Protein 4Q1Q (pdb70)

GO terms:
  GO:0009279 cell outer membrane (C, IDA)
  GO:0009279 cell outer membrane (C, EXP)

Structure (mmCIF, N/CA/C/O backbone):
data_4Q1Q
#
_entry.id   4Q1Q
#
_cell.length_a   46.807
_cell.length_b   62.166
_cell.length_c   97.288
_cell.angle_alpha   90.00
_cell.angle_beta   90.90
_cell.angle_gamma   90.00
#
_symmetry.space_group_name_H-M   'P 1 21 1'
#
loop_
_entity.id
_entity.type
_entity.pdbx_description
1 polymer 'Adhesin/invasin TibA autotransporter'
2 non-polymer D-glycero-alpha-D-manno-heptopyranose
3 water water
#
loop_
_atom_site.group_PDB
_atom_site.id
_atom_site.type_symbol
_atom_site.label_atom_id
_atom_site.label_alt_id
_atom_site.label_comp_id
_atom_site.label_asym_id
_atom_site.label_entity_id
_atom_site.label_seq_id
_atom_site.pdbx_PDB_ins_code
_atom_site.Cartn_x
_atom_site.Cartn_y
_atom_site.Cartn_z
_atom_site.occupancy
_atom_site.B_iso_or_equiv
_atom_site.auth_seq_id
_atom_site.auth_comp_id
_atom_site.auth_asym_id
_atom_site.auth_atom_id
_atom_site.pdbx_PDB_model_num
ATOM 1 N N . LYS A 1 9 ? 76.657 30.108 106.945 1.00 89.11 54 LYS A N 1
ATOM 2 C CA . LYS A 1 9 ? 76.686 31.090 108.071 1.00 84.85 54 LYS A CA 1
ATOM 3 C C . LYS A 1 9 ? 75.855 32.330 107.749 1.00 93.60 54 LYS A C 1
ATOM 4 O O . LYS A 1 9 ? 74.992 32.706 108.545 1.00 94.57 54 LYS A O 1
ATOM 6 N N . ALA A 1 10 ? 76.081 32.941 106.586 1.00 93.95 55 ALA A N 1
ATOM 7 C CA . ALA A 1 10 ? 75.449 34.216 106.245 1.00 99.72 55 ALA A CA 1
ATOM 8 C C . ALA A 1 10 ? 74.054 34.069 105.647 1.00 87.44 55 ALA A C 1
ATOM 9 O O . ALA A 1 10 ? 73.735 33.056 105.026 1.00 92.41 55 ALA A O 1
ATOM 11 N N . ALA A 1 11 ? 73.238 35.100 105.839 1.00 78.79 56 ALA A N 1
ATOM 12 C CA . ALA A 1 11 ? 71.844 35.089 105.419 1.00 79.13 56 ALA A CA 1
ATOM 13 C C . ALA A 1 11 ? 71.192 36.445 105.670 1.00 77.37 56 ALA A C 1
ATOM 14 O O . ALA A 1 11 ? 70.951 36.796 106.824 1.00 72.87 56 ALA A O 1
ATOM 16 N N . TYR A 1 12 ? 70.871 37.176 104.607 1.00 74.52 57 TYR A N 1
ATOM 17 C CA . TYR A 1 12 ? 70.459 38.578 104.692 1.00 73.66 57 TYR A CA 1
ATOM 18 C C . TYR A 1 12 ? 68.976 38.794 104.400 1.00 77.56 57 TYR A C 1
ATOM 19 O O . TYR A 1 12 ? 68.339 37.951 103.768 1.00 73.57 57 TYR A O 1
ATOM 28 N N . ASP A 1 13 ? 68.438 39.938 104.816 1.00 69.31 58 ASP A N 1
ATOM 29 C CA . ASP A 1 13 ? 67.026 40.212 104.570 1.00 76.94 58 ASP A CA 1
ATOM 30 C C . ASP A 1 13 ? 66.730 41.704 104.446 1.00 74.81 58 ASP A C 1
ATOM 31 O O . ASP A 1 13 ? 67.270 42.530 105.175 1.00 77.37 58 ASP A O 1
ATOM 36 N N . ASN A 1 14 ? 65.847 42.049 103.517 1.00 80.35 59 ASN A N 1
ATOM 37 C CA . ASN A 1 14 ? 65.483 43.446 103.278 1.00 90.06 59 ASN A CA 1
ATOM 38 C C . ASN A 1 14 ? 66.677 44.404 103.241 1.00 79.59 59 ASN A C 1
ATOM 39 O O . ASN A 1 14 ? 66.544 45.594 103.521 1.00 71.12 59 ASN A O 1
ATOM 44 N N . GLN A 1 15 ? 67.836 43.861 102.871 1.00 78.74 60 GLN A N 1
ATOM 45 C CA . GLN A 1 15 ? 69.023 44.642 102.555 1.00 82.28 60 GLN A CA 1
ATOM 46 C C . GLN A 1 15 ? 68.827 45.354 101.221 1.00 76.39 60 GLN A C 1
ATOM 47 O O . GLN A 1 15 ? 68.359 44.751 100.255 1.00 72.21 60 GLN A O 1
ATOM 53 N N . THR A 1 16 ? 69.163 46.638 101.189 1.00 67.98 61 THR A N 1
ATOM 54 C CA . THR A 1 16 ? 69.246 47.409 99.958 1.00 67.95 61 THR A CA 1
ATOM 55 C C . THR A 1 16 ? 70.729 47.687 99.743 1.00 76.67 61 THR A C 1
ATOM 56 O O . THR A 1 16 ? 71.460 47.962 100.699 1.00 76.38 61 THR A O 1
ATOM 60 N N . ILE A 1 17 ? 71.181 47.582 98.496 1.00 73.86 62 ILE A N 1
ATOM 61 C CA . ILE A 1 17 ? 72.608 47.643 98.175 1.00 73.55 62 ILE A CA 1
ATOM 62 C C . ILE A 1 17 ? 72.854 48.432 96.891 1.00 77.23 62 ILE A C 1
ATOM 63 O O . ILE A 1 17 ? 71.974 48.518 96.031 1.00 75.27 62 ILE A O 1
ATOM 68 N N . GLY A 1 18 ? 74.046 49.015 96.790 1.00 77.14 63 GLY A N 1
ATOM 69 C CA . GLY A 1 18 ? 74.470 49.784 95.626 1.00 80.78 63 GLY A CA 1
ATOM 70 C C . GLY A 1 18 ? 74.885 51.209 95.945 1.00 92.32 63 GLY A C 1
ATOM 71 O O . GLY A 1 18 ? 75.404 51.475 97.029 1.00 100.69 63 GLY A O 1
ATOM 72 N N . ARG A 1 19 ? 74.655 52.098 94.978 1.00 98.18 64 ARG A N 1
ATOM 73 C CA . ARG A 1 19 ? 75.002 53.524 94.988 1.00 98.55 64 ARG A CA 1
ATOM 74 C C . ARG A 1 19 ? 75.651 54.049 96.274 1.00 94.50 64 ARG A C 1
ATOM 75 O O . ARG A 1 19 ? 76.832 53.787 96.510 1.00 90.47 64 ARG A O 1
ATOM 83 N N . GLY A 1 20 ? 74.906 54.791 97.090 1.00 98.07 65 GLY A N 1
ATOM 84 C CA . GLY A 1 20 ? 75.393 55.298 98.369 1.00 98.13 65 GLY A CA 1
ATOM 85 C C . GLY A 1 20 ? 74.741 54.506 99.484 1.00 95.95 65 GLY A C 1
ATOM 86 O O . GLY A 1 20 ? 74.226 55.068 100.452 1.00 88.28 65 GLY A O 1
ATOM 87 N N . GLU A 1 21 ? 74.748 53.188 99.320 1.00 87.82 66 GLU A N 1
ATOM 88 C CA . GLU A 1 21 ? 74.210 52.286 100.323 1.00 81.71 66 GLU A CA 1
ATOM 89 C C . GLU A 1 21 ? 75.327 51.883 101.276 1.00 75.96 66 GLU A C 1
ATOM 90 O O . GLU A 1 21 ? 76.491 52.242 101.085 1.00 67.49 66 GLU A O 1
ATOM 96 N N . THR A 1 22 ? 74.926 51.140 102.301 1.00 76.19 67 THR A N 1
ATOM 97 C CA . THR A 1 22 ? 75.847 50.566 103.280 1.00 84.57 67 THR A CA 1
ATOM 98 C C . THR A 1 22 ? 76.947 49.683 102.684 1.00 80.92 67 THR A C 1
ATOM 99 O O . THR A 1 22 ? 78.081 49.661 103.164 1.00 77.63 67 THR A O 1
ATOM 103 N N . SER A 1 23 ? 76.595 48.909 101.663 1.00 81.92 68 SER A N 1
ATOM 104 C CA . SER A 1 23 ? 77.547 48.010 101.014 1.00 84.16 68 SER A CA 1
ATOM 105 C C . SER A 1 23 ? 77.254 48.002 99.522 1.00 84.62 68 SER A C 1
ATOM 106 O O . SER A 1 23 ? 76.118 48.238 99.108 1.00 77.40 68 SER A O 1
ATOM 109 N N . LYS A 1 24 ? 78.289 47.724 98.737 1.00 81.33 69 LYS A N 1
ATOM 110 C CA . LYS A 1 24 ? 78.185 47.748 97.286 1.00 84.99 69 LYS A CA 1
ATOM 111 C C . LYS A 1 24 ? 78.024 46.334 96.729 1.00 83.08 69 LYS A C 1
ATOM 112 O O . LYS A 1 24 ? 77.100 46.041 95.969 1.00 77.39 69 LYS A O 1
ATOM 118 N N . SER A 1 25 ? 78.948 45.465 97.125 1.00 79.06 70 SER A N 1
ATOM 119 C CA . SER A 1 25 ? 78.962 44.071 96.722 1.00 73.44 70 SER A CA 1
ATOM 120 C C . SER A 1 25 ? 78.160 43.224 97.708 1.00 75.11 70 SER A C 1
ATOM 121 O O . SER A 1 25 ? 78.184 43.487 98.910 1.00 75.70 70 SER A O 1
ATOM 132 N N . HIS A 1 27 ? 77.886 38.998 98.183 1.00 71.11 72 HIS A N 1
ATOM 133 C CA . HIS A 1 27 ? 78.361 37.730 97.658 1.00 70.69 72 HIS A CA 1
ATOM 134 C C . HIS A 1 27 ? 77.656 36.629 98.432 1.00 74.78 72 HIS A C 1
ATOM 135 O O . HIS A 1 27 ? 77.319 36.810 99.601 1.00 68.72 72 HIS A O 1
ATOM 142 N N . LEU A 1 28 ? 77.370 35.526 97.748 1.00 71.68 73 LEU A N 1
ATOM 143 C CA . LEU A 1 28 ? 76.735 34.378 98.377 1.00 68.53 73 LEU A CA 1
ATOM 144 C C . LEU A 1 28 ? 77.574 33.166 98.022 1.00 66.79 73 LEU A C 1
ATOM 145 O O . LEU A 1 28 ? 78.003 33.035 96.878 1.00 66.28 73 LEU A O 1
ATOM 150 N N . SER A 1 29 ? 77.833 32.322 99.014 1.00 65.74 74 SER A N 1
ATOM 151 C CA . SER A 1 29 ? 78.504 31.046 98.809 1.00 61.38 74 SER A CA 1
ATOM 152 C C . SER A 1 29 ? 77.622 29.936 99.371 1.00 65.18 74 SER A C 1
ATOM 153 O O . SER A 1 29 ? 76.438 30.171 99.649 1.00 59.84 74 SER A O 1
ATOM 156 N N . ALA A 1 30 ? 78.187 28.731 99.415 1.00 53.24 75 ALA A N 1
ATOM 157 C CA . ALA A 1 30 ? 77.495 27.524 99.842 1.00 64.38 75 ALA A CA 1
ATOM 158 C C . ALA A 1 30 ? 76.743 27.765 101.147 1.00 64.90 75 ALA A C 1
ATOM 159 O O . ALA A 1 30 ? 77.358 28.082 102.164 1.00 75.65 75 ALA A O 1
ATOM 161 N N . GLY A 1 31 ? 75.418 27.674 101.095 1.00 65.91 76 GLY A N 1
ATOM 162 C CA . GLY A 1 31 ? 74.574 27.760 102.285 1.00 67.71 76 GLY A CA 1
ATOM 163 C C . GLY A 1 31 ? 74.058 29.150 102.586 1.00 72.67 76 GLY A C 1
ATOM 164 O O . GLY A 1 31 ? 73.197 29.319 103.454 1.00 75.57 76 GLY A O 1
ATOM 165 N N . ASP A 1 32 ? 74.575 30.147 101.877 1.00 65.90 77 ASP A N 1
ATOM 166 C CA . ASP A 1 32 ? 74.147 31.516 102.102 1.00 68.02 77 ASP A CA 1
ATOM 167 C C . ASP A 1 32 ? 72.760 31.764 101.508 1.00 78.44 77 ASP A C 1
ATOM 168 O O . ASP A 1 32 ? 72.289 31.051 100.618 1.00 79.83 77 ASP A O 1
ATOM 173 N N . THR A 1 33 ? 72.131 32.811 102.031 1.00 72.97 78 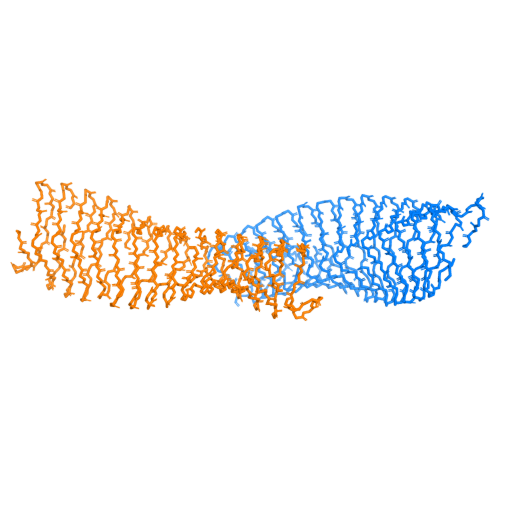THR A N 1
ATOM 174 C CA . THR A 1 33 ? 70.757 33.160 101.713 1.00 81.53 78 THR A CA 1
ATOM 175 C C . THR A 1 33 ? 70.571 34.665 101.633 1.00 71.29 78 THR A C 1
ATOM 176 O O . THR A 1 33 ? 71.154 35.422 102.406 1.00 75.55 78 THR A O 1
ATOM 180 N N . ALA A 1 34 ? 69.707 35.095 100.724 1.00 69.80 79 ALA A N 1
ATOM 181 C CA . ALA A 1 34 ? 69.385 36.511 100.619 1.00 68.21 79 ALA A CA 1
ATOM 182 C C . ALA A 1 34 ? 67.921 36.626 100.229 1.00 73.14 79 ALA A C 1
ATOM 183 O O . ALA A 1 34 ? 67.476 35.920 99.327 1.00 80.94 79 ALA A O 1
ATOM 185 N N . LYS A 1 35 ? 67.172 37.466 100.937 1.00 64.67 80 LYS A N 1
ATOM 186 C CA . LYS A 1 35 ? 65.745 37.604 100.686 1.00 75.54 80 LYS A CA 1
ATOM 187 C C . LYS A 1 35 ? 65.365 39.080 100.626 1.00 70.65 80 LYS A C 1
ATOM 188 O O . LYS A 1 35 ? 65.935 39.914 101.335 1.00 73.62 80 LYS A O 1
ATOM 194 N N . ASN A 1 36 ? 64.401 39.375 99.760 1.00 71.02 81 ASN A N 1
ATOM 195 C CA . ASN A 1 36 ? 63.909 40.735 99.520 1.00 79.50 81 ASN A CA 1
ATOM 196 C C . ASN A 1 36 ? 65.026 41.773 99.405 1.00 75.53 81 ASN A C 1
ATOM 197 O O . ASN A 1 36 ? 64.885 42.893 99.893 1.00 74.61 81 ASN A O 1
ATOM 202 N N . THR A 1 37 ? 66.142 41.397 98.783 1.00 70.69 82 THR A N 1
ATOM 203 C CA . THR A 1 37 ? 67.196 42.357 98.483 1.00 68.86 82 THR A CA 1
ATOM 204 C C . THR A 1 37 ? 66.741 43.333 97.405 1.00 75.72 82 THR A C 1
ATOM 205 O O . THR A 1 37 ? 66.002 42.967 96.490 1.00 73.91 82 THR A O 1
ATOM 209 N N . THR A 1 38 ? 67.159 44.587 97.535 1.00 67.42 83 THR A N 1
ATOM 210 C CA . THR A 1 38 ? 66.890 45.587 96.514 1.00 69.09 83 THR A CA 1
ATOM 211 C C . THR A 1 38 ? 68.243 46.044 95.987 1.00 67.27 83 THR A C 1
ATOM 212 O O . THR A 1 38 ? 69.026 46.585 96.766 1.00 66.72 83 THR A O 1
ATOM 216 N N . ILE A 1 39 ? 68.518 45.791 94.705 1.00 65.39 84 ILE A N 1
ATOM 217 C CA . ILE A 1 39 ? 69.789 46.150 94.069 1.00 67.55 84 ILE A CA 1
ATOM 218 C C . ILE A 1 39 ? 69.632 47.428 93.251 1.00 71.26 84 ILE A C 1
ATOM 219 O O . ILE A 1 39 ? 68.941 47.451 92.228 1.00 70.99 84 ILE A O 1
ATOM 224 N N . ASN A 1 40 ? 70.271 48.493 93.722 1.00 70.01 85 ASN A N 1
ATOM 225 C CA . ASN A 1 40 ? 70.207 49.783 93.044 1.00 69.19 85 ASN A CA 1
ATOM 226 C C . ASN A 1 40 ? 71.543 50.136 92.402 1.00 68.56 85 ASN A C 1
ATOM 227 O O . ASN A 1 40 ? 72.532 49.409 92.554 1.00 57.22 85 ASN A O 1
ATOM 232 N N . SER A 1 41 ? 71.530 51.258 91.687 1.00 64.78 86 SER A N 1
ATOM 233 C CA . SER A 1 41 ? 72.612 51.655 90.787 1.00 65.39 86 SER A CA 1
ATOM 234 C C . SER A 1 41 ? 73.989 51.438 91.405 1.00 58.48 86 SER A C 1
ATOM 235 O O . SER A 1 41 ? 74.248 51.879 92.526 1.00 64.06 86 SER A O 1
ATOM 238 N N . GLY A 1 42 ? 74.874 50.751 90.689 1.00 55.83 87 GLY A N 1
ATOM 239 C CA . GLY A 1 42 ? 76.213 50.438 91.187 1.00 50.13 87 GLY A CA 1
ATOM 240 C C . GLY A 1 42 ? 76.259 49.198 92.061 1.00 55.78 87 GLY A C 1
ATOM 241 O O . GLY A 1 42 ? 77.339 48.657 92.335 1.00 60.73 87 GLY A O 1
ATOM 242 N N . GLY A 1 43 ? 75.085 48.705 92.447 1.00 61.38 88 GLY A N 1
ATOM 243 C CA . GLY A 1 43 ? 74.956 47.454 93.195 1.00 64.86 88 GLY A CA 1
ATOM 244 C C . GLY A 1 43 ? 75.184 46.166 92.412 1.00 69.62 88 GLY A C 1
ATOM 245 O O . GLY A 1 43 ? 74.563 45.958 91.362 1.00 58.76 88 GLY A O 1
ATOM 246 N N . LYS A 1 44 ? 76.060 45.311 92.939 1.00 57.99 89 LYS A N 1
ATOM 247 C CA . LYS A 1 44 ? 76.317 43.983 92.403 1.00 60.96 89 LYS A CA 1
ATOM 248 C C . LYS A 1 44 ? 76.001 42.862 93.405 1.00 67.17 89 LYS A C 1
ATOM 249 O O . LYS A 1 44 ? 76.599 42.800 94.481 1.00 63.40 89 LYS A O 1
ATOM 255 N N . GLN A 1 45 ? 75.059 41.981 93.074 1.00 63.63 90 GLN A N 1
ATOM 256 C CA . GLN A 1 45 ? 74.870 40.724 93.801 1.00 63.02 90 GLN A CA 1
ATOM 257 C C . GLN A 1 45 ? 75.459 39.535 93.043 1.00 62.93 90 GLN A C 1
AT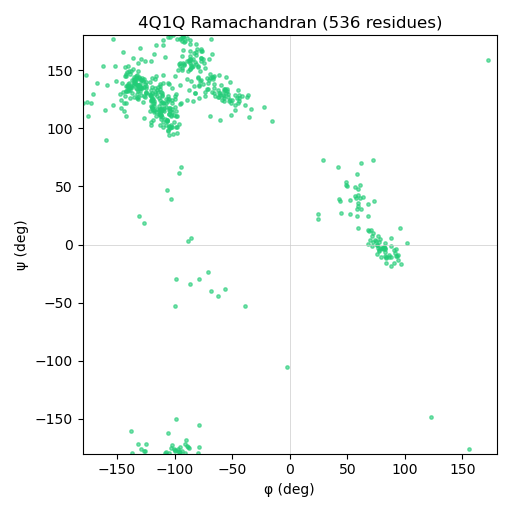OM 258 O O . GLN A 1 45 ? 75.095 39.273 91.893 1.00 60.85 90 GLN A O 1
ATOM 264 N N . TYR A 1 46 ? 76.352 38.798 93.693 1.00 52.42 91 TYR A N 1
ATOM 265 C CA . TYR A 1 46 ? 76.952 37.628 93.080 1.00 57.56 91 TYR A CA 1
ATOM 266 C C . TYR A 1 46 ? 76.452 36.397 93.813 1.00 66.54 91 TYR A C 1
ATOM 267 O O . TYR A 1 46 ? 76.745 36.228 94.996 1.00 68.54 91 TYR A O 1
ATOM 276 N N . VAL A 1 47 ? 75.712 35.548 93.104 1.00 61.54 92 VAL A N 1
ATOM 277 C CA . VAL A 1 47 ? 75.169 34.323 93.676 1.00 59.95 92 VAL A CA 1
ATOM 278 C C . VAL A 1 47 ? 76.007 33.141 93.212 1.00 55.24 92 VAL A C 1
ATOM 279 O O . VAL A 1 47 ? 75.841 32.682 92.084 1.00 63.47 92 VAL A O 1
ATOM 283 N N . SER A 1 48 ? 76.883 32.627 94.073 1.00 58.01 93 SER A N 1
ATOM 284 C CA . SER A 1 48 ? 77.8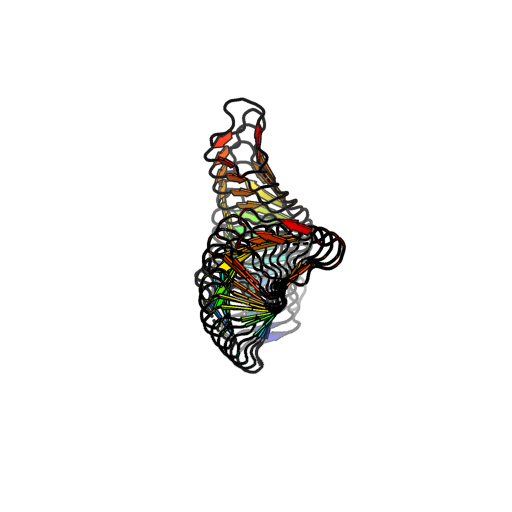04 31.555 93.680 1.00 57.20 93 SER A CA 1
ATOM 285 C C . SER A 1 48 ? 77.318 30.146 94.027 1.00 56.53 93 SER A C 1
ATOM 286 O O . SER A 1 48 ? 76.197 29.940 94.496 1.00 58.03 93 SER A O 1
ATOM 289 N N . SER A 1 49 ? 78.155 29.142 93.798 1.00 60.34 94 SER A N 1
ATOM 290 C CA . SER A 1 49 ? 77.703 27.764 93.991 1.00 60.32 94 SER A CA 1
ATOM 291 C C . SER A 1 49 ? 77.115 27.519 95.376 1.00 67.70 94 SER A C 1
ATOM 292 O O . SER A 1 49 ? 77.761 27.781 96.391 1.00 75.48 94 SER A O 1
ATOM 295 N N . GLY A 1 50 ? 75.898 26.984 95.396 1.00 70.42 95 GLY A N 1
ATOM 296 C CA . GLY A 1 50 ? 75.194 26.672 96.630 1.00 63.10 95 GLY A CA 1
ATOM 297 C C . GLY A 1 50 ? 74.562 27.875 97.302 1.00 64.45 95 GLY A C 1
ATOM 298 O O . GLY A 1 50 ? 73.917 27.735 98.343 1.00 74.58 95 GLY A O 1
ATOM 299 N N . GLY A 1 51 ? 74.756 29.064 96.741 1.00 63.95 96 GLY A N 1
ATOM 300 C CA . GLY A 1 51 ? 74.026 30.250 97.182 1.00 59.13 96 GLY A CA 1
ATOM 301 C C . GLY A 1 51 ? 72.604 30.270 96.661 1.00 64.32 96 GLY A C 1
ATOM 302 O O . GLY A 1 51 ? 72.291 29.636 95.652 1.00 74.18 96 GLY A O 1
ATOM 303 N N . SER A 1 52 ? 71.743 31.020 97.339 1.00 63.96 97 SER A N 1
ATOM 304 C CA . SER A 1 52 ? 70.349 31.167 96.945 1.00 67.07 97 SER A CA 1
ATOM 305 C C . SER A 1 52 ? 69.837 32.578 97.219 1.00 73.00 97 SER A C 1
ATOM 306 O O . SER A 1 52 ? 69.731 32.994 98.372 1.00 71.07 97 SER A O 1
ATOM 309 N N . ALA A 1 53 ? 69.504 33.302 96.157 1.00 75.49 98 ALA A N 1
ATOM 310 C CA . ALA A 1 53 ? 68.827 34.591 96.282 1.00 74.93 98 ALA A CA 1
ATOM 311 C C . ALA A 1 53 ? 67.340 34.395 96.029 1.00 65.60 98 ALA A C 1
ATOM 312 O O . ALA A 1 53 ? 66.937 33.590 95.192 1.00 65.66 98 ALA A O 1
ATOM 314 N N . THR A 1 54 ? 66.533 35.162 96.753 1.00 57.71 99 THR A N 1
ATOM 315 C CA . THR A 1 54 ? 65.093 35.050 96.667 1.00 57.62 99 THR A CA 1
ATOM 316 C C . THR A 1 54 ? 64.515 36.451 96.729 1.00 55.39 99 THR A C 1
ATOM 317 O O . THR A 1 54 ? 65.023 37.295 97.454 1.00 68.86 99 THR A O 1
ATOM 321 N N . SER A 1 55 ? 63.513 36.712 95.900 1.00 57.86 100 SER A N 1
ATOM 322 C CA . SER A 1 55 ? 62.743 37.952 95.935 1.00 71.62 100 SER A CA 1
ATOM 323 C C . SER A 1 55 ? 63.598 39.206 95.750 1.00 70.26 100 SER A C 1
ATOM 324 O O . SER A 1 55 ? 63.281 40.277 96.277 1.00 65.70 100 SER A O 1
ATOM 327 N N . THR A 1 56 ? 64.687 39.064 95.003 1.00 62.57 101 THR A N 1
ATOM 328 C CA . THR A 1 56 ? 65.568 40.194 94.762 1.00 58.53 101 THR A CA 1
ATOM 329 C C . THR A 1 56 ? 64.903 41.145 93.790 1.00 57.68 101 THR A C 1
ATOM 330 O O . THR A 1 56 ? 64.371 40.686 92.778 1.00 60.24 101 THR A O 1
ATOM 334 N N . THR A 1 57 ? 64.895 42.430 94.138 1.00 55.88 102 THR A N 1
ATOM 335 C CA . THR A 1 57 ? 64.426 43.495 93.252 1.00 65.06 102 THR A CA 1
ATOM 336 C C . THR A 1 57 ? 65.635 44.177 92.605 1.00 58.56 102 THR A C 1
ATOM 337 O O . THR A 1 57 ? 66.563 44.586 93.298 1.00 68.03 102 THR A O 1
ATOM 341 N N . ILE A 1 58 ? 65.645 44.289 91.282 1.00 57.71 103 ILE A N 1
ATOM 342 C CA . ILE A 1 58 ? 66.801 44.825 90.554 1.00 57.64 103 ILE A CA 1
ATOM 343 C C . ILE A 1 58 ? 66.397 46.093 89.813 1.00 65.30 103 ILE A C 1
ATOM 344 O O . ILE A 1 58 ? 65.577 46.044 88.888 1.00 71.06 103 ILE A O 1
ATOM 349 N N . ASN A 1 59 ? 66.971 47.212 90.243 1.00 62.33 104 ASN A N 1
ATOM 350 C CA . ASN A 1 59 ? 66.631 48.522 89.687 1.00 69.70 104 ASN A CA 1
ATOM 351 C C . ASN A 1 59 ? 67.777 49.105 88.854 1.00 63.61 104 ASN A C 1
ATOM 352 O O . ASN A 1 59 ? 68.888 48.573 88.823 1.00 58.44 104 ASN A O 1
ATOM 357 N N . ILE A 1 60 ? 67.472 50.208 88.176 1.00 64.75 105 ILE A N 1
ATOM 358 C CA . ILE A 1 60 ? 68.352 50.860 87.205 1.00 67.35 105 ILE A CA 1
ATOM 359 C C . ILE A 1 60 ? 69.812 50.797 87.623 1.00 59.81 105 ILE A C 1
ATOM 360 O O . ILE A 1 60 ? 70.174 51.195 88.725 1.00 76.35 105 ILE A O 1
ATOM 365 N N . GLY A 1 61 ? 70.651 50.296 86.724 1.00 57.83 106 GLY A N 1
ATOM 366 C CA . GLY A 1 61 ? 72.088 50.223 86.971 1.00 55.28 106 GLY A CA 1
ATOM 367 C C . GLY A 1 61 ? 72.485 49.219 88.030 1.00 53.67 106 GLY A C 1
ATOM 368 O O . GLY A 1 61 ? 73.663 49.150 88.365 1.00 63.74 106 GLY A O 1
ATOM 369 N N . GLY A 1 62 ? 71.536 48.460 88.575 1.00 57.92 107 GLY A N 1
ATOM 370 C CA . GLY A 1 62 ? 71.860 47.259 89.355 1.00 57.71 107 GLY A CA 1
ATOM 371 C C . GLY A 1 62 ? 71.975 45.947 88.586 1.00 53.88 107 GLY A C 1
ATOM 372 O O . GLY A 1 62 ? 71.193 45.691 87.672 1.00 55.76 107 GLY A O 1
ATOM 373 N N . VAL A 1 63 ? 72.925 45.102 88.972 1.00 52.50 108 VAL A N 1
ATOM 374 C CA . VAL A 1 63 ? 73.120 43.764 88.402 1.00 57.71 108 VAL A CA 1
ATOM 375 C C . VAL A 1 63 ? 73.125 42.596 89.410 1.00 55.87 108 VAL A C 1
ATOM 376 O O . VAL A 1 63 ? 73.839 42.662 90.418 1.00 53.87 108 VAL A O 1
ATOM 380 N N . GLN A 1 64 ? 72.342 41.548 89.136 1.00 54.09 109 GLN A N 1
ATOM 381 C CA . GLN A 1 64 ? 72.406 40.233 89.804 1.00 54.70 109 GLN A CA 1
ATOM 382 C C . GLN A 1 64 ? 73.122 39.194 88.942 1.00 54.14 109 GLN A C 1
ATOM 383 O O . GLN A 1 64 ? 72.632 38.841 87.870 1.00 52.73 109 GLN A O 1
ATOM 389 N N . HIS A 1 65 ? 74.276 38.716 89.392 1.00 47.13 110 HIS A N 1
ATOM 390 C CA . HIS A 1 65 ? 75.030 37.670 88.725 1.00 46.07 110 HIS A CA 1
ATOM 391 C C . HIS A 1 65 ? 74.710 36.311 89.328 1.00 58.21 110 HIS A C 1
ATOM 392 O O . HIS A 1 65 ? 74.923 36.108 90.532 1.00 50.53 110 HIS A O 1
ATOM 399 N N . VAL A 1 66 ? 74.212 35.396 88.497 1.00 52.96 111 VAL A N 1
ATOM 400 C CA . VAL A 1 66 ? 73.979 34.016 88.925 1.00 53.91 111 VAL A CA 1
ATOM 401 C C . VAL A 1 66 ? 74.997 33.063 88.325 1.00 55.30 111 VAL A C 1
ATOM 402 O O . VAL A 1 66 ? 74.908 32.684 87.157 1.00 58.75 111 VAL A O 1
ATOM 406 N N . SER A 1 67 ? 75.957 32.669 89.153 1.00 59.41 112 SER A N 1
ATOM 407 C CA . SER A 1 67 ? 77.072 31.859 88.697 1.00 54.10 112 SER A CA 1
ATOM 408 C C . SER A 1 67 ? 76.776 30.395 88.914 1.00 50.88 112 SER A C 1
ATOM 409 O O . SER A 1 67 ? 75.680 30.045 89.336 1.00 57.13 112 SER A O 1
ATOM 412 N N . SER A 1 68 ? 77.751 29.554 88.582 1.00 54.82 113 SER A N 1
ATOM 413 C CA . SER A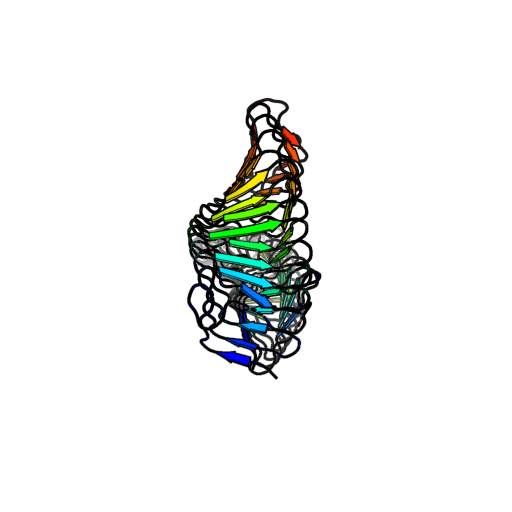 1 68 ? 77.552 28.115 88.529 1.00 52.14 113 SER A CA 1
ATOM 414 C C . SER A 1 68 ? 77.158 27.550 89.880 1.00 64.00 113 SER A C 1
ATOM 415 O O . SER A 1 68 ? 77.857 27.735 90.880 1.00 60.57 113 SER A O 1
ATOM 418 N N . GLY A 1 69 ? 76.058 26.809 89.870 1.00 62.51 114 GLY A N 1
ATOM 419 C CA . GLY A 1 69 ? 75.499 26.255 91.096 1.00 60.78 114 GLY A CA 1
ATOM 420 C C . GLY A 1 69 ? 74.685 27.257 91.889 1.00 54.52 114 GLY A C 1
ATOM 421 O O . GLY A 1 69 ? 74.111 26.909 92.917 1.00 61.14 114 GLY A O 1
ATOM 422 N N . GLY A 1 70 ? 74.622 28.505 91.442 1.00 58.39 115 GLY A N 1
ATOM 423 C CA . GLY A 1 70 ? 73.822 29.515 92.124 1.00 57.62 115 GLY A CA 1
ATOM 424 C C . GLY A 1 70 ? 72.366 29.439 91.707 1.00 63.64 115 GLY A C 1
ATOM 425 O O . GLY A 1 70 ? 72.015 28.811 90.710 1.00 56.33 115 GLY A O 1
ATOM 426 N N . SER A 1 71 ? 71.502 30.093 92.476 1.00 59.62 116 SER A N 1
ATOM 427 C CA . SER A 1 71 ? 70.068 29.977 92.267 1.00 59.39 116 SER A CA 1
ATOM 428 C C . SER A 1 71 ? 69.421 31.310 92.602 1.00 56.11 116 SER A C 1
ATOM 429 O O . SER A 1 71 ? 69.783 31.953 93.585 1.00 69.59 116 SER A O 1
ATOM 432 N N . ALA A 1 72 ? 68.459 31.733 91.795 1.00 56.82 117 ALA A N 1
ATOM 433 C CA . ALA A 1 72 ? 67.788 32.998 92.050 1.00 55.89 117 ALA A CA 1
ATOM 434 C C . ALA A 1 72 ? 66.320 32.823 91.701 1.00 60.95 117 ALA A C 1
ATOM 435 O O . ALA A 1 72 ? 65.946 32.675 90.539 1.00 65.56 117 ALA A O 1
ATOM 437 N N . THR A 1 73 ? 65.501 32.835 92.745 1.00 51.31 118 THR A N 1
ATOM 438 C CA . THR A 1 73 ? 64.082 32.612 92.612 1.00 56.34 118 THR A CA 1
ATOM 439 C C . THR A 1 73 ? 63.424 33.966 92.792 1.00 59.12 118 THR A C 1
ATOM 440 O O . THR A 1 73 ? 63.815 34.753 93.647 1.00 64.23 118 THR A O 1
ATOM 444 N N . SER A 1 74 ? 62.424 34.214 91.958 1.00 53.09 119 SER A N 1
ATOM 445 C CA . SER A 1 74 ? 61.548 35.370 92.074 1.00 65.48 119 SER A CA 1
ATOM 446 C C . SER A 1 74 ? 62.255 36.732 92.025 1.00 68.32 119 SER A C 1
ATOM 447 O O . SER A 1 74 ? 61.715 37.717 92.540 1.00 55.91 119 SER A O 1
ATOM 450 N N . SER A 1 75 ? 63.435 36.798 91.408 1.00 65.28 120 SER A N 1
ATOM 451 C CA . SER A 1 75 ? 64.074 38.075 91.104 1.00 54.58 120 SER A CA 1
ATOM 452 C C . SER A 1 75 ? 63.074 38.879 90.297 1.00 57.01 120 SER A C 1
ATOM 453 O O . SER A 1 75 ? 62.339 38.319 89.490 1.00 59.97 120 SER A O 1
ATOM 456 N N . THR A 1 76 ? 63.042 40.190 90.507 1.00 54.01 121 THR A N 1
ATOM 457 C CA . THR A 1 76 ? 62.188 41.041 89.685 1.00 65.02 121 THR A CA 1
ATOM 458 C C . THR A 1 76 ? 63.023 42.196 89.104 1.00 65.31 121 THR A C 1
ATOM 459 O O . THR A 1 76 ? 63.635 42.982 89.832 1.00 59.49 121 THR A O 1
ATOM 463 N N . ILE A 1 77 ? 63.051 42.313 87.778 1.00 63.98 122 ILE A N 1
ATOM 464 C CA . ILE A 1 77 ? 63.998 43.215 87.114 1.00 60.13 122 ILE A CA 1
ATOM 465 C C . ILE A 1 77 ? 63.276 44.449 86.591 1.00 59.78 122 ILE A C 1
ATOM 466 O O . ILE A 1 77 ? 62.273 44.332 85.883 1.00 59.44 122 ILE A O 1
ATOM 471 N N . ASN A 1 78 ? 63.776 45.632 86.944 1.00 70.29 123 ASN A N 1
ATOM 472 C CA . ASN A 1 78 ? 63.159 46.884 86.497 1.00 68.99 123 ASN A CA 1
ATOM 473 C C . ASN A 1 78 ? 64.061 47.750 85.621 1.00 63.90 123 ASN A C 1
ATOM 474 O O . ASN A 1 78 ? 65.278 47.540 85.583 1.00 63.54 123 ASN A O 1
ATOM 479 N N . SER A 1 79 ? 63.423 48.706 84.948 1.00 66.67 124 SER A N 1
ATOM 480 C CA . SER A 1 79 ? 64.020 49.755 84.110 1.00 66.87 124 SER A CA 1
ATOM 481 C C . SER A 1 79 ? 65.507 49.890 84.378 1.00 54.21 124 SER A C 1
ATOM 482 O O . SER A 1 79 ? 65.912 50.327 85.441 1.00 69.65 124 SER A O 1
ATOM 485 N N . GLY A 1 80 ? 66.330 49.425 83.448 1.00 60.96 125 GLY A N 1
ATOM 486 C CA . GLY A 1 80 ? 67.775 49.623 83.503 1.00 57.59 125 GLY A CA 1
ATOM 487 C C . GLY A 1 80 ? 68.525 48.643 84.371 1.00 45.41 125 GLY A C 1
ATOM 488 O O . GLY A 1 80 ? 69.742 48.737 84.494 1.00 57.18 125 GLY A O 1
ATOM 489 N N . GLY A 1 81 ? 67.829 47.686 84.972 1.00 59.27 126 GLY A N 1
ATOM 490 C CA . GLY A 1 81 ? 68.526 46.607 85.668 1.00 55.56 126 GLY A CA 1
ATOM 491 C C . GLY A 1 81 ? 68.776 45.341 84.863 1.00 52.78 126 GLY A C 1
ATOM 492 O O . GLY A 1 81 ? 68.110 45.088 83.853 1.00 50.49 126 GLY A O 1
ATOM 493 N N . HIS A 1 82 ? 69.714 44.531 85.349 1.00 49.81 127 HIS A N 1
ATOM 494 C CA . HIS A 1 82 ? 70.192 43.332 84.653 1.00 58.87 127 HIS A CA 1
ATOM 495 C C . HIS A 1 82 ? 70.267 42.097 85.552 1.00 57.46 127 HIS A C 1
ATOM 496 O O . HIS A 1 82 ? 70.810 42.210 86.651 1.00 61.30 127 HIS A O 1
ATOM 503 N N . GLN A 1 83 ? 69.701 40.971 85.119 1.00 50.31 128 GLN A N 1
ATOM 504 C CA . GLN A 1 83 ? 70.039 39.642 85.644 1.00 49.34 128 GLN A CA 1
ATOM 505 C C . GLN A 1 83 ? 70.860 38.857 84.620 1.00 53.72 128 GLN A C 1
ATOM 506 O O . GLN A 1 83 ? 70.375 38.684 83.495 1.00 46.39 128 GLN A O 1
ATOM 512 N N . HIS A 1 84 ? 72.091 38.487 84.982 1.00 45.70 129 HIS A N 1
ATOM 513 C CA . HIS A 1 84 ? 72.960 37.660 84.162 1.00 47.39 129 HIS A CA 1
ATOM 514 C C . HIS A 1 84 ? 72.950 36.259 84.745 1.00 51.37 129 HIS A C 1
ATOM 515 O O . HIS A 1 84 ? 73.485 36.043 85.835 1.00 52.51 129 HIS A O 1
ATOM 522 N N . VAL A 1 85 ? 72.370 35.308 84.020 1.00 51.64 130 VAL A N 1
ATOM 523 C CA . VAL A 1 85 ? 72.428 33.905 84.426 1.00 44.97 130 VAL A CA 1
ATOM 524 C C . VAL A 1 85 ? 73.520 33.202 83.659 1.00 48.83 130 VAL A C 1
ATOM 525 O O . VAL A 1 85 ? 73.367 32.817 82.496 1.00 50.64 130 VAL A O 1
ATOM 529 N N . SER A 1 86 ? 74.632 33.043 84.355 1.00 49.47 131 SER A N 1
ATOM 530 C CA . SER A 1 86 ? 75.802 32.447 83.739 1.00 49.74 131 SER A CA 1
ATOM 531 C C . SER A 1 86 ? 75.797 30.938 83.893 1.00 46.14 131 SER A C 1
ATOM 532 O O . SER A 1 86 ? 74.924 30.345 84.518 1.00 57.17 131 SER A O 1
ATOM 535 N N . SER A 1 87 ? 76.824 30.356 83.292 1.00 47.09 132 SER A N 1
ATOM 536 C CA . SER A 1 87 ? 76.966 28.927 83.111 1.00 53.80 132 SER A CA 1
ATOM 537 C C . SER A 1 87 ? 76.756 28.191 84.427 1.00 57.28 132 SER A C 1
ATOM 538 O O . SER A 1 87 ? 77.444 28.471 85.401 1.00 52.32 132 SER A O 1
ATOM 541 N N . GLY A 1 88 ? 75.782 27.288 84.466 1.00 57.05 133 GLY A N 1
ATOM 542 C CA . GLY A 1 88 ? 75.577 26.432 85.629 1.00 54.97 133 GLY A CA 1
ATOM 543 C C . GLY A 1 88 ? 74.614 27.103 86.576 1.00 50.36 133 GLY A C 1
ATOM 544 O O . GLY A 1 88 ? 74.067 26.449 87.453 1.00 59.98 133 GLY A O 1
ATOM 545 N N . GLY A 1 89 ? 74.392 28.398 86.383 1.00 55.83 134 GLY A N 1
ATOM 546 C CA . GLY A 1 89 ? 73.406 29.160 87.137 1.00 52.17 134 GLY A CA 1
ATOM 547 C C . GLY A 1 89 ? 71.963 28.902 86.747 1.00 49.88 134 GLY A C 1
ATOM 548 O O . GLY A 1 89 ? 71.666 28.525 85.618 1.00 49.38 134 GLY A O 1
ATOM 549 N N . SER A 1 90 ? 71.061 29.171 87.683 1.00 50.37 135 SER A N 1
ATOM 550 C CA . SER A 1 90 ? 69.659 28.822 87.549 1.00 51.40 135 SER A CA 1
ATOM 551 C C . SER A 1 90 ? 68.828 29.974 88.073 1.00 49.69 135 SER A C 1
ATOM 552 O O . SER A 1 90 ? 69.059 30.494 89.161 1.00 53.50 135 SER A O 1
ATOM 555 N N . ALA A 1 91 ? 67.827 30.356 87.294 1.00 52.09 136 ALA A N 1
ATOM 556 C CA . ALA A 1 91 ? 66.957 31.462 87.633 1.00 52.57 136 ALA A CA 1
ATOM 557 C C . ALA A 1 91 ? 65.558 30.902 87.463 1.00 58.74 136 ALA A C 1
ATOM 558 O O . ALA A 1 91 ? 65.241 30.289 86.441 1.00 55.05 136 ALA A O 1
ATOM 560 N N . THR A 1 92 ? 64.717 31.145 88.460 1.00 59.32 137 THR A N 1
ATOM 561 C CA . THR A 1 92 ? 63.375 30.595 88.444 1.00 58.07 137 THR A CA 1
ATOM 562 C C . THR A 1 92 ? 62.355 31.676 88.738 1.00 57.55 137 THR A C 1
ATOM 563 O O . THR A 1 92 ? 62.506 32.430 89.696 1.00 60.24 137 THR A O 1
ATOM 567 N N . ASN A 1 93 ? 61.298 31.680 87.933 1.00 51.65 138 ASN A N 1
ATOM 568 C CA . ASN A 1 93 ? 60.168 32.582 88.085 1.00 64.50 138 ASN A CA 1
ATOM 569 C C . ASN A 1 93 ? 60.582 34.054 88.175 1.00 61.03 138 ASN A C 1
ATOM 570 O O . ASN A 1 93 ? 59.979 34.852 88.897 1.00 61.41 138 ASN A O 1
ATOM 575 N N . THR A 1 94 ? 61.587 34.418 87.383 1.00 57.18 139 THR A N 1
ATOM 576 C CA . THR A 1 94 ? 62.027 35.804 87.253 1.00 55.07 139 THR A CA 1
ATOM 577 C C . THR A 1 94 ? 60.931 36.641 86.596 1.00 56.88 139 THR A C 1
ATOM 578 O O . THR A 1 94 ? 60.210 36.123 85.742 1.00 64.81 139 THR A O 1
ATOM 582 N N . THR A 1 95 ? 60.798 37.902 87.005 1.00 55.87 140 THR A N 1
ATOM 583 C CA . THR A 1 95 ? 59.857 38.865 86.421 1.00 55.44 140 THR A CA 1
ATOM 584 C C . THR A 1 95 ? 60.616 40.063 85.838 1.00 54.30 140 THR A C 1
ATOM 585 O O . THR A 1 95 ? 61.383 40.729 86.529 1.00 52.34 140 THR A O 1
ATOM 589 N N . VAL A 1 96 ? 60.390 40.372 84.566 1.00 56.57 141 VAL A N 1
ATOM 590 C CA . VAL A 1 96 ? 61.187 41.377 83.879 1.00 55.99 141 VAL A CA 1
ATOM 591 C C . VAL A 1 96 ? 60.223 42.480 83.481 1.00 59.36 141 VAL A C 1
ATOM 592 O O . VAL A 1 96 ? 59.273 42.237 82.736 1.00 64.55 141 VAL A O 1
ATOM 596 N N . ASN A 1 97 ? 60.450 43.688 83.982 1.00 62.37 142 ASN A N 1
ATOM 597 C CA . ASN A 1 97 ? 59.540 44.784 83.650 1.00 67.99 142 ASN A CA 1
ATOM 598 C C . ASN A 1 97 ? 60.194 45.731 82.659 1.00 65.15 142 ASN A C 1
ATOM 599 O O . ASN A 1 97 ? 61.356 45.554 82.295 1.00 60.22 142 ASN A O 1
ATOM 604 N N . ASN A 1 98 ? 59.429 46.745 82.271 1.00 66.45 143 ASN A N 1
ATOM 605 C CA . ASN A 1 98 ? 59.891 47.820 81.411 1.00 62.15 143 ASN A CA 1
ATOM 606 C C . ASN A 1 98 ? 61.346 48.182 81.622 1.00 59.64 143 ASN A C 1
ATOM 607 O O . ASN A 1 98 ? 61.758 48.574 82.713 1.00 59.03 143 ASN A O 1
ATOM 612 N N . GLY A 1 99 ? 62.133 47.980 80.571 1.00 60.54 144 GLY A N 1
ATOM 613 C CA . GLY A 1 99 ? 63.547 48.327 80.592 1.00 62.58 144 GLY A CA 1
ATOM 614 C C . GLY A 1 99 ? 64.442 47.364 81.335 1.00 54.30 144 GLY A C 1
ATOM 615 O O . GLY A 1 99 ? 65.651 47.569 81.418 1.00 50.26 144 GLY A O 1
ATOM 616 N N . GLY A 1 100 ? 63.870 46.286 81.858 1.00 64.64 145 GLY A N 1
ATOM 617 C CA . GLY A 1 100 ? 64.667 45.250 82.505 1.00 57.78 145 GLY A CA 1
ATOM 618 C C . GLY A 1 100 ? 65.150 44.206 81.515 1.00 52.27 145 GLY A C 1
ATOM 619 O O . GLY A 1 100 ? 64.510 43.931 80.505 1.00 49.28 145 GLY A O 1
ATOM 620 N N . ARG A 1 101 ? 66.308 43.622 81.796 1.00 50.06 146 ARG A N 1
ATOM 621 C CA . ARG A 1 101 ? 66.806 42.565 80.934 1.00 55.10 146 ARG A CA 1
ATOM 622 C C . ARG A 1 101 ? 67.264 41.365 81.741 1.00 46.13 146 ARG A C 1
ATOM 623 O O . ARG A 1 101 ? 68.112 41.498 82.619 1.00 52.53 146 ARG A O 1
ATOM 631 N N . GLN A 1 102 ? 66.725 40.200 81.407 1.00 47.29 147 GLN A N 1
ATOM 632 C CA . GLN A 1 102 ? 67.364 38.952 81.798 1.00 47.55 147 GLN A CA 1
ATOM 633 C C . GLN A 1 102 ? 68.177 38.407 80.627 1.00 47.97 147 GLN A C 1
ATOM 634 O O . GLN A 1 102 ? 67.629 38.259 79.540 1.00 45.27 147 GLN A O 1
ATOM 640 N N . THR A 1 103 ? 69.440 38.061 80.861 1.00 46.88 148 THR A N 1
ATOM 641 C CA . THR A 1 103 ? 70.280 37.477 79.830 1.00 48.45 148 THR A CA 1
ATOM 642 C C . THR A 1 103 ? 70.733 36.133 80.358 1.00 49.60 148 THR A C 1
ATOM 643 O O . THR A 1 103 ? 71.253 36.057 81.473 1.00 47.72 148 THR A O 1
ATOM 647 N N . VAL A 1 104 ? 70.541 35.102 79.538 1.00 45.63 149 VAL A N 1
ATOM 648 C CA . VAL A 1 104 ? 70.991 33.757 79.859 1.00 44.57 149 VAL A CA 1
ATOM 649 C C . VAL A 1 104 ? 72.112 33.349 78.919 1.00 50.94 149 VAL A C 1
ATOM 650 O O . VAL A 1 104 ? 71.918 33.112 77.712 1.00 47.49 149 VAL A O 1
ATOM 654 N N . PHE A 1 105 ? 73.289 33.247 79.524 1.00 47.04 150 PHE A N 1
ATOM 655 C CA . PHE A 1 105 ? 74.518 33.034 78.792 1.00 50.30 150 PHE A CA 1
ATOM 656 C C . PHE A 1 105 ? 74.748 31.541 78.632 1.00 48.77 150 PHE A C 1
ATOM 657 O O . PHE A 1 105 ? 73.938 30.699 79.019 1.00 47.96 150 PHE A O 1
ATOM 665 N N . SER A 1 106 ? 75.911 31.202 78.098 1.00 48.84 151 SER A N 1
ATOM 666 C CA . SER A 1 106 ? 76.237 29.793 77.891 1.00 57.07 151 SER A CA 1
ATOM 667 C C . SER A 1 106 ? 76.099 28.972 79.167 1.00 58.49 151 SER A C 1
ATOM 668 O O . SER A 1 106 ? 76.665 29.343 80.192 1.00 62.92 151 SER A O 1
ATOM 671 N N . GLY A 1 107 ? 75.378 27.857 79.105 1.00 52.49 152 GLY A N 1
ATOM 672 C CA . GLY A 1 107 ? 75.255 26.943 80.236 1.00 52.66 152 GLY A CA 1
ATOM 673 C C . GLY A 1 107 ? 74.258 27.381 81.292 1.00 48.71 152 GLY A C 1
ATOM 674 O O . GLY A 1 107 ? 73.921 26.585 82.159 1.00 49.60 152 GLY A O 1
ATOM 675 N N . GLY A 1 108 ? 73.767 28.618 81.225 1.00 54.92 153 GLY A N 1
ATOM 676 C CA . GLY A 1 108 ? 72.721 29.117 82.114 1.00 47.38 153 GLY A CA 1
ATOM 677 C C . GLY A 1 108 ? 71.323 28.635 81.749 1.00 56.41 153 GLY A C 1
ATOM 678 O O . GLY A 1 108 ? 71.041 28.197 80.621 1.00 46.44 153 GLY A O 1
ATOM 679 N N . SER A 1 109 ? 70.437 28.730 82.737 1.00 49.38 154 SER A N 1
ATOM 680 C CA . SER A 1 109 ? 69.087 28.201 82.617 1.00 53.05 154 SER A CA 1
ATOM 681 C C . SER A 1 109 ? 68.076 29.106 83.299 1.00 48.98 154 SER A C 1
ATOM 682 O O . SER A 1 109 ? 68.255 29.500 84.446 1.00 51.26 154 SER A O 1
ATOM 685 N N . ALA A 1 110 ? 66.987 29.410 82.604 1.00 47.33 155 ALA A N 1
ATOM 686 C CA . ALA A 1 110 ? 65.913 30.186 83.209 1.00 50.16 155 ALA A CA 1
ATOM 687 C C . ALA A 1 110 ? 64.661 29.369 83.011 1.00 52.88 155 ALA A C 1
ATOM 688 O O . ALA A 1 110 ? 64.459 28.769 81.963 1.00 53.82 155 ALA A O 1
ATOM 698 N N . GLY A 1 112 ? 60.486 29.558 83.736 1.00 46.35 157 GLY A N 1
ATOM 699 C CA . GLY A 1 112 ? 59.272 30.235 84.182 1.00 54.98 157 GLY A CA 1
ATOM 700 C C . GLY A 1 112 ? 59.304 31.753 84.138 1.00 59.51 157 GLY A C 1
ATOM 701 O O . GLY A 1 112 ? 58.518 32.410 84.820 1.00 52.70 157 GLY A O 1
ATOM 702 N N . THR A 1 113 ? 60.182 32.333 83.325 1.00 56.71 158 THR A N 1
ATOM 703 C CA . THR A 1 113 ? 60.376 33.785 83.347 1.00 54.67 158 THR A CA 1
ATOM 704 C C . THR A 1 113 ? 59.119 34.483 82.864 1.00 52.64 158 THR A C 1
ATOM 705 O O . THR A 1 113 ? 58.532 34.023 81.881 1.00 54.64 158 THR A O 1
ATOM 709 N N . ILE A 1 114 ? 58.696 35.527 83.573 1.00 55.69 159 ILE A N 1
ATOM 710 C CA . ILE A 1 114 ? 57.573 36.348 83.118 1.00 57.81 159 ILE A CA 1
ATOM 711 C C . ILE A 1 114 ? 58.116 37.659 82.554 1.00 58.06 159 ILE A C 1
ATOM 712 O O . ILE A 1 114 ? 58.683 38.458 83.298 1.00 51.96 159 ILE A O 1
ATOM 717 N N . ILE A 1 115 ? 57.937 37.898 81.259 1.00 60.78 160 ILE A N 1
ATOM 718 C CA . ILE A 1 115 ? 58.443 39.141 80.651 1.00 62.42 160 ILE A CA 1
ATOM 719 C C . ILE A 1 115 ? 57.299 40.128 80.461 1.00 57.44 160 ILE A C 1
ATOM 720 O O . ILE A 1 115 ? 56.359 39.853 79.724 1.00 49.19 160 ILE A O 1
ATOM 725 N N . ASN A 1 116 ? 57.377 41.264 81.144 1.00 64.77 161 ASN A N 1
ATOM 726 C CA . ASN A 1 116 ? 56.307 42.265 81.072 1.00 68.69 161 ASN A CA 1
ATOM 727 C C . ASN A 1 116 ? 56.596 43.395 80.090 1.00 61.48 161 ASN A C 1
ATOM 728 O O . ASN A 1 116 ? 57.666 43.457 79.491 1.00 60.19 161 ASN A O 1
ATOM 733 N N . SER A 1 117 ? 55.630 44.293 79.949 1.00 62.26 162 SER A N 1
ATOM 734 C CA . SER A 1 117 ? 55.688 45.370 78.966 1.00 64.66 162 SER A CA 1
ATOM 735 C C . SER A 1 117 ? 57.061 46.037 78.959 1.00 59.49 162 SER A C 1
ATOM 736 O O . SER A 1 117 ? 57.581 46.490 79.976 1.00 59.55 162 SER A O 1
ATOM 739 N N . GLY A 1 118 ? 57.691 46.003 77.790 1.00 57.20 163 GLY A N 1
ATOM 740 C CA . GLY A 1 118 ? 58.980 46.644 77.566 1.00 54.01 163 GLY A CA 1
ATOM 741 C C . GLY A 1 118 ? 60.146 45.871 78.141 1.00 53.64 163 GLY A C 1
ATOM 742 O O . GLY A 1 118 ? 61.279 46.345 78.130 1.00 55.60 163 GLY A O 1
ATOM 743 N N . GLY A 1 119 ? 59.888 44.659 78.624 1.00 55.34 164 GLY A N 1
ATOM 744 C CA . GLY A 1 119 ? 60.945 43.847 79.213 1.00 55.20 164 GLY A CA 1
ATOM 745 C C . GLY A 1 119 ? 61.567 42.956 78.154 1.00 47.05 164 GLY A C 1
ATOM 746 O O . GLY A 1 119 ? 60.921 42.621 77.171 1.00 50.46 164 GLY A O 1
ATOM 747 N N . ASP A 1 120 ? 62.818 42.571 78.363 1.00 47.15 165 ASP A N 1
ATOM 748 C CA . ASP A 1 120 ? 63.540 41.756 77.395 1.00 55.77 165 ASP A CA 1
ATOM 749 C C . ASP A 1 120 ? 64.253 40.578 78.050 1.00 49.36 165 ASP A C 1
ATOM 750 O O . ASP A 1 120 ? 64.839 40.704 79.129 1.00 53.24 165 ASP A O 1
ATOM 755 N N . GLN A 1 121 ? 64.166 39.426 77.395 1.00 41.45 166 GLN A N 1
ATOM 756 C CA . GLN A 1 121 ? 64.936 38.261 77.780 1.00 40.73 166 GLN A CA 1
ATOM 757 C C . GLN A 1 121 ? 65.785 37.904 76.572 1.00 43.54 166 GLN A C 1
ATOM 758 O O . GLN A 1 121 ? 65.235 37.639 75.509 1.00 42.99 166 GLN A O 1
ATOM 764 N N . TYR A 1 122 ? 67.096 37.846 76.765 1.00 47.26 167 TYR A N 1
ATOM 765 C CA . TYR A 1 122 ? 68.037 37.372 75.762 1.00 47.58 167 TYR A CA 1
ATOM 766 C C . TYR A 1 122 ? 68.554 35.977 76.112 1.00 51.16 167 TYR A C 1
ATOM 767 O O . TYR A 1 122 ? 69.067 35.736 77.207 1.00 50.53 167 TYR A O 1
ATOM 776 N N . VAL A 1 123 ? 68.418 35.029 75.193 1.00 45.00 168 VAL A N 1
ATOM 777 C CA . VAL A 1 123 ? 68.901 33.695 75.458 1.00 40.40 168 VAL A CA 1
ATOM 778 C C . VAL A 1 123 ? 69.928 33.411 74.371 1.00 45.90 168 VAL A C 1
ATOM 779 O O . VAL A 1 123 ? 69.576 33.165 73.214 1.00 44.87 168 VAL A O 1
ATOM 783 N N . ILE A 1 124 ? 71.197 33.453 74.742 1.00 43.61 169 ILE A N 1
ATOM 784 C CA . ILE A 1 124 ? 72.262 33.432 73.751 1.00 54.58 169 ILE A CA 1
ATOM 785 C C . ILE A 1 124 ? 73.346 32.398 74.031 1.00 50.76 169 ILE A C 1
ATOM 786 O O . ILE A 1 124 ? 73.375 31.756 75.078 1.00 57.65 169 ILE A O 1
ATOM 791 N N . SER A 1 125 ? 74.214 32.190 73.049 1.00 51.87 170 SER A N 1
ATOM 792 C CA . SER A 1 125 ? 75.474 31.465 73.247 1.00 57.36 170 SER A CA 1
ATOM 793 C C . SER A 1 125 ? 75.280 30.098 73.904 1.00 53.48 170 SER A C 1
ATOM 794 O O . SER A 1 125 ? 76.178 29.575 74.550 1.00 57.75 170 SER A O 1
ATOM 797 N N . GLY A 1 126 ? 74.117 29.479 73.745 1.00 56.07 171 GLY A N 1
ATOM 798 C CA . GLY A 1 126 ? 73.897 28.178 74.357 1.00 55.11 171 GLY A CA 1
ATOM 799 C C . GLY A 1 126 ? 73.202 28.232 75.698 1.00 50.55 171 GLY A C 1
ATOM 800 O O . GLY A 1 126 ? 73.166 27.247 76.420 1.00 55.96 171 GLY A O 1
ATOM 801 N N . GLY A 1 127 ? 72.618 29.365 76.060 1.00 50.26 172 GLY A N 1
ATOM 802 C CA . GLY A 1 127 ? 71.733 29.343 77.221 1.00 49.30 172 GLY A CA 1
ATOM 803 C C . GLY A 1 127 ? 70.386 28.718 76.885 1.00 50.67 172 GLY A C 1
ATOM 804 O O . GLY A 1 127 ? 70.038 28.542 75.728 1.00 45.24 172 GLY A O 1
ATOM 805 N N . SER A 1 128 ? 69.601 28.387 77.903 1.00 45.57 173 SER A N 1
ATOM 806 C CA . SER A 1 128 ? 68.307 27.768 77.708 1.00 42.91 173 SER A CA 1
ATOM 807 C C . SER A 1 128 ? 67.279 28.509 78.539 1.00 41.59 173 SER A C 1
ATOM 808 O O . SER A 1 128 ? 67.524 28.910 79.681 1.00 51.67 173 SER A O 1
ATOM 811 N N . ALA A 1 129 ? 66.082 28.624 77.989 1.00 43.51 174 ALA A N 1
ATOM 812 C CA . ALA A 1 129 ? 64.963 29.100 78.792 1.00 46.78 174 ALA A CA 1
ATOM 813 C C . ALA A 1 129 ? 63.754 28.229 78.521 1.00 50.48 174 ALA A C 1
ATOM 814 O O . ALA A 1 129 ? 63.468 27.877 77.378 1.00 54.02 174 ALA A O 1
ATOM 816 N N . THR A 1 130 ? 63.030 27.913 79.589 1.00 44.78 175 THR A N 1
ATOM 817 C CA . THR A 1 130 ? 61.892 27.038 79.473 1.00 44.63 175 THR A CA 1
ATOM 818 C C . THR A 1 130 ? 60.798 27.852 80.115 1.00 43.67 175 THR A C 1
ATOM 819 O O . THR A 1 130 ? 61.014 28.436 81.174 1.00 46.37 175 THR A O 1
ATOM 823 N N . SER A 1 131 ? 59.641 27.860 79.461 1.00 44.47 176 SER A N 1
ATOM 824 C CA . SER A 1 131 ? 58.403 28.367 80.036 1.00 54.34 176 SER A CA 1
ATOM 825 C C . SER A 1 131 ? 58.408 29.871 80.250 1.00 61.36 176 SER A C 1
ATOM 826 O O . SER A 1 131 ? 57.609 30.387 81.032 1.00 56.00 176 SER A O 1
ATOM 829 N N . ALA A 1 132 ? 59.237 30.569 79.484 1.00 57.79 177 ALA A N 1
ATOM 830 C CA . ALA A 1 132 ? 59.096 32.012 79.379 1.00 55.44 177 ALA A CA 1
ATOM 831 C C . ALA A 1 132 ? 57.647 32.343 79.023 1.00 51.64 177 ALA A C 1
ATOM 832 O O . ALA A 1 132 ? 57.023 31.673 78.204 1.00 59.87 177 ALA A O 1
ATOM 834 N N . SER A 1 133 ? 57.122 33.389 79.644 1.00 49.91 178 SER A N 1
ATOM 835 C CA . SER A 1 133 ? 55.858 33.988 79.256 1.00 55.83 178 SER A CA 1
ATOM 836 C C . SER A 1 133 ? 56.107 35.348 78.613 1.00 51.75 178 SER A C 1
ATOM 837 O O . SER A 1 133 ? 56.535 36.259 79.316 1.00 54.28 178 SER A O 1
ATOM 840 N N . VAL A 1 134 ? 55.804 35.516 77.328 1.00 55.98 179 VAL A N 1
ATOM 841 C CA . VAL A 1 134 ? 56.079 36.780 76.637 1.00 52.47 179 VAL A CA 1
ATOM 842 C C . VAL A 1 134 ? 54.769 37.531 76.437 1.00 55.09 179 VAL A C 1
ATOM 843 O O . VAL A 1 134 ? 54.036 37.276 75.479 1.00 54.26 179 VAL A O 1
ATOM 847 N N . THR A 1 135 ? 54.509 38.477 77.333 1.00 56.40 180 THR A N 1
ATOM 848 C CA . THR A 1 135 ? 53.258 39.237 77.353 1.00 56.63 180 THR A CA 1
ATOM 849 C C . THR A 1 135 ? 53.355 40.474 76.465 1.00 64.47 180 THR A C 1
ATOM 850 O O . THR A 1 135 ? 54.359 40.686 75.780 1.00 71.16 180 THR A O 1
ATOM 854 N N . SER A 1 136 ? 52.302 41.284 76.512 1.00 67.79 181 SER A N 1
ATOM 855 C CA . SER A 1 136 ? 52.113 42.466 75.675 1.00 68.04 181 SER A CA 1
ATOM 856 C C . SER A 1 136 ? 53.258 43.448 75.835 1.00 61.33 181 SER A C 1
ATOM 857 O O . SER A 1 136 ? 53.549 43.866 76.949 1.00 65.03 181 SER A O 1
ATOM 860 N N . GLY A 1 137 ? 53.905 43.799 74.726 1.00 59.14 182 GLY A N 1
ATOM 861 C CA . GLY A 1 137 ? 55.073 44.673 74.758 1.00 56.20 182 GLY A CA 1
ATOM 862 C C . GLY A 1 137 ? 56.359 44.008 75.205 1.00 53.54 182 GLY A C 1
ATOM 863 O O . GLY A 1 137 ? 57.411 44.651 75.210 1.00 52.39 182 GLY A O 1
ATOM 864 N N . ALA A 1 138 ? 56.307 42.734 75.584 1.00 50.77 183 ALA A N 1
ATOM 865 C CA . ALA A 1 138 ? 57.535 42.035 75.985 1.00 49.32 183 ALA A CA 1
ATOM 866 C C . ALA A 1 138 ? 58.270 41.452 74.782 1.00 43.99 183 ALA A C 1
ATOM 867 O O . ALA A 1 138 ? 57.650 41.214 73.758 1.00 43.87 183 ALA A O 1
ATOM 869 N N . ARG A 1 139 ? 59.565 41.179 74.909 1.00 49.58 184 ARG A N 1
ATOM 870 C CA . ARG A 1 139 ? 60.297 40.563 73.814 1.00 51.58 184 ARG A CA 1
ATOM 871 C C . ARG A 1 139 ? 61.224 39.468 74.309 1.00 41.92 184 ARG A C 1
ATOM 872 O O . ARG A 1 139 ? 61.887 39.633 75.318 1.00 46.25 184 ARG A O 1
ATOM 880 N N . GLN A 1 140 ? 61.317 38.385 73.550 1.00 46.14 185 GLN A N 1
ATOM 881 C CA . GLN A 1 140 ? 62.312 37.352 73.796 1.00 43.02 185 GLN A CA 1
ATOM 882 C C . GLN A 1 140 ? 63.215 37.191 72.577 1.00 40.64 185 GLN A C 1
ATOM 883 O O . GLN A 1 140 ? 62.727 37.018 71.465 1.00 41.34 185 GLN A O 1
ATOM 889 N N . PHE A 1 141 ? 64.527 37.233 72.784 1.00 48.01 186 PHE A N 1
ATOM 890 C CA . PHE A 1 141 ? 65.512 37.110 71.717 1.00 45.00 186 PHE A CA 1
ATOM 891 C C . PHE A 1 141 ? 66.328 35.844 71.914 1.00 46.91 186 PHE A C 1
ATOM 892 O O . PHE A 1 141 ? 66.856 35.650 73.006 1.00 49.33 186 PHE A O 1
ATOM 900 N N . VAL A 1 142 ? 66.415 35.001 70.882 1.00 43.68 187 VAL A N 1
ATOM 901 C CA . VAL A 1 142 ? 67.173 33.764 70.972 1.00 42.02 187 VAL A CA 1
ATOM 902 C C . VAL A 1 142 ? 68.190 33.683 69.848 1.00 48.82 187 VAL A C 1
ATOM 903 O O . VAL A 1 142 ? 67.851 33.796 68.664 1.00 45.85 187 VAL A O 1
ATOM 907 N N . SER A 1 143 ? 69.437 33.459 70.235 1.00 47.46 188 SER A N 1
ATOM 908 C CA . SER A 1 143 ? 70.477 33.535 69.232 1.00 57.75 188 SER A CA 1
ATOM 909 C C . SER A 1 143 ? 71.690 32.677 69.508 1.00 58.21 188 SER A C 1
ATOM 910 O O . SER A 1 143 ? 72.014 32.376 70.658 1.00 56.24 188 SER A O 1
ATOM 913 N N . SER A 1 144 ? 72.341 32.326 68.408 1.00 50.42 189 SER A N 1
ATOM 914 C CA . SER A 1 144 ? 73.650 31.697 68.400 1.00 61.18 189 SER A CA 1
ATOM 915 C C . SER A 1 144 ? 73.792 30.625 69.468 1.00 57.81 189 SER A C 1
ATOM 916 O O . SER A 1 144 ? 74.577 30.760 70.413 1.00 67.62 189 SER A O 1
ATOM 919 N N . GLY A 1 145 ? 73.018 29.562 69.282 1.00 46.46 190 GLY A N 1
ATOM 920 C CA . GLY A 1 145 ? 73.104 28.423 70.179 1.00 48.73 190 GLY A CA 1
ATOM 921 C C . GLY A 1 145 ? 72.135 28.484 71.335 1.00 45.91 190 GLY A C 1
ATOM 922 O O . GLY A 1 145 ? 71.954 27.489 72.037 1.00 55.83 190 GLY A O 1
ATOM 923 N N . GLY A 1 146 ? 71.479 29.621 71.525 1.00 46.67 191 GLY A N 1
ATOM 924 C CA . GLY A 1 146 ? 70.433 29.688 72.540 1.00 42.01 191 GLY A CA 1
ATOM 925 C C . GLY A 1 146 ? 69.187 28.905 72.194 1.00 45.68 191 GLY A C 1
ATOM 926 O O . GLY A 1 146 ? 68.778 28.846 71.039 1.00 48.95 191 GLY A O 1
ATOM 927 N N . ILE A 1 147 ? 68.594 28.270 73.201 1.00 43.20 192 ILE A N 1
ATOM 928 C CA . ILE A 1 147 ? 67.460 27.389 72.972 1.00 45.33 192 ILE A CA 1
ATOM 929 C C . ILE A 1 147 ? 66.349 27.716 73.948 1.00 43.97 192 ILE A C 1
ATOM 930 O O . ILE A 1 147 ? 66.577 27.850 75.158 1.00 50.59 192 ILE A O 1
ATOM 935 N N . VAL A 1 148 ? 65.139 27.839 73.412 1.00 43.87 193 VAL A N 1
ATOM 936 C CA . VAL A 1 148 ? 63.981 28.144 74.248 1.00 48.78 193 VAL A CA 1
ATOM 937 C C . VAL A 1 148 ? 62.909 27.090 74.024 1.00 44.93 193 VAL A C 1
ATOM 938 O O . VAL A 1 148 ? 62.712 26.624 72.901 1.00 48.38 193 VAL A O 1
ATOM 942 N N . LYS A 1 149 ? 62.265 26.687 75.114 1.00 46.53 194 LYS A N 1
ATOM 943 C CA . LYS A 1 149 ? 61.355 25.556 75.075 1.00 40.23 194 LYS A CA 1
ATOM 944 C C . LYS A 1 149 ? 60.114 25.993 75.804 1.00 42.68 194 LYS A C 1
ATOM 945 O O . LYS A 1 149 ? 60.222 26.597 76.861 1.00 46.31 194 LYS A O 1
ATOM 951 N N . ALA A 1 150 ? 58.960 25.696 75.211 1.00 44.33 195 ALA A N 1
ATOM 952 C CA . ALA A 1 150 ? 57.658 25.950 75.815 1.00 51.63 195 ALA A CA 1
ATOM 953 C C . ALA A 1 150 ? 57.453 27.420 76.132 1.00 48.10 195 ALA A C 1
ATOM 954 O O . ALA A 1 150 ? 56.821 27.744 77.131 1.00 52.73 195 ALA A O 1
ATOM 956 N N . THR A 1 151 ? 57.966 28.308 75.289 1.00 49.84 196 THR A N 1
ATOM 957 C CA . THR A 1 151 ? 57.600 29.722 75.367 1.00 43.80 196 THR A CA 1
ATOM 958 C C . THR A 1 151 ? 56.127 29.943 74.992 1.00 50.38 196 THR A C 1
ATOM 959 O O . THR A 1 151 ? 55.660 29.442 73.967 1.00 49.96 196 THR A O 1
ATOM 963 N N . SER A 1 152 ? 55.412 30.691 75.829 1.00 46.84 197 SER A N 1
ATOM 964 C CA . SER A 1 152 ? 54.087 31.222 75.540 1.00 52.03 197 SER A CA 1
ATOM 965 C C . SER A 1 152 ? 54.224 32.666 75.066 1.00 46.99 197 SER A C 1
ATOM 966 O O . SER A 1 152 ? 54.623 33.540 75.838 1.00 44.97 197 SER A O 1
ATOM 969 N N . VAL A 1 153 ? 53.950 32.881 73.782 1.00 49.01 198 VAL A N 1
ATOM 970 C CA . VAL A 1 153 ? 53.996 34.231 73.225 1.00 48.32 198 VAL A CA 1
ATOM 971 C C . VAL A 1 153 ? 52.546 34.693 73.236 1.00 47.40 198 VAL A C 1
ATOM 972 O O . VAL A 1 153 ? 51.753 34.288 72.402 1.00 46.17 198 VAL A O 1
ATOM 976 N N . ASN A 1 154 ? 52.216 35.513 74.224 1.00 53.76 199 ASN A N 1
ATOM 977 C CA . ASN A 1 154 ? 50.835 35.893 74.482 1.00 63.96 199 ASN A CA 1
ATOM 978 C C . ASN A 1 154 ? 50.570 37.205 73.747 1.00 60.56 199 ASN A C 1
ATOM 979 O O . ASN A 1 154 ? 51.473 37.764 73.133 1.00 62.46 199 ASN A O 1
ATOM 984 N N . SER A 1 155 ? 49.331 37.675 73.781 1.00 58.02 200 SER A N 1
ATOM 985 C CA . SER A 1 155 ? 48.931 38.909 73.113 1.00 63.82 200 SER A CA 1
ATOM 986 C C . SER A 1 155 ? 49.900 40.075 73.329 1.00 55.38 200 SER A C 1
ATOM 987 O O . SER A 1 155 ? 50.352 40.333 74.446 1.00 58.59 200 SER A O 1
ATOM 990 N N . GLY A 1 156 ? 50.250 40.754 72.240 1.00 55.38 201 GLY A N 1
ATOM 991 C CA . GLY A 1 156 ? 51.252 41.817 72.260 1.00 52.62 201 GLY A CA 1
ATOM 992 C C . GLY A 1 156 ? 52.695 41.357 72.300 1.00 54.04 201 GLY A C 1
ATOM 993 O O . GLY A 1 156 ? 53.623 42.170 72.244 1.00 50.82 201 GLY A O 1
ATOM 994 N N . GLY A 1 157 ? 52.891 40.046 72.404 1.00 51.36 202 GLY A N 1
ATOM 995 C CA . GLY A 1 157 ? 54.230 39.525 72.645 1.00 50.63 202 GLY A CA 1
ATOM 996 C C . GLY A 1 157 ? 55.007 39.136 71.405 1.00 44.69 202 GLY A C 1
ATOM 997 O O . GLY A 1 157 ? 54.408 38.677 70.434 1.00 45.28 202 GLY A O 1
ATOM 998 N N . ARG A 1 158 ? 56.331 39.248 71.473 1.00 44.93 203 ARG A N 1
ATOM 999 C CA . ARG A 1 158 ? 57.158 38.918 70.313 1.00 50.95 203 ARG A CA 1
ATOM 1000 C C . ARG A 1 158 ? 58.391 38.119 70.680 1.00 39.08 203 ARG A C 1
ATOM 1001 O O . ARG A 1 158 ? 59.137 38.458 71.605 1.00 43.48 203 ARG A O 1
ATOM 1009 N N . GLN A 1 159 ? 58.618 37.094 69.868 1.00 38.40 204 GLN A N 1
ATOM 1010 C CA . GLN A 1 159 ? 59.796 36.264 70.036 1.00 40.90 204 GLN A CA 1
ATOM 1011 C C . GLN A 1 159 ? 60.650 36.407 68.778 1.00 40.28 204 GLN A C 1
ATOM 1012 O O . GLN A 1 159 ? 60.128 36.292 67.669 1.00 45.37 204 GLN A O 1
ATOM 1018 N N . TYR A 1 160 ? 61.948 36.649 68.942 1.00 41.00 205 TYR A N 1
ATOM 1019 C CA . TYR A 1 160 ? 62.844 36.727 67.791 1.00 47.24 205 TYR A CA 1
ATOM 1020 C C . TYR A 1 160 ? 63.756 35.520 67.823 1.00 42.77 205 TYR A C 1
ATOM 1021 O O . TYR A 1 160 ? 64.621 35.448 68.692 1.00 45.63 205 TYR A O 1
ATOM 1030 N N . VAL A 1 161 ? 63.569 34.595 66.887 1.00 41.86 206 VAL A N 1
ATOM 1031 C CA . VAL A 1 161 ? 64.515 33.490 66.745 1.00 44.77 206 VAL A CA 1
ATOM 1032 C C . VAL A 1 161 ? 65.523 33.854 65.655 1.00 45.75 206 VAL A C 1
ATOM 1033 O O . VAL A 1 161 ? 65.235 33.829 64.454 1.00 41.64 206 VAL A O 1
ATOM 1037 N N . ARG A 1 162 ? 66.719 34.230 66.090 1.00 45.26 207 ARG A N 1
ATOM 1038 C CA . ARG A 1 162 ? 67.728 34.762 65.176 1.00 51.20 207 ARG A CA 1
ATOM 1039 C C . ARG A 1 162 ? 68.708 33.686 64.732 1.00 50.18 207 ARG A C 1
ATOM 1040 O O . ARG A 1 162 ? 68.552 32.514 65.099 1.00 49.10 207 ARG A O 1
ATOM 1048 N N . ASP A 1 163 ? 69.698 34.078 63.935 1.00 45.96 208 ASP A N 1
ATOM 1049 C CA . ASP A 1 163 ? 70.658 33.128 63.368 1.00 49.98 208 ASP A CA 1
ATOM 1050 C C . ASP A 1 163 ? 71.172 32.207 64.468 1.00 42.85 208 ASP A C 1
ATOM 1051 O O . ASP A 1 163 ? 71.604 32.694 65.499 1.00 51.00 208 ASP A O 1
ATOM 1056 N N . GLY A 1 164 ? 71.135 30.890 64.283 1.00 46.73 209 GLY A N 1
ATOM 1057 C CA . GLY A 1 164 ? 71.576 29.949 65.307 1.00 47.68 209 GLY A CA 1
ATOM 1058 C C . GLY A 1 164 ? 70.659 29.836 66.517 1.00 49.64 209 GLY A C 1
ATOM 1059 O O . GLY A 1 164 ? 70.986 29.157 67.485 1.00 49.81 209 GLY A O 1
ATOM 1060 N N . GLY A 1 165 ? 69.485 30.460 66.484 1.00 52.94 210 GLY A N 1
ATOM 1061 C CA . GLY A 1 165 ? 68.603 30.401 67.641 1.00 53.95 210 GLY A CA 1
ATOM 1062 C C . GLY A 1 165 ? 67.641 29.249 67.442 1.00 54.89 210 GLY A C 1
ATOM 1063 O O . GLY A 1 165 ? 67.303 28.910 66.307 1.00 43.15 210 GLY A O 1
ATOM 1064 N N . SER A 1 166 ? 67.164 28.657 68.533 1.00 47.63 211 SER A N 1
ATOM 1065 C CA . SER A 1 166 ? 66.207 27.577 68.362 1.00 49.05 211 SER A CA 1
ATOM 1066 C C . SER A 1 166 ? 65.064 27.617 69.363 1.00 46.84 211 SER A C 1
ATOM 1067 O O . SER A 1 166 ? 65.271 27.762 70.565 1.00 48.85 211 SER A O 1
ATOM 1070 N N . ALA A 1 167 ? 63.854 27.425 68.851 1.00 46.77 212 ALA A N 1
ATOM 1071 C CA . ALA A 1 167 ? 62.668 27.456 69.698 1.00 49.44 212 ALA A CA 1
ATOM 1072 C C . ALA A 1 167 ? 61.932 26.158 69.494 1.00 53.28 212 ALA A C 1
ATOM 1073 O O . ALA A 1 167 ? 61.723 25.752 68.349 1.00 55.60 212 ALA A O 1
ATOM 1075 N N . THR A 1 168 ? 61.506 25.553 70.597 1.00 47.71 213 THR A N 1
ATOM 1076 C CA . THR A 1 168 ? 60.680 24.356 70.508 1.00 46.93 213 THR A CA 1
ATOM 1077 C C . THR A 1 168 ? 59.411 24.523 71.363 1.00 46.90 213 THR A C 1
ATOM 1078 O O . THR A 1 168 ? 59.412 25.210 72.389 1.00 48.79 213 THR A O 1
ATOM 1082 N N . ASP A 1 169 ? 58.300 23.988 70.865 1.00 43.29 214 ASP A N 1
ATOM 1083 C CA . ASP A 1 169 ? 57.052 23.885 71.612 1.00 52.95 214 ASP A CA 1
ATOM 1084 C C . ASP A 1 169 ? 56.575 25.275 71.966 1.00 50.76 214 ASP A C 1
ATOM 1085 O O . ASP A 1 169 ? 55.935 25.483 72.986 1.00 48.69 214 ASP A O 1
ATOM 1090 N N . THR A 1 170 ? 56.895 26.244 71.122 1.00 51.58 215 THR A N 1
ATOM 1091 C CA . THR A 1 170 ? 56.356 27.579 71.301 1.00 46.06 215 THR A CA 1
ATOM 1092 C C . THR A 1 170 ? 54.847 27.525 71.064 1.00 47.01 215 THR A C 1
ATOM 1093 O O . THR A 1 170 ? 54.368 26.811 70.170 1.00 48.49 215 THR A O 1
ATOM 1097 N N . VAL A 1 171 ? 54.120 28.322 71.841 1.00 50.97 216 VAL A N 1
ATOM 1098 C CA . VAL A 1 171 ? 52.694 28.543 71.650 1.00 49.66 216 VAL A CA 1
ATOM 1099 C C . VAL A 1 171 ? 52.434 30.004 71.316 1.00 48.53 216 VAL A C 1
ATOM 1100 O O . VAL A 1 171 ? 52.971 30.878 71.992 1.00 47.45 216 VAL A O 1
ATOM 1104 N N . LEU A 1 172 ? 51.674 30.251 70.249 1.00 48.58 217 LEU A N 1
ATOM 1105 C CA . LEU A 1 172 ? 51.347 31.615 69.829 1.00 52.38 217 LEU A CA 1
ATOM 1106 C C . LEU A 1 172 ? 49.849 31.855 69.966 1.00 48.38 217 LEU A C 1
ATOM 1107 O O . LEU A 1 172 ? 49.048 31.195 69.307 1.00 52.87 217 LEU A O 1
ATOM 1112 N N . ASN A 1 173 ? 49.501 32.788 70.842 1.00 53.29 218 ASN A N 1
ATOM 1113 C CA . ASN A 1 173 ? 48.122 33.184 71.112 1.00 58.83 218 ASN A CA 1
ATOM 1114 C C . ASN A 1 173 ? 47.845 34.543 70.470 1.00 65.44 218 ASN A C 1
ATOM 1115 O O . ASN A 1 173 ? 48.627 34.977 69.622 1.00 61.85 218 ASN A O 1
ATOM 1120 N N . ASN A 1 174 ? 46.785 35.227 70.897 1.00 64.05 219 ASN A N 1
ATOM 1121 C CA . ASN A 1 174 ? 46.079 36.225 70.091 1.00 67.83 219 ASN A CA 1
ATOM 1122 C C . ASN A 1 174 ? 46.863 37.512 69.838 1.00 57.20 219 ASN A C 1
ATOM 1123 O O . ASN A 1 174 ? 47.041 38.318 70.743 1.00 64.50 219 ASN A O 1
ATOM 1128 N N . THR A 1 175 ? 47.276 37.718 68.591 1.00 55.54 220 THR A N 1
ATOM 1129 C CA . THR A 1 175 ? 48.226 38.750 68.152 1.00 54.03 220 THR A CA 1
ATOM 1130 C C . THR A 1 175 ? 49.664 38.530 68.648 1.00 51.59 220 THR A C 1
ATOM 1131 O O . THR A 1 175 ? 50.499 39.438 68.606 1.00 52.68 220 THR A O 1
ATOM 1135 N N . GLY A 1 176 ? 49.936 37.345 69.183 1.00 53.25 221 GLY A N 1
ATOM 1136 C CA . GLY A 1 176 ? 51.293 36.924 69.547 1.00 52.08 221 GLY A CA 1
ATOM 1137 C C . GLY A 1 176 ? 52.080 36.658 68.278 1.00 43.90 221 GLY A C 1
ATOM 1138 O O . GLY A 1 176 ? 51.503 36.174 67.311 1.00 48.65 221 GLY A O 1
ATOM 1139 N N . ARG A 1 177 ? 53.369 36.985 68.248 1.00 44.96 222 ARG A N 1
ATOM 1140 C CA . ARG A 1 177 ? 54.128 36.828 67.007 1.00 45.82 222 ARG A CA 1
ATOM 1141 C C . ARG A 1 177 ? 55.481 36.194 67.259 1.00 38.66 222 ARG A C 1
ATOM 1142 O O . ARG A 1 177 ? 56.188 36.557 68.200 1.00 39.91 222 ARG A O 1
ATOM 1150 N N . GLN A 1 178 ? 55.831 35.309 66.327 1.00 38.00 223 GLN A N 1
ATOM 1151 C CA . GLN A 1 178 ? 57.114 34.641 66.305 1.00 38.83 223 GLN A CA 1
ATOM 1152 C C . GLN A 1 178 ? 57.799 35.015 65.005 1.00 41.04 223 GLN A C 1
ATOM 1153 O O . GLN A 1 178 ? 57.172 34.877 63.956 1.00 43.76 223 GLN A O 1
ATOM 1159 N N . PHE A 1 179 ? 59.022 35.534 65.096 1.00 40.80 224 PHE A N 1
ATOM 1160 C CA . PHE A 1 179 ? 59.830 35.836 63.921 1.00 43.28 224 PHE A CA 1
ATOM 1161 C C . PHE A 1 179 ? 61.048 34.932 63.824 1.00 40.04 224 PHE A C 1
ATOM 1162 O O . PHE A 1 179 ? 61.956 34.969 64.654 1.00 42.19 224 PHE A O 1
ATOM 1170 N N . VAL A 1 180 ? 61.083 34.138 62.764 1.00 39.75 225 VAL A N 1
ATOM 1171 C CA . VAL A 1 180 ? 62.195 33.220 62.610 1.00 39.54 225 VAL A CA 1
ATOM 1172 C C . VAL A 1 180 ? 62.982 33.725 61.410 1.00 43.25 225 VAL A C 1
ATOM 1173 O O . VAL A 1 180 ? 62.475 33.768 60.287 1.00 43.53 225 VAL A O 1
ATOM 1177 N N . SER A 1 181 ? 64.220 34.124 61.682 1.00 42.86 226 SER A N 1
ATOM 1178 C CA . SER A 1 181 ? 65.118 34.683 60.691 1.00 46.39 226 SER A CA 1
ATOM 1179 C C . SER A 1 181 ? 66.008 33.599 60.121 1.00 51.86 226 SER A C 1
ATOM 1180 O O . SER A 1 181 ? 65.977 32.458 60.591 1.00 48.10 226 SER A O 1
ATOM 1183 N N . SER A 1 182 ? 66.830 34.012 59.159 1.00 48.78 227 SER A N 1
ATOM 1184 C CA . SER A 1 182 ? 67.769 33.123 58.479 1.00 50.80 227 SER A CA 1
ATOM 1185 C C . SER A 1 182 ? 68.703 32.483 59.483 1.00 47.16 227 SER A C 1
ATOM 1186 O O . SER A 1 182 ? 69.273 33.173 60.310 1.00 53.16 227 SER A O 1
ATOM 1189 N N . GLY A 1 183 ? 68.816 31.160 59.421 1.00 50.23 228 GLY A N 1
ATOM 1190 C CA . GLY A 1 183 ? 69.651 30.423 60.355 1.00 47.42 228 GLY A CA 1
ATOM 1191 C C . GLY A 1 183 ? 68.917 30.205 61.666 1.00 45.29 228 GLY A C 1
ATOM 1192 O O . GLY A 1 183 ? 69.441 29.516 62.531 1.00 48.40 228 GLY A O 1
ATOM 1193 N N . GLY A 1 184 ? 67.712 30.757 61.802 1.00 47.96 229 GLY A N 1
ATOM 1194 C CA . GLY A 1 184 ? 66.850 30.490 62.950 1.00 45.93 229 GLY A CA 1
ATOM 1195 C C . GLY A 1 184 ? 66.011 29.247 62.705 1.00 46.41 229 GLY A C 1
ATOM 1196 O O . GLY A 1 184 ? 65.690 28.921 61.563 1.00 42.23 229 GLY A O 1
ATOM 1197 N N . SER A 1 185 ? 65.656 28.551 63.778 1.00 39.43 230 SER A N 1
ATOM 1198 C CA . SER A 1 185 ? 64.805 27.385 63.655 1.00 45.60 230 SER A CA 1
ATOM 1199 C C . SER A 1 185 ? 63.756 27.225 64.761 1.00 43.01 230 SER A C 1
ATOM 1200 O O . SER A 1 185 ? 64.060 27.337 65.955 1.00 49.16 230 SER A O 1
ATOM 1203 N N . ALA A 1 186 ? 62.539 26.901 64.331 1.00 43.38 231 ALA A N 1
ATOM 1204 C CA . ALA A 1 186 ? 61.418 26.577 65.204 1.00 44.47 231 ALA A CA 1
ATOM 1205 C C . ALA A 1 186 ? 60.833 25.177 64.955 1.00 47.29 231 ALA A C 1
ATOM 1206 O O . ALA A 1 186 ? 60.658 24.719 63.823 1.00 46.48 231 ALA A O 1
ATOM 1208 N N . ALA A 1 187 ? 60.480 24.496 66.040 1.00 47.28 232 ALA A N 1
ATOM 1209 C CA . ALA A 1 187 ? 59.929 23.148 65.991 1.00 43.22 232 ALA A CA 1
ATOM 1210 C C . ALA A 1 187 ? 58.718 23.082 66.905 1.00 47.79 232 ALA A C 1
ATOM 1211 O O . ALA A 1 187 ? 58.728 23.687 67.976 1.00 50.06 232 ALA A O 1
ATOM 1213 N N . LYS A 1 188 ? 57.665 22.416 66.433 1.00 49.27 233 LYS A N 1
ATOM 1214 C CA . LYS A 1 188 ? 56.474 22.100 67.217 1.00 49.82 233 LYS A CA 1
ATOM 1215 C C . LYS A 1 188 ? 55.807 23.355 67.749 1.00 49.22 233 LYS A C 1
ATOM 1216 O O . LYS A 1 188 ? 55.390 23.429 68.916 1.00 45.47 233 LYS A O 1
ATOM 1222 N N . THR A 1 189 ? 55.735 24.341 66.863 1.00 49.34 234 THR A N 1
ATOM 1223 C CA . THR A 1 189 ? 55.087 25.599 67.163 1.00 47.24 234 THR A CA 1
ATOM 1224 C C . THR A 1 189 ? 53.597 25.321 67.015 1.00 47.42 234 THR A C 1
ATOM 1225 O O . THR A 1 189 ? 53.149 24.696 66.059 1.00 53.02 234 THR A O 1
ATOM 1229 N N . THR A 1 190 ? 52.836 25.852 67.961 1.00 48.58 235 THR A N 1
ATOM 1230 C CA . THR A 1 190 ? 51.388 25.800 67.947 1.00 49.83 235 THR A CA 1
ATOM 1231 C C . THR A 1 190 ? 50.869 27.214 67.712 1.00 50.29 235 THR A C 1
ATOM 1232 O O . THR A 1 190 ? 51.186 28.138 68.469 1.00 45.09 235 THR A O 1
ATOM 1236 N N . ILE A 1 191 ? 50.082 27.387 66.652 1.00 50.46 236 ILE A N 1
ATOM 1237 C CA . ILE A 1 191 ? 49.615 28.740 66.358 1.00 53.74 236 ILE A CA 1
ATOM 1238 C C . ILE A 1 191 ? 48.121 28.787 66.658 1.00 50.94 236 ILE A C 1
ATOM 1239 O O . ILE A 1 191 ? 47.321 28.266 65.892 1.00 47.33 236 ILE A O 1
ATOM 1244 N N . ASN A 1 192 ? 47.753 29.418 67.766 1.00 53.33 237 ASN A N 1
ATOM 1245 C CA . ASN A 1 192 ? 46.351 29.536 68.139 1.00 60.58 237 ASN A CA 1
ATOM 1246 C C . ASN A 1 192 ? 45.696 30.646 67.328 1.00 64.08 237 ASN A C 1
ATOM 1247 O O . ASN A 1 192 ? 46.297 31.165 66.380 1.00 59.13 237 ASN A O 1
ATOM 1252 N N . SER A 1 193 ? 44.443 30.928 67.675 1.00 56.63 238 SER A N 1
ATOM 1253 C CA . SER A 1 193 ? 43.653 31.943 66.985 1.00 64.00 238 SER A CA 1
ATOM 1254 C C . SER A 1 193 ? 44.335 33.282 67.179 1.00 53.46 238 SER A C 1
ATOM 1255 O O . SER A 1 193 ? 44.747 33.592 68.282 1.00 50.47 238 SER A O 1
ATOM 1258 N N . GLY A 1 194 ? 44.508 34.056 66.113 1.00 55.71 239 GLY A N 1
ATOM 1259 C CA . GLY A 1 194 ? 45.213 35.326 66.236 1.00 55.97 239 GLY A CA 1
ATOM 1260 C C . GLY A 1 194 ? 46.732 35.272 66.186 1.00 55.97 239 GLY A C 1
ATOM 1261 O O . GLY A 1 194 ? 47.354 36.317 66.017 1.00 56.46 239 GLY A O 1
ATOM 1262 N N . GLY A 1 195 ? 47.347 34.101 66.351 1.00 50.78 240 GLY A N 1
ATOM 1263 C CA . GLY A 1 195 ? 48.806 33.988 66.311 1.00 49.31 240 GLY A CA 1
ATOM 1264 C C . GLY A 1 195 ? 49.400 34.208 64.926 1.00 42.72 240 GLY A C 1
ATOM 1265 O O . GLY A 1 195 ? 48.793 33.839 63.930 1.00 46.10 240 GLY A O 1
ATOM 1266 N N . GLY A 1 196 ? 50.598 34.781 64.854 1.00 46.93 241 GLY A N 1
ATOM 1267 C CA . GLY A 1 196 ? 51.371 34.884 63.613 1.00 49.18 241 GLY A CA 1
ATOM 1268 C C . GLY A 1 196 ? 52.806 34.392 63.708 1.00 43.37 241 GLY A C 1
ATOM 1269 O O . GLY A 1 196 ? 53.594 34.885 64.503 1.00 44.24 241 GLY A O 1
ATOM 1278 N N . TYR A 1 198 ? 56.235 34.100 61.470 1.00 40.38 243 TYR A N 1
ATOM 1279 C CA . TYR A 1 198 ? 56.792 34.634 60.223 1.00 42.82 243 TYR A CA 1
ATOM 1280 C C . TYR A 1 198 ? 58.146 34.005 59.930 1.00 38.05 243 TYR A C 1
ATOM 1281 O O . TYR A 1 198 ? 59.076 34.113 60.720 1.00 40.18 243 TYR A O 1
ATOM 1290 N N . LEU A 1 199 ? 58.282 33.371 58.773 1.00 38.49 244 LEU A N 1
ATOM 1291 C CA . LEU A 1 199 ? 59.559 32.774 58.412 1.00 40.90 244 LEU A CA 1
ATOM 1292 C C . LEU A 1 199 ? 60.286 33.749 57.488 1.00 42.86 244 LEU A C 1
ATOM 1293 O O . LEU A 1 199 ? 60.008 33.799 56.290 1.00 43.40 244 LEU A O 1
ATOM 1298 N N . TYR A 1 200 ? 61.163 34.563 58.068 1.00 47.56 245 TYR A N 1
ATOM 1299 C CA . TYR A 1 200 ? 61.890 35.587 57.328 1.00 45.80 245 TYR A CA 1
ATOM 1300 C C . TYR A 1 200 ? 63.244 35.028 56.945 1.00 48.45 245 TYR A C 1
ATOM 1301 O O . TYR A 1 200 ? 64.285 35.498 57.392 1.00 49.21 245 TYR A O 1
ATOM 1310 N N . GLY A 1 201 ? 63.189 33.960 56.165 1.00 47.41 246 GLY A N 1
ATOM 1311 C CA . GLY A 1 201 ? 64.375 33.187 55.894 1.00 49.03 246 GLY A CA 1
ATOM 1312 C C . GLY A 1 201 ? 64.587 32.004 56.806 1.00 53.47 246 GLY A C 1
ATOM 1313 O O . GLY A 1 201 ? 65.485 31.218 56.525 1.00 47.72 246 GLY A O 1
ATOM 1314 N N . GLY A 1 202 ? 63.804 31.854 57.872 1.00 46.09 247 GLY A N 1
ATOM 1315 C CA . GLY A 1 202 ? 64.113 30.790 58.826 1.00 45.34 247 GLY A CA 1
ATOM 1316 C C . GLY A 1 202 ? 63.365 29.509 58.508 1.00 47.77 247 GLY A C 1
ATOM 1317 O O . GLY A 1 202 ? 62.547 29.469 57.583 1.00 43.67 247 GLY A O 1
ATOM 1318 N N . SER A 1 203 ? 63.609 28.485 59.320 1.00 44.56 248 SER A N 1
ATOM 1319 C CA . SER A 1 203 ? 63.002 27.169 59.167 1.00 46.82 248 SER A CA 1
ATOM 1320 C C . SER A 1 203 ? 62.037 26.792 60.287 1.00 46.00 248 SER A C 1
ATOM 1321 O O . SER A 1 203 ? 62.398 26.959 61.442 1.00 45.59 248 SER A O 1
ATOM 1324 N N . ALA A 1 204 ? 60.867 26.265 59.935 1.00 42.39 249 ALA A N 1
ATOM 1325 C CA . ALA A 1 204 ? 59.914 25.636 60.843 1.00 45.27 249 ALA A CA 1
ATOM 1326 C C . ALA A 1 204 ? 59.612 24.160 60.531 1.00 43.32 249 ALA A C 1
ATOM 1327 O O . ALA A 1 204 ? 59.467 23.728 59.388 1.00 42.74 249 ALA A O 1
ATOM 1329 N N . THR A 1 205 ? 59.431 23.367 61.576 1.00 44.97 250 THR A N 1
ATOM 1330 C CA . THR A 1 205 ? 59.100 21.959 61.437 1.00 46.97 250 THR A CA 1
ATOM 1331 C C . THR A 1 205 ? 57.998 21.645 62.421 1.00 47.29 250 THR A C 1
ATOM 1332 O O . THR A 1 205 ? 58.001 22.171 63.534 1.00 46.56 250 THR A O 1
ATOM 1336 N N . GLY A 1 206 ? 57.064 20.801 61.996 1.00 49.71 251 GLY A N 1
ATOM 1337 C CA . GLY A 1 206 ? 56.029 20.308 62.906 1.00 50.79 251 GLY A CA 1
ATOM 1338 C C . GLY A 1 206 ? 55.158 21.408 63.474 1.00 54.01 251 GLY A C 1
ATOM 1339 O O . GLY A 1 206 ? 54.788 21.389 64.646 1.00 52.44 251 GLY A O 1
ATOM 1340 N N . THR A 1 207 ? 54.830 22.371 62.621 1.00 49.56 252 THR A N 1
ATOM 1341 C CA . THR A 1 207 ? 53.874 23.417 62.949 1.00 47.21 252 THR A CA 1
ATOM 1342 C C . THR A 1 207 ? 52.447 22.886 62.875 1.00 47.45 252 THR A C 1
ATOM 1343 O O . THR A 1 207 ? 52.091 22.121 61.975 1.00 57.25 252 THR A O 1
ATOM 1347 N N . SER A 1 208 ? 51.628 23.336 63.815 1.00 44.77 253 SER A N 1
ATOM 1348 C CA . SER A 1 208 ? 50.190 23.117 63.775 1.00 52.70 253 SER A CA 1
ATOM 1349 C C . SER A 1 208 ? 49.494 24.469 63.791 1.00 49.11 253 SER A C 1
ATOM 1350 O O . SER A 1 208 ? 49.776 25.294 64.658 1.00 53.35 253 SER A O 1
ATOM 1353 N N . ILE A 1 209 ? 48.571 24.667 62.852 1.00 50.71 254 ILE A N 1
ATOM 1354 C CA . ILE A 1 209 ? 47.868 25.938 62.708 1.00 49.90 254 ILE A CA 1
ATOM 1355 C C . ILE A 1 209 ? 46.358 25.753 62.910 1.00 53.65 254 ILE A C 1
ATOM 1356 O O . ILE A 1 209 ? 45.658 25.185 62.070 1.00 53.50 254 ILE A O 1
ATOM 1361 N N . TYR A 1 210 ? 45.859 26.222 64.046 1.00 54.58 255 TYR A N 1
ATOM 1362 C CA . TYR A 1 210 ? 44.452 26.062 64.408 1.00 59.77 255 TYR A CA 1
ATOM 1363 C C . TYR A 1 210 ? 43.682 27.295 63.943 1.00 64.53 255 TYR A C 1
ATOM 1364 O O . TYR A 1 210 ? 44.269 28.322 63.578 1.00 68.29 255 TYR A O 1
ATOM 1373 N N . ASN A 1 211 ? 42.359 27.174 63.968 1.00 64.44 256 ASN A N 1
ATOM 1374 C CA . ASN A 1 211 ? 41.461 28.244 63.535 1.00 64.19 256 ASN A CA 1
ATOM 1375 C C . ASN A 1 211 ? 41.964 29.637 63.888 1.00 53.20 256 ASN A C 1
ATOM 1376 O O . ASN A 1 211 ? 42.280 29.887 65.042 1.00 57.08 256 ASN A O 1
ATOM 1381 N N . GLY A 1 212 ? 42.017 30.540 62.913 1.00 48.82 257 GLY A N 1
ATOM 1382 C CA . GLY A 1 212 ? 42.414 31.919 63.171 1.00 46.54 257 GLY A CA 1
ATOM 1383 C C . GLY A 1 212 ? 43.915 32.141 63.206 1.00 50.16 257 GLY A C 1
ATOM 1384 O O . GLY A 1 212 ? 44.365 33.288 63.278 1.00 53.65 257 GLY A O 1
ATOM 1385 N N . GLY A 1 213 ? 44.699 31.068 63.198 1.00 48.25 258 GLY A N 1
ATOM 1386 C CA . GLY A 1 213 ? 46.153 31.224 63.296 1.00 52.76 258 GLY A CA 1
ATOM 1387 C C . GLY A 1 213 ? 46.775 31.306 61.913 1.00 48.31 258 GLY A C 1
ATOM 1388 O O . GLY A 1 213 ? 46.194 30.820 60.943 1.00 50.84 258 GLY A O 1
ATOM 1389 N N . ARG A 1 214 ? 47.944 31.930 61.793 1.00 50.19 259 ARG A N 1
ATOM 1390 C CA . ARG A 1 214 ? 48.559 32.069 60.467 1.00 53.88 259 ARG A CA 1
ATOM 1391 C C . ARG A 1 214 ? 50.074 31.856 60.488 1.00 44.93 259 ARG A C 1
ATOM 1392 O O . ARG A 1 214 ? 50.774 32.328 61.384 1.00 46.48 259 ARG A O 1
ATOM 1400 N N . GLN A 1 215 ? 50.577 31.155 59.476 1.00 42.73 260 GLN A N 1
ATOM 1401 C CA . GLN A 1 215 ? 52.009 31.074 59.240 1.00 42.53 260 GLN A CA 1
ATOM 1402 C C . GLN A 1 215 ? 52.276 31.756 57.905 1.00 43.75 260 GLN A C 1
ATOM 1403 O O . GLN A 1 215 ? 51.616 31.462 56.917 1.00 44.76 260 GLN A O 1
ATOM 1409 N N . TYR A 1 216 ? 53.286 32.618 57.896 1.00 44.55 261 TYR A N 1
ATOM 1410 C CA . TYR A 1 216 ? 53.663 33.365 56.710 1.00 42.66 261 TYR A CA 1
ATOM 1411 C C . TYR A 1 216 ? 55.065 32.978 56.274 1.00 38.06 261 TYR A C 1
ATOM 1412 O O . TYR A 1 216 ? 56.016 33.234 56.999 1.00 40.11 261 TYR A O 1
ATOM 1421 N N . VAL A 1 217 ? 55.191 32.348 55.112 1.00 40.64 262 VAL A N 1
ATOM 1422 C CA . VAL A 1 217 ? 56.493 31.879 54.671 1.00 40.21 262 VAL A CA 1
ATOM 1423 C C . VAL A 1 217 ? 57.024 32.837 53.607 1.00 39.44 262 VAL A C 1
ATOM 1424 O O . VAL A 1 217 ? 56.558 32.874 52.476 1.00 44.58 262 VAL A O 1
ATOM 1428 N N . SER A 1 218 ? 58.059 33.585 53.953 1.00 43.86 263 SER A N 1
ATOM 1429 C CA . SER A 1 218 ? 58.593 34.546 53.004 1.00 43.37 263 SER A CA 1
ATOM 1430 C C . SER A 1 218 ? 59.929 34.051 52.487 1.00 47.70 263 SER A C 1
ATOM 1431 O O . SER A 1 218 ? 60.368 32.939 52.794 1.00 44.74 263 SER A O 1
ATOM 1434 N N . SER A 1 219 ? 60.490 34.886 51.618 1.00 52.10 264 SER A N 1
ATOM 1435 C CA . SER A 1 219 ? 61.691 34.591 50.858 1.00 49.72 264 SER A CA 1
ATOM 1436 C C . SER A 1 219 ? 62.794 33.937 51.680 1.00 44.50 264 SER A C 1
ATOM 1437 O O . SER A 1 219 ? 63.255 34.455 52.705 1.00 44.11 264 SER A O 1
ATOM 1440 N N . GLY A 1 220 ? 63.209 32.769 51.200 1.00 43.67 265 GLY A N 1
ATOM 1441 C CA . GLY A 1 220 ? 64.252 32.007 51.867 1.00 46.48 265 GLY A CA 1
ATOM 1442 C C . GLY A 1 220 ? 63.694 31.161 53.001 1.00 49.68 265 GLY A C 1
ATOM 1443 O O . GLY A 1 220 ? 64.424 30.348 53.552 1.00 47.19 265 GLY A O 1
ATOM 1444 N N . GLY A 1 221 ? 62.435 31.363 53.384 1.00 42.89 266 GLY A N 1
ATOM 1445 C CA . GLY A 1 221 ? 61.865 30.623 54.503 1.00 45.14 266 GLY A CA 1
ATOM 1446 C C . GLY A 1 221 ? 61.407 29.256 54.073 1.00 41.84 266 GLY A C 1
ATOM 1447 O O . GLY A 1 221 ? 61.093 29.016 52.906 1.00 45.94 266 GLY A O 1
ATOM 1448 N N . SER A 1 222 ? 61.349 28.333 55.025 1.00 43.98 267 SER A N 1
ATOM 1449 C CA . SER A 1 222 ? 60.980 26.963 54.677 1.00 41.92 267 SER A CA 1
ATOM 1450 C C . SER A 1 222 ? 60.190 26.302 55.805 1.00 38.52 267 SER A C 1
ATOM 1451 O O . SER A 1 222 ? 60.632 26.308 56.953 1.00 45.27 267 SER A O 1
ATOM 1454 N N . ALA A 1 223 ? 59.000 25.796 55.503 1.00 39.04 268 ALA A N 1
ATOM 1455 C CA . ALA A 1 223 ? 58.202 25.055 56.484 1.00 47.64 268 ALA A CA 1
ATOM 1456 C C . ALA A 1 223 ? 58.104 23.591 56.076 1.00 46.55 268 ALA A C 1
ATOM 1457 O O . ALA A 1 223 ? 57.978 23.277 54.888 1.00 45.06 268 ALA A O 1
ATOM 1459 N N . THR A 1 224 ? 58.228 22.706 57.062 1.00 51.42 269 THR A N 1
ATOM 1460 C CA . THR A 1 224 ? 58.153 21.260 56.843 1.00 46.84 269 THR A CA 1
ATOM 1461 C C . THR A 1 224 ? 57.214 20.652 57.866 1.00 47.16 269 THR A C 1
ATOM 1462 O O . THR A 1 224 ? 57.390 20.848 59.068 1.00 48.80 269 THR A O 1
ATOM 1466 N N . ASN A 1 225 ? 56.217 19.923 57.375 1.00 46.69 270 ASN A N 1
ATOM 1467 C CA . ASN A 1 225 ? 55.378 19.061 58.195 1.00 52.23 270 ASN A CA 1
ATOM 1468 C C . ASN A 1 225 ? 54.496 20.000 58.986 1.00 52.69 270 ASN A C 1
ATOM 1469 O O . ASN A 1 225 ? 54.667 20.226 60.187 1.00 53.08 270 ASN A O 1
ATOM 1474 N N . THR A 1 226 ? 53.549 20.570 58.249 1.00 55.88 271 THR A N 1
ATOM 1475 C CA . THR A 1 226 ? 52.661 21.556 58.842 1.00 56.85 271 THR A CA 1
ATOM 1476 C C . THR A 1 226 ? 51.251 20.999 58.793 1.00 52.30 271 THR A C 1
ATOM 1477 O O . THR A 1 226 ? 50.888 20.356 57.810 1.00 54.94 271 THR A O 1
ATOM 1481 N N . THR A 1 227 ? 50.454 21.239 59.829 1.00 52.11 272 THR A N 1
ATOM 1482 C CA . THR A 1 227 ? 49.077 20.765 59.759 1.00 56.16 272 THR A CA 1
ATOM 1483 C C . THR A 1 227 ? 48.208 21.995 59.871 1.00 45.09 272 THR A C 1
ATOM 1484 O O . THR A 1 227 ? 48.364 22.769 60.807 1.00 52.67 272 THR A O 1
ATOM 1488 N N . VAL A 1 228 ? 47.339 22.161 58.876 1.00 50.47 273 VAL A N 1
ATOM 1489 C CA . VAL A 1 228 ? 46.442 23.309 58.840 1.00 56.49 273 VAL A CA 1
ATOM 1490 C C . VAL A 1 228 ? 45.024 22.832 59.182 1.00 56.04 273 VAL A C 1
ATOM 1491 O O . VAL A 1 228 ? 44.347 22.150 58.397 1.00 50.26 273 VAL A O 1
ATOM 1495 N N . TYR A 1 229 ? 44.613 23.177 60.397 1.00 52.36 274 TYR A N 1
ATOM 1496 C CA . TYR A 1 229 ? 43.321 22.749 60.911 1.00 59.22 274 TYR A CA 1
ATOM 1497 C C . TYR A 1 229 ? 42.325 23.786 60.427 1.00 68.34 274 TYR A C 1
ATOM 1498 O O . TYR A 1 229 ? 42.685 24.894 60.020 1.00 66.34 274 TYR A O 1
ATOM 1507 N N . SER A 1 230 ? 41.059 23.396 60.474 1.00 65.20 275 SER A N 1
ATOM 1508 C CA . SER A 1 230 ? 39.959 24.264 60.074 1.00 62.42 275 SER A CA 1
ATOM 1509 C C . SER A 1 230 ? 40.137 25.705 60.565 1.00 54.01 275 SER A C 1
ATOM 1510 O O . SER A 1 230 ? 40.374 25.940 61.742 1.00 58.51 275 SER A O 1
ATOM 1513 N N . GLY A 1 231 ? 40.039 26.674 59.658 1.00 55.85 276 GLY A N 1
ATOM 1514 C CA . GLY A 1 231 ? 40.254 28.083 59.958 1.00 51.07 276 GLY A CA 1
ATOM 1515 C C . GLY A 1 231 ? 41.709 28.532 59.967 1.00 57.80 276 GLY A C 1
ATOM 1516 O O . GLY A 1 231 ? 41.987 29.722 60.166 1.00 53.92 276 GLY A O 1
ATOM 1517 N N . GLY A 1 232 ? 42.631 27.589 59.789 1.00 46.94 277 GLY A N 1
ATOM 1518 C CA . GLY A 1 232 ? 44.054 27.911 59.732 1.00 50.44 277 GLY A CA 1
ATOM 1519 C C . GLY A 1 232 ? 44.483 28.255 58.315 1.00 47.94 277 GLY A C 1
ATOM 1520 O O . GLY A 1 232 ? 43.870 27.810 57.350 1.00 49.09 277 GLY A O 1
ATOM 1521 N N . ARG A 1 233 ? 45.585 28.985 58.196 1.00 50.19 278 ARG A N 1
ATOM 1522 C CA . ARG A 1 233 ? 46.151 29.280 56.888 1.00 50.91 278 ARG A CA 1
ATOM 1523 C C . ARG A 1 233 ? 47.661 29.268 56.953 1.00 41.58 278 ARG A C 1
ATOM 1524 O O . ARG A 1 233 ? 48.235 29.967 57.772 1.00 39.68 278 ARG A O 1
ATOM 1532 N N . GLN A 1 234 ? 48.288 28.509 56.063 1.00 38.02 279 GLN A N 1
ATOM 1533 C CA . GLN A 1 234 ? 49.687 28.694 55.732 1.00 44.25 279 GLN A CA 1
ATOM 1534 C C . GLN A 1 234 ? 49.747 29.599 54.502 1.00 47.74 279 GLN A C 1
ATOM 1535 O O . GLN A 1 234 ? 49.171 29.243 53.473 1.00 42.95 279 GLN A O 1
ATOM 1541 N N . HIS A 1 235 ? 50.419 30.743 54.609 1.00 46.25 280 HIS A N 1
ATOM 1542 C CA . HIS A 1 235 ? 50.542 31.697 53.501 1.00 44.70 280 HIS A CA 1
ATOM 1543 C C . HIS A 1 235 ? 51.977 31.722 52.973 1.00 38.68 280 HIS A C 1
ATOM 1544 O O . HIS A 1 235 ? 52.891 32.101 53.699 1.00 40.32 280 HIS A O 1
ATOM 1551 N N . VAL A 1 236 ? 52.180 31.316 51.722 1.00 39.76 281 VAL A N 1
ATOM 1552 C CA . VAL A 1 236 ? 53.517 31.239 51.145 1.00 39.47 281 VAL A CA 1
ATOM 1553 C C . VAL A 1 236 ? 53.746 32.362 50.127 1.00 42.70 281 VAL A C 1
ATOM 1554 O O . VAL A 1 236 ? 52.983 32.481 49.170 1.00 39.91 281 VAL A O 1
ATOM 1558 N N . TYR A 1 237 ? 54.803 33.149 50.317 1.00 38.02 282 TYR A N 1
ATOM 1559 C CA . TYR A 1 237 ? 55.060 34.311 49.473 1.00 42.60 282 TYR A CA 1
ATOM 1560 C C . TYR A 1 237 ? 56.195 33.945 48.529 1.00 44.14 282 TYR A C 1
ATOM 1561 O O . TYR A 1 237 ? 56.681 32.807 48.538 1.00 48.38 282 TYR A O 1
ATOM 1570 N N . ILE A 1 238 ? 56.561 34.913 47.695 1.00 47.43 283 ILE A N 1
ATOM 1571 C CA . ILE A 1 238 ? 57.523 34.682 46.631 1.00 44.56 283 ILE A CA 1
ATOM 1572 C C . ILE A 1 238 ? 58.821 34.151 47.220 1.00 42.51 283 ILE A C 1
ATOM 1573 O O . ILE A 1 238 ? 59.360 34.732 48.147 1.00 46.30 283 ILE A O 1
ATOM 1578 N N . ASP A 1 239 ? 59.279 33.026 46.670 1.00 44.97 284 ASP A N 1
ATOM 1579 C CA . ASP A 1 239 ? 60.538 32.391 47.010 1.00 44.92 284 ASP A CA 1
ATOM 1580 C C . ASP A 1 239 ? 60.496 31.775 48.410 1.00 49.60 284 ASP A C 1
ATOM 1581 O O . ASP A 1 239 ? 61.548 31.393 48.921 1.00 49.23 284 ASP A O 1
ATOM 1586 N N . GLY A 1 240 ? 59.307 31.659 48.999 1.00 41.76 285 GLY A N 1
ATOM 1587 C CA . GLY A 1 240 ? 59.107 30.829 50.193 1.00 43.43 285 GLY A CA 1
ATOM 1588 C C . GLY A 1 240 ? 58.815 29.410 49.772 1.00 44.36 285 GLY A C 1
ATOM 1589 O O . GLY A 1 240 ? 58.276 29.221 48.676 1.00 42.65 285 GLY A O 1
ATOM 1590 N N . ASN A 1 241 ? 59.184 28.439 50.610 1.00 39.49 286 ASN A N 1
ATOM 1591 C CA . ASN A 1 241 ? 58.930 27.021 50.334 1.00 44.90 286 ASN A CA 1
ATOM 1592 C C . ASN A 1 241 ? 58.257 26.298 51.475 1.00 44.72 286 ASN A C 1
ATOM 1593 O O . ASN A 1 241 ? 58.602 26.534 52.623 1.00 43.38 286 ASN A O 1
ATOM 1598 N N . VAL A 1 242 ? 57.339 25.397 51.160 1.00 40.98 287 VAL A N 1
ATOM 1599 C CA . VAL A 1 242 ? 56.810 24.514 52.192 1.00 46.55 287 VAL A CA 1
ATOM 1600 C C . VAL A 1 242 ? 56.724 23.092 51.661 1.00 49.99 287 VAL A C 1
ATOM 1601 O O . VAL A 1 242 ? 56.593 22.866 50.456 1.00 43.57 287 VAL A O 1
ATOM 1605 N N . THR A 1 243 ? 56.843 22.145 52.586 1.00 45.57 288 THR A N 1
ATOM 1606 C CA . THR A 1 243 ? 56.739 20.737 52.231 1.00 51.80 288 THR A CA 1
ATOM 1607 C C . THR A 1 243 ? 56.006 19.946 53.317 1.00 53.45 288 THR A C 1
ATOM 1608 O O . THR A 1 243 ? 55.999 20.291 54.502 1.00 51.72 288 THR A O 1
ATOM 1612 N N . GLU A 1 244 ? 55.280 18.931 52.868 1.00 49.39 289 GLU A N 1
ATOM 1613 C CA . GLU A 1 244 ? 54.562 18.050 53.780 1.00 53.35 289 GLU A CA 1
ATOM 1614 C C . GLU A 1 244 ? 53.621 18.928 54.586 1.00 52.47 289 GLU A C 1
ATOM 1615 O O . GLU A 1 244 ? 53.724 19.025 55.804 1.00 58.71 289 GLU A O 1
ATOM 1621 N N . THR A 1 245 ? 52.717 19.592 53.878 1.00 55.99 290 THR A N 1
ATOM 1622 C CA . THR A 1 245 ? 51.627 20.304 54.512 1.00 53.89 290 THR A CA 1
ATOM 1623 C C . THR A 1 245 ? 50.394 19.425 54.338 1.00 56.01 290 THR A C 1
ATOM 1624 O O . THR A 1 245 ? 50.067 18.962 53.243 1.00 57.05 290 THR A O 1
ATOM 1628 N N . THR A 1 246 ? 49.642 19.286 55.418 1.00 52.78 291 THR A N 1
ATOM 1629 C CA . THR A 1 246 ? 48.326 18.683 55.306 1.00 60.56 291 THR A CA 1
ATOM 1630 C C . THR A 1 246 ? 47.292 19.777 55.583 1.00 56.86 291 THR A C 1
ATOM 1631 O O . THR A 1 246 ? 47.401 20.554 56.535 1.00 48.55 291 THR A O 1
ATOM 1635 N N . ILE A 1 247 ? 46.310 19.857 54.691 1.00 53.40 292 ILE A N 1
ATOM 1636 C CA . ILE A 1 247 ? 45.251 20.849 54.819 1.00 59.76 292 ILE A CA 1
ATOM 1637 C C . ILE A 1 247 ? 43.964 20.083 55.092 1.00 55.99 292 ILE A C 1
ATOM 1638 O O . ILE A 1 247 ? 43.438 19.383 54.221 1.00 56.67 292 ILE A O 1
ATOM 1643 N N . THR A 1 248 ? 43.482 20.288 56.311 1.00 54.92 293 THR A N 1
ATOM 1644 C CA . THR A 1 248 ? 42.289 19.643 56.803 1.00 55.45 293 THR A CA 1
ATOM 1645 C C . THR A 1 248 ? 41.102 20.457 56.327 1.00 67.66 293 THR A C 1
ATOM 1646 O O . THR A 1 248 ? 41.177 21.661 56.071 1.00 65.52 293 THR A O 1
ATOM 1650 N N . SER A 1 249 ? 39.995 19.739 56.212 1.00 70.53 294 SER A N 1
ATOM 1651 C CA . SER A 1 249 ? 38.712 20.334 55.899 1.00 61.95 294 SER A CA 1
ATOM 1652 C C . SER A 1 249 ? 38.566 21.661 56.620 1.00 60.02 294 SER A C 1
ATOM 1653 O O . SER A 1 249 ? 38.634 21.702 57.845 1.00 55.32 294 SER A O 1
ATOM 1656 N N . GLY A 1 250 ? 38.390 22.745 55.871 1.00 55.24 295 GLY A N 1
ATOM 1657 C CA . GLY A 1 250 ? 38.199 24.057 56.475 1.00 51.19 295 GLY A CA 1
ATOM 1658 C C . GLY A 1 250 ? 39.495 24.831 56.664 1.00 53.45 295 GLY A C 1
ATOM 1659 O O . GLY A 1 250 ? 39.473 25.982 57.105 1.00 55.19 295 GLY A O 1
ATOM 1660 N N . GLY A 1 251 ? 40.629 24.222 56.338 1.00 49.42 296 GLY A N 1
ATOM 1661 C CA . GLY A 1 251 ? 41.912 24.921 56.436 1.00 56.89 296 GLY A CA 1
ATOM 1662 C C . GLY A 1 251 ? 42.348 25.455 55.088 1.00 53.40 296 GLY A C 1
ATOM 1663 O O . GLY A 1 251 ? 41.719 25.121 54.085 1.00 50.96 296 GLY A O 1
ATOM 1672 N N . LEU A 1 253 ? 45.852 26.501 52.438 1.00 43.20 298 LEU A N 1
ATOM 1673 C CA . LEU A 1 253 ? 47.189 26.827 51.961 1.00 46.53 298 LEU A CA 1
ATOM 1674 C C . LEU A 1 253 ? 47.010 27.840 50.829 1.00 44.40 298 LEU A C 1
ATOM 1675 O O . LEU A 1 253 ? 46.316 27.601 49.841 1.00 42.30 298 LEU A O 1
ATOM 1680 N N . GLN A 1 254 ? 47.624 29.003 50.996 1.00 45.74 299 GLN A N 1
ATOM 1681 C CA . GLN A 1 254 ? 47.638 29.984 49.919 1.00 41.67 299 GLN A CA 1
ATOM 1682 C C . GLN A 1 254 ? 49.044 30.282 49.436 1.00 40.99 299 GLN A C 1
ATOM 1683 O O . GLN A 1 254 ? 49.927 30.684 50.195 1.00 45.03 299 GLN A O 1
ATOM 1689 N N . VAL A 1 255 ? 49.259 3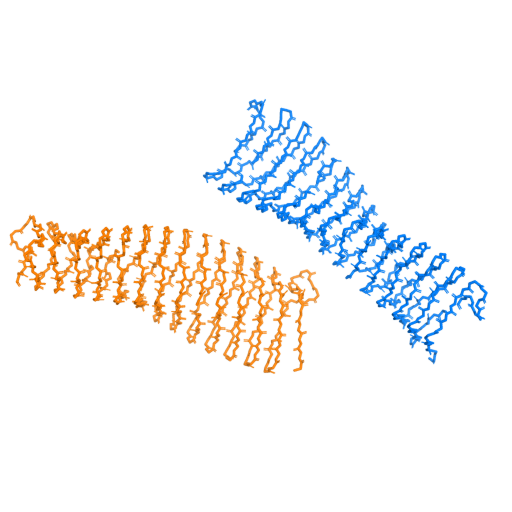0.059 48.146 1.00 39.23 300 VAL A N 1
ATOM 1690 C CA . VAL A 1 255 ? 50.586 30.222 47.575 1.00 36.87 300 VAL A CA 1
ATOM 1691 C C . VAL A 1 255 ? 50.567 31.392 46.595 1.00 41.05 300 VAL A C 1
ATOM 1692 O O . VAL A 1 255 ? 49.815 31.398 45.629 1.00 38.43 300 VAL A O 1
ATOM 1696 N N . GLU A 1 256 ? 51.368 32.412 46.859 1.00 42.79 301 GLU A N 1
ATOM 1697 C CA . GLU A 1 256 ? 51.442 33.544 45.943 1.00 46.70 301 GLU A CA 1
ATOM 1698 C C . GLU A 1 256 ? 52.366 33.190 44.794 1.00 47.86 301 GLU A C 1
ATOM 1699 O O . GLU A 1 256 ? 53.147 32.240 44.875 1.00 47.05 301 GLU A O 1
ATOM 1705 N N . ALA A 1 257 ? 52.264 33.955 43.713 1.00 49.44 302 ALA A N 1
ATOM 1706 C CA . ALA A 1 257 ? 53.047 33.667 42.522 1.00 49.35 302 ALA A CA 1
ATOM 1707 C C . ALA A 1 257 ? 54.512 33.649 42.916 1.00 45.16 302 ALA A C 1
ATOM 1708 O O . ALA A 1 257 ? 54.959 34.520 43.656 1.00 44.72 302 ALA A O 1
ATOM 1710 N N . GLY A 1 258 ? 55.236 32.630 42.462 1.00 48.78 303 GLY A N 1
ATOM 1711 C CA . GLY A 1 258 ? 56.631 32.455 42.855 1.00 45.21 303 GLY A CA 1
ATOM 1712 C C . GLY A 1 258 ? 56.903 31.796 44.200 1.00 56.21 303 GLY A C 1
ATOM 1713 O O . GLY A 1 258 ? 58.079 31.642 44.548 1.00 50.82 303 GLY A O 1
ATOM 1714 N N . GLY A 1 259 ? 55.877 31.452 44.980 1.00 43.71 304 GLY A N 1
ATOM 1715 C CA . GLY A 1 259 ? 56.082 30.680 46.203 1.00 43.63 304 GLY A CA 1
ATOM 1716 C C . GLY A 1 259 ? 56.062 29.215 45.810 1.00 48.03 304 GLY A C 1
ATOM 1717 O O . GLY A 1 259 ? 55.632 28.940 44.698 1.00 47.07 304 GLY A O 1
ATOM 1718 N N . SER A 1 260 ? 56.485 28.266 46.647 1.00 47.51 305 SER A N 1
ATOM 1719 C CA . SER A 1 260 ? 56.292 26.850 46.316 1.00 50.39 305 SER A CA 1
ATOM 1720 C C . SER A 1 260 ? 55.879 25.949 47.469 1.00 44.65 305 SER A C 1
ATOM 1721 O O . SER A 1 260 ? 56.269 26.113 48.619 1.00 46.06 305 SER A O 1
ATOM 1724 N N . ALA A 1 261 ? 55.127 24.919 47.109 1.00 46.67 306 ALA A N 1
ATOM 1725 C CA . ALA A 1 261 ? 54.681 23.916 48.061 1.00 48.01 306 ALA A CA 1
ATOM 1726 C C . ALA A 1 261 ? 54.885 22.553 47.421 1.00 55.84 306 ALA A C 1
ATOM 1727 O O . ALA A 1 261 ? 54.731 22.394 46.209 1.00 55.90 306 ALA A O 1
ATOM 1729 N N . SER A 1 262 ? 55.262 21.572 48.232 1.00 52.83 307 SER A N 1
ATOM 1730 C CA . SER A 1 262 ? 55.358 20.218 47.712 1.00 49.66 307 SER A CA 1
ATOM 1731 C C . SER A 1 262 ? 54.930 19.255 48.810 1.00 45.52 307 SER A C 1
ATOM 1732 O O . SER A 1 262 ? 54.742 19.638 49.962 1.00 50.56 307 SER A O 1
ATOM 1735 N N . LYS A 1 263 ? 54.679 18.021 48.401 1.00 49.21 308 LYS A N 1
ATOM 1736 C CA . LYS A 1 263 ? 54.147 17.001 49.285 1.00 53.05 308 LYS A CA 1
ATOM 1737 C C . LYS A 1 263 ? 52.960 17.545 50.048 1.00 52.54 308 LYS A C 1
ATOM 1738 O O . LYS A 1 263 ? 52.874 17.428 51.264 1.00 49.85 308 LYS A O 1
ATOM 1744 N N . VAL A 1 264 ? 52.005 18.075 49.295 1.00 53.98 309 VAL A N 1
ATOM 1745 C CA . VAL A 1 264 ? 50.786 18.597 49.883 1.00 59.31 309 VAL A CA 1
ATOM 1746 C C . VAL A 1 264 ? 49.735 17.511 50.030 1.00 46.91 309 VAL A C 1
ATOM 1747 O O . VAL A 1 264 ? 49.433 16.816 49.077 1.00 50.57 309 VAL A O 1
ATOM 1751 N N . ILE A 1 265 ? 49.129 17.445 51.210 1.00 52.53 310 ILE A N 1
ATOM 1752 C CA . ILE A 1 265 ? 48.057 16.500 51.472 1.00 58.54 310 ILE A CA 1
ATOM 1753 C C . ILE A 1 265 ? 46.817 17.367 51.627 1.00 51.23 310 ILE A C 1
ATOM 1754 O O . ILE A 1 265 ? 46.611 18.048 52.630 1.00 52.34 310 ILE A O 1
ATOM 1759 N N . GLN A 1 266 ? 45.969 17.292 50.610 1.00 54.48 311 GLN A N 1
ATOM 1760 C CA . GLN A 1 266 ? 44.772 18.108 50.595 1.00 59.78 311 GLN A CA 1
ATOM 1761 C C . GLN A 1 266 ? 43.568 17.252 50.927 1.00 54.39 311 GLN A C 1
ATOM 1762 O O . GLN A 1 266 ? 43.082 16.552 50.050 1.00 55.12 311 GLN A O 1
ATOM 1768 N N . ASN A 1 267 ? 43.102 17.301 52.168 1.00 57.49 312 ASN A N 1
ATOM 1769 C CA . ASN A 1 267 ? 41.844 16.657 52.513 1.00 60.65 312 ASN A CA 1
ATOM 1770 C C . ASN A 1 267 ? 40.640 17.338 51.863 1.00 65.47 312 ASN A C 1
ATOM 1771 O O . ASN A 1 267 ? 40.682 18.500 51.451 1.00 71.17 312 ASN A O 1
ATOM 1776 N N . SER A 1 268 ? 39.533 16.608 51.870 1.00 56.61 313 SER A N 1
ATOM 1777 C CA . SER A 1 268 ? 38.261 17.079 51.346 1.00 64.84 313 SER A CA 1
ATOM 1778 C C . SER A 1 268 ? 37.764 18.260 52.180 1.00 62.73 313 SER A C 1
ATOM 1779 O O . SER A 1 268 ? 37.754 18.202 53.411 1.00 68.98 313 SER A O 1
ATOM 1782 N N . GLY A 1 269 ? 37.426 19.368 51.524 1.00 60.89 314 GLY A N 1
ATOM 1783 C CA . GLY A 1 269 ? 37.205 20.647 52.217 1.00 56.00 314 GLY A CA 1
ATOM 1784 C C . GLY A 1 269 ? 38.413 21.491 52.598 1.00 52.54 314 GLY A C 1
ATOM 1785 O O . GLY A 1 269 ? 38.281 22.570 53.167 1.00 52.18 314 GLY A O 1
ATOM 1786 N N . GLY A 1 270 ? 39.621 21.007 52.341 1.00 52.24 315 GLY A N 1
ATOM 1787 C CA . GLY A 1 270 ? 40.808 21.838 52.508 1.00 50.52 315 GLY A CA 1
ATOM 1788 C C . GLY A 1 270 ? 41.081 22.707 51.294 1.00 50.98 315 GLY A C 1
ATOM 1789 O O .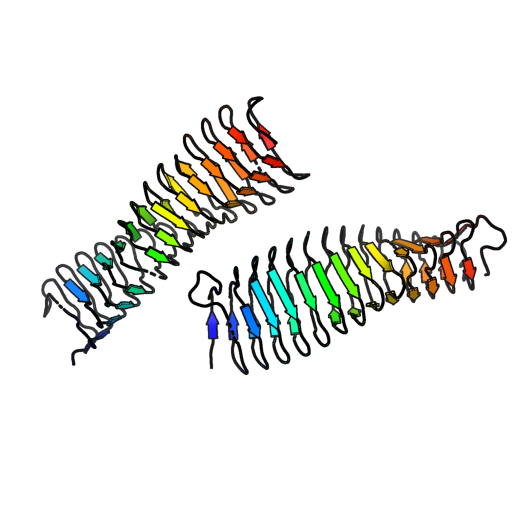 GLY A 1 270 ? 41.281 22.212 50.184 1.00 56.14 315 GLY A O 1
ATOM 1790 N N . ALA A 1 271 ? 41.152 24.015 51.512 1.00 54.59 316 ALA A N 1
ATOM 1791 C CA . ALA A 1 271 ? 41.384 24.965 50.423 1.00 52.02 316 ALA A CA 1
ATOM 1792 C C . ALA A 1 271 ? 42.851 25.117 50.050 1.00 51.62 316 ALA A C 1
ATOM 1793 O O . ALA A 1 271 ? 43.717 25.265 50.924 1.00 50.34 316 ALA A O 1
ATOM 1795 N N . VAL A 1 272 ? 43.123 25.011 48.750 1.00 48.45 317 VAL A N 1
ATOM 1796 C CA . VAL A 1 272 ? 44.425 25.378 48.211 1.00 47.86 317 VAL A CA 1
ATOM 1797 C C . VAL A 1 272 ? 44.218 26.416 47.106 1.00 50.56 317 VAL A C 1
ATOM 1798 O O . VAL A 1 272 ? 43.414 26.228 46.190 1.00 46.84 317 VAL A O 1
ATOM 1802 N N . ILE A 1 273 ? 44.981 27.496 47.222 1.00 45.98 318 ILE A N 1
ATOM 1803 C CA . ILE A 1 273 ? 44.953 28.623 46.306 1.00 48.13 318 ILE A CA 1
ATOM 1804 C C . ILE A 1 273 ? 46.314 28.831 45.673 1.00 41.01 318 ILE A C 1
ATOM 1805 O O . ILE A 1 273 ? 47.311 28.959 46.383 1.00 49.98 318 ILE A O 1
ATOM 1810 N N . THR A 1 274 ? 46.375 28.842 44.347 1.00 43.09 319 THR A N 1
ATOM 1811 C CA . THR A 1 274 ? 47.658 29.035 43.678 1.00 46.07 319 THR A CA 1
ATOM 1812 C C . THR A 1 274 ? 47.505 30.200 42.716 1.00 46.04 319 THR A C 1
ATOM 1813 O O . THR A 1 274 ? 46.382 30.495 42.300 1.00 41.83 319 THR A O 1
ATOM 1817 N N . ASN A 1 275 ? 48.627 30.819 42.368 1.00 40.48 320 ASN A N 1
ATOM 1818 C CA . ASN A 1 275 ? 48.668 31.948 41.442 1.00 44.32 320 ASN A CA 1
ATOM 1819 C C . ASN A 1 275 ? 49.624 31.811 40.257 1.00 45.08 320 ASN A C 1
ATOM 1820 O O . ASN A 1 275 ? 49.916 32.783 39.558 1.00 46.95 320 ASN A O 1
ATOM 1825 N N . THR A 1 276 ? 50.003 30.568 40.005 1.00 44.46 321 THR A N 1
ATOM 1826 C CA . THR A 1 276 ? 50.960 30.118 39.010 1.00 52.60 321 THR A CA 1
ATOM 1827 C C . THR A 1 276 ? 50.654 28.622 38.851 1.00 47.02 321 THR A C 1
ATOM 1828 O O . THR A 1 276 ? 50.206 27.992 39.802 1.00 47.06 321 THR A O 1
ATOM 1832 N N . SER A 1 277 ? 50.932 27.988 37.720 1.00 48.18 322 SER A N 1
ATOM 1833 C CA . SER A 1 277 ? 50.570 26.580 37.576 1.00 54.02 322 SER A CA 1
ATOM 1834 C C . SER A 1 277 ? 51.481 25.546 38.235 1.00 57.78 322 SER A C 1
ATOM 1835 O O . SER A 1 277 ? 51.055 24.429 38.525 1.00 65.07 322 SER A O 1
ATOM 1838 N N . ALA A 1 278 ? 52.766 25.823 38.374 1.00 65.11 323 ALA A N 1
ATOM 1839 C CA . ALA A 1 278 ? 53.631 24.772 38.921 1.00 68.14 323 ALA A CA 1
ATOM 1840 C C . ALA A 1 278 ? 53.939 25.079 40.392 1.00 65.65 323 ALA A C 1
ATOM 1841 O O . ALA A 1 278 ? 55.051 24.879 40.878 1.00 67.40 323 ALA A O 1
ATOM 1843 N N . ALA A 1 279 ? 52.937 25.571 41.115 1.00 61.25 324 ALA A N 1
ATOM 1844 C CA . ALA A 1 279 ? 53.172 26.117 42.449 1.00 69.67 324 ALA A CA 1
ATOM 1845 C C . ALA A 1 279 ? 53.126 25.039 43.528 1.00 65.09 324 ALA A C 1
ATOM 1846 O O . ALA A 1 279 ? 53.848 25.122 44.520 1.00 54.93 324 ALA A O 1
ATOM 1848 N N . VAL A 1 280 ? 52.273 24.037 43.339 1.00 64.11 325 VAL A N 1
ATOM 1849 C CA . VAL A 1 280 ? 51.971 23.071 44.392 1.00 66.95 325 VAL A CA 1
ATOM 1850 C C . VAL A 1 280 ? 52.053 21.628 43.897 1.00 73.97 325 VAL A C 1
ATOM 1851 O O . VAL A 1 280 ? 51.543 21.340 42.815 1.00 70.00 325 VAL A O 1
ATOM 1855 N N . SER A 1 281 ? 52.653 20.740 44.690 1.00 74.69 326 SER A N 1
ATOM 1856 C CA . SER A 1 281 ? 52.804 19.323 44.347 1.00 80.42 326 SER A CA 1
ATOM 1857 C C . SER A 1 281 ? 52.099 18.403 45.345 1.00 81.08 326 SER A C 1
ATOM 1858 O O . SER A 1 281 ? 52.483 18.338 46.514 1.00 73.90 326 SER A O 1
ATOM 1861 N N . GLY A 1 282 ? 51.088 17.682 44.863 1.00 89.83 327 GLY A N 1
ATOM 1862 C CA . GLY A 1 282 ? 50.351 16.700 45.658 1.00 94.74 327 GLY A CA 1
ATOM 1863 C C . GLY A 1 282 ? 50.882 15.291 45.471 1.00 98.61 327 GLY A C 1
ATOM 1864 O O . GLY A 1 282 ? 52.048 15.000 45.745 1.00 92.67 327 GLY A O 1
ATOM 1865 N N . LYS B 1 9 ? 47.430 16.200 100.826 1.00 99.14 54 LYS B N 1
ATOM 1866 C CA . LYS B 1 9 ? 48.726 16.937 100.836 1.00 99.84 54 LYS B CA 1
ATOM 1867 C C . LYS B 1 9 ? 48.902 17.715 99.534 1.00 94.57 54 LYS B C 1
ATOM 1868 O O . LYS B 1 9 ? 48.677 18.926 99.497 1.00 99.42 54 LYS B O 1
ATOM 1870 N N . ALA B 1 10 ? 49.243 16.998 98.467 1.00 95.65 55 ALA B N 1
ATOM 1871 C CA . ALA B 1 10 ? 49.786 17.580 97.235 1.00 95.61 55 ALA B CA 1
ATOM 1872 C C . ALA B 1 10 ? 48.784 18.264 96.295 1.00 100.00 55 ALA B C 1
ATOM 1873 O O . ALA B 1 10 ? 47.575 18.010 96.328 1.00 96.97 55 ALA B O 1
ATOM 1875 N N . ALA B 1 11 ? 49.327 19.112 95.428 1.00 87.22 56 ALA B N 1
ATOM 1876 C CA . ALA B 1 11 ? 48.517 19.920 94.525 1.00 88.63 56 ALA B CA 1
ATOM 1877 C C . ALA B 1 11 ? 49.331 20.412 93.334 1.00 86.72 56 ALA B C 1
ATOM 1878 O O . ALA B 1 11 ? 49.917 21.494 93.385 1.00 89.76 56 ALA B O 1
ATOM 1880 N N . TYR B 1 12 ? 49.348 19.618 92.268 1.00 77.08 57 TYR B N 1
ATOM 1881 C CA . TYR B 1 12 ? 50.094 19.959 91.068 1.00 75.08 57 TYR B CA 1
ATOM 1882 C C . TYR B 1 12 ? 49.285 20.941 90.227 1.00 85.09 57 TYR B C 1
ATOM 1883 O O . TYR B 1 12 ? 48.090 21.150 90.465 1.00 81.02 57 TYR B O 1
ATOM 1892 N N . ASP B 1 13 ? 49.948 21.520 89.229 1.00 77.28 58 ASP B N 1
ATOM 1893 C CA . ASP B 1 13 ? 49.341 22.575 88.429 1.00 76.65 58 ASP B CA 1
ATOM 1894 C C . ASP B 1 13 ? 50.205 22.960 87.227 1.00 70.46 58 ASP B C 1
ATOM 1895 O O . ASP B 1 13 ? 51.353 23.371 87.365 1.00 72.31 58 ASP B O 1
ATOM 1900 N N . ASN B 1 14 ? 49.647 22.837 86.031 1.00 70.50 59 ASN B N 1
ATOM 1901 C CA . ASN B 1 14 ? 50.340 23.179 84.787 1.00 73.18 59 ASN B CA 1
ATOM 1902 C C . ASN B 1 14 ? 51.637 22.403 84.533 1.00 77.49 59 ASN B C 1
ATOM 1903 O O . ASN B 1 14 ? 52.393 22.728 83.609 1.00 77.41 59 ASN B O 1
ATOM 1908 N N . GLN B 1 15 ? 51.830 21.326 85.292 1.00 80.53 60 GLN B N 1
ATOM 1909 C CA . GLN B 1 15 ? 52.889 20.354 85.039 1.00 70.79 60 GLN B CA 1
ATOM 1910 C C . GLN B 1 15 ? 52.693 19.702 83.680 1.00 75.34 60 GLN B C 1
ATOM 1911 O O . GLN B 1 15 ? 51.565 19.480 83.231 1.00 68.02 60 GLN B O 1
ATOM 1917 N N . THR B 1 16 ? 53.825 19.406 83.051 1.00 76.70 61 THR B N 1
ATOM 1918 C CA . THR B 1 16 ? 53.927 18.587 81.855 1.00 67.63 61 THR B CA 1
ATOM 1919 C C . THR B 1 16 ? 54.823 17.395 82.185 1.00 72.63 61 THR B C 1
ATOM 1920 O O . THR B 1 16 ? 55.881 17.597 82.786 1.00 58.22 61 THR B O 1
ATOM 1924 N N . ILE B 1 17 ? 54.392 16.188 81.808 1.00 64.66 62 ILE B N 1
ATOM 1925 C CA . ILE B 1 17 ? 55.067 14.932 82.149 1.00 56.11 62 ILE B CA 1
ATOM 1926 C C . ILE B 1 17 ? 55.248 14.069 80.906 1.00 56.39 62 ILE B C 1
ATOM 1927 O O . ILE B 1 17 ? 54.383 14.012 80.043 1.00 62.99 62 ILE B O 1
ATOM 1932 N N . GLY B 1 18 ? 56.366 13.366 80.804 1.00 60.49 63 GLY B N 1
ATOM 1933 C CA . GLY B 1 18 ? 56.724 12.713 79.551 1.00 64.00 63 GLY B CA 1
ATOM 1934 C C . GLY B 1 18 ? 58.215 12.472 79.398 1.00 62.84 63 GLY B C 1
ATOM 1935 O O . GLY B 1 18 ? 58.995 12.780 80.297 1.00 62.70 63 GLY B O 1
ATOM 1936 N N . ARG B 1 19 ? 58.581 11.957 78.231 1.00 65.24 64 ARG B N 1
ATOM 1937 C CA . ARG B 1 19 ? 59.918 11.451 77.939 1.00 74.42 64 ARG B CA 1
ATOM 1938 C C . ARG B 1 19 ? 60.971 12.550 78.031 1.00 77.57 64 ARG B C 1
ATOM 1939 O O . ARG B 1 19 ? 62.009 12.336 78.654 1.00 88.65 64 ARG B O 1
ATOM 1947 N N . GLY B 1 20 ? 60.705 13.728 77.474 1.00 81.42 65 GLY B N 1
ATOM 1948 C CA . GLY B 1 20 ? 61.670 14.825 77.555 1.00 83.33 65 GLY B CA 1
ATOM 1949 C C . GLY B 1 20 ? 61.640 15.718 78.785 1.00 75.79 65 GLY B C 1
ATOM 1950 O O . GLY B 1 20 ? 62.381 16.698 78.841 1.00 83.80 65 GLY B O 1
ATOM 1951 N N . GLU B 1 21 ? 60.827 15.399 79.790 1.00 72.73 66 GLU B N 1
ATOM 1952 C CA . GLU B 1 21 ? 60.398 16.396 80.774 1.00 77.40 66 GLU B CA 1
ATOM 1953 C C . GLU B 1 21 ? 60.880 16.095 82.191 1.00 75.60 66 GLU B C 1
ATOM 1954 O O . GLU B 1 21 ? 61.432 15.034 82.478 1.00 72.77 66 GLU B O 1
ATOM 1960 N N . THR B 1 22 ? 60.656 17.057 83.078 1.00 76.49 67 THR B N 1
ATOM 1961 C CA . THR B 1 22 ? 60.880 16.877 84.510 1.00 85.82 67 THR B CA 1
ATOM 1962 C C . THR B 1 22 ? 60.463 15.495 85.029 1.00 85.56 67 THR B C 1
ATOM 1963 O O . THR B 1 22 ? 61.241 14.806 85.686 1.00 81.64 67 THR B O 1
ATOM 1967 N N . SER B 1 23 ? 59.224 15.100 84.748 1.00 78.73 68 SER B N 1
ATOM 1968 C CA . SER B 1 23 ? 58.688 13.802 85.153 1.00 77.88 68 SER B CA 1
ATOM 1969 C C . SER B 1 23 ? 58.235 12.947 83.968 1.00 74.54 68 SER B C 1
ATOM 1970 O O . SER B 1 23 ? 57.980 13.462 82.878 1.00 67.05 68 SER B O 1
ATOM 1973 N N . LYS B 1 24 ? 58.166 11.637 84.187 1.00 73.25 69 LYS B N 1
ATOM 1974 C CA . LYS B 1 24 ? 57.528 10.699 83.265 1.00 67.57 69 LYS B CA 1
ATOM 1975 C C . LYS B 1 24 ? 56.119 10.364 83.725 1.00 60.72 69 LYS B C 1
ATOM 1976 O O . LYS B 1 24 ? 55.254 10.097 82.901 1.00 60.44 69 LYS B O 1
ATOM 1982 N N . SER B 1 25 ? 55.906 10.404 85.034 1.00 56.35 70 SER B N 1
ATOM 1983 C CA . SER B 1 25 ? 54.699 9.882 85.641 1.00 66.86 70 SER B CA 1
ATOM 1984 C C . SER B 1 25 ? 54.180 10.818 86.719 1.00 64.52 70 SER B C 1
ATOM 1985 O O . SER B 1 25 ? 54.907 11.681 87.207 1.00 64.64 70 SER B O 1
ATOM 1996 N N . HIS B 1 27 ? 51.434 10.344 90.197 1.00 61.52 72 HIS B N 1
ATOM 1997 C CA . HIS B 1 27 ? 50.557 9.458 90.947 1.00 68.06 72 HIS B CA 1
ATOM 1998 C C . HIS B 1 27 ? 49.811 10.298 91.966 1.00 71.25 72 HIS B C 1
ATOM 1999 O O . HIS B 1 27 ? 50.444 11.080 92.667 1.00 70.65 72 HIS B O 1
ATOM 2006 N N . LEU B 1 28 ? 48.488 10.161 92.003 1.00 64.99 73 LEU B N 1
ATOM 2007 C CA . LEU B 1 28 ? 47.638 10.993 92.839 1.00 66.47 73 LEU B CA 1
ATOM 2008 C C . LEU B 1 28 ? 46.906 10.080 93.799 1.00 71.72 73 LEU B C 1
ATOM 2009 O O . LEU B 1 28 ? 46.144 9.223 93.354 1.00 77.82 73 LEU B O 1
ATOM 2014 N N . SER B 1 29 ? 47.133 10.251 95.098 1.00 66.26 74 SER B N 1
ATOM 2015 C CA . SER B 1 29 ? 46.518 9.377 96.092 1.00 66.44 74 SER B CA 1
ATOM 2016 C C . SER B 1 29 ? 45.420 10.084 96.872 1.00 60.81 74 SER B C 1
ATOM 2017 O O . SER B 1 29 ? 45.088 11.235 96.609 1.00 58.91 74 SER B O 1
ATOM 2020 N N . ALA B 1 30 ? 44.837 9.352 97.813 1.00 66.00 75 ALA B N 1
ATOM 2021 C CA . ALA B 1 30 ? 43.832 9.897 98.712 1.00 70.25 75 ALA B CA 1
ATOM 2022 C C . ALA B 1 30 ? 44.128 11.348 99.068 1.00 74.39 75 ALA B C 1
ATOM 2023 O O . ALA B 1 30 ? 45.096 11.614 99.779 1.00 77.33 75 ALA B O 1
ATOM 2025 N N . GLY B 1 31 ? 43.317 12.273 98.561 1.00 71.47 76 GLY B N 1
ATOM 2026 C CA . GLY B 1 31 ? 43.460 13.697 98.853 1.00 71.93 76 GLY B CA 1
ATOM 2027 C C . GLY B 1 31 ? 44.271 14.520 97.865 1.00 77.78 76 GLY B C 1
ATOM 2028 O O . GLY B 1 31 ? 44.245 15.756 97.886 1.00 68.28 76 GLY B O 1
ATOM 2029 N N . ASP B 1 32 ? 45.004 13.854 96.980 1.00 82.93 77 ASP B N 1
ATOM 2030 C CA . ASP B 1 32 ? 45.838 14.566 96.009 1.00 75.08 77 ASP B CA 1
ATOM 2031 C C . ASP B 1 32 ? 45.029 15.124 94.839 1.00 75.45 77 ASP B C 1
ATOM 2032 O O . ASP B 1 32 ? 44.022 14.542 94.421 1.00 67.19 77 ASP B O 1
ATOM 2037 N N . THR B 1 33 ? 45.523 16.244 94.318 1.00 66.66 78 THR B N 1
ATOM 2038 C CA . THR B 1 33 ? 44.894 17.023 93.261 1.00 68.93 78 THR B CA 1
ATOM 2039 C C . THR B 1 33 ? 45.895 17.365 92.166 1.00 63.90 78 THR B C 1
ATOM 2040 O O . THR B 1 33 ? 47.098 17.385 92.417 1.00 62.57 78 THR B O 1
ATOM 2044 N N . ALA B 1 34 ? 45.395 17.629 90.962 1.00 64.18 79 ALA B N 1
ATOM 2045 C CA . ALA B 1 34 ? 46.229 18.034 89.835 1.00 58.58 79 ALA B CA 1
ATOM 2046 C C . ALA B 1 34 ? 45.408 18.756 88.783 1.00 60.17 79 ALA B C 1
ATOM 2047 O O . ALA B 1 34 ? 44.321 18.292 88.439 1.00 66.88 79 ALA B O 1
ATOM 2049 N N . LYS B 1 35 ? 45.933 19.846 88.227 1.00 71.21 80 LYS B N 1
ATOM 2050 C CA . LYS B 1 35 ? 45.184 20.664 87.273 1.00 68.04 80 LYS B CA 1
ATOM 2051 C C . LYS B 1 35 ? 46.053 21.122 86.117 1.00 64.34 80 LYS B C 1
ATOM 2052 O O . LYS B 1 35 ? 47.231 21.390 86.300 1.00 73.90 80 LYS B O 1
ATOM 2058 N N . ASN B 1 36 ? 45.443 21.236 84.943 1.00 62.56 81 ASN B N 1
ATOM 2059 C CA . ASN B 1 36 ? 46.116 21.515 83.681 1.00 67.46 81 ASN B CA 1
ATOM 2060 C C . ASN B 1 36 ? 47.417 20.743 83.461 1.00 66.55 81 ASN B C 1
ATOM 2061 O O . ASN B 1 36 ? 48.352 21.294 82.882 1.00 71.58 81 ASN B O 1
ATOM 2066 N N . THR B 1 37 ? 47.455 19.472 83.857 1.00 66.72 82 THR B N 1
ATOM 2067 C CA . THR B 1 37 ? 48.535 18.568 83.461 1.00 58.46 82 THR B CA 1
ATOM 2068 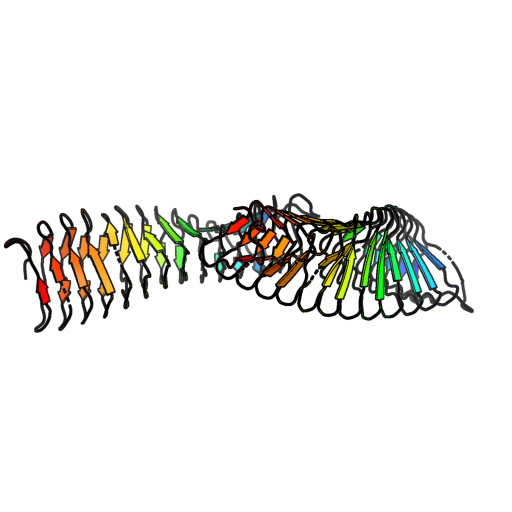C C . THR B 1 37 ? 48.437 18.372 81.964 1.00 60.78 82 THR B C 1
ATOM 2069 O O . THR B 1 37 ? 47.327 18.250 81.437 1.00 63.43 82 THR B O 1
ATOM 2073 N N . THR B 1 38 ? 49.589 18.378 81.299 1.00 59.65 83 THR B N 1
ATOM 2074 C CA . THR B 1 38 ? 49.728 17.964 79.913 1.00 54.89 83 THR B CA 1
ATOM 2075 C C . THR B 1 38 ? 50.495 16.643 79.971 1.00 61.93 83 THR B C 1
ATOM 2076 O O . THR B 1 38 ? 51.580 16.573 80.557 1.00 57.52 83 THR B O 1
ATOM 2080 N N . ILE B 1 39 ? 49.915 15.571 79.436 1.00 55.65 84 ILE B N 1
ATOM 2081 C CA . ILE B 1 39 ? 50.600 14.286 79.403 1.00 51.80 84 ILE B CA 1
ATOM 2082 C C . ILE B 1 39 ? 51.048 14.013 77.972 1.00 52.93 84 ILE B C 1
ATOM 2083 O O . ILE B 1 39 ? 50.251 13.657 77.111 1.00 47.26 84 ILE B O 1
ATOM 2088 N N . ASN B 1 40 ? 52.351 14.128 77.728 1.00 52.04 85 ASN B N 1
ATOM 2089 C CA . ASN B 1 40 ? 52.925 13.944 76.395 1.00 48.85 85 ASN B CA 1
ATOM 2090 C C . ASN B 1 40 ? 53.555 12.568 76.190 1.00 47.50 85 ASN B C 1
ATOM 2091 O O . ASN B 1 40 ? 53.416 11.754 77.099 1.00 46.34 85 ASN B O 1
ATOM 2096 N N . SER B 1 41 ? 54.186 12.334 75.036 1.00 46.97 86 SER B N 1
ATOM 2097 C CA . SER B 1 41 ? 55.024 11.174 74.711 1.00 56.79 86 SER B CA 1
ATOM 2098 C C . SER B 1 41 ? 55.601 10.457 75.929 1.00 57.63 86 SER B C 1
ATOM 2099 O O . SER B 1 41 ? 56.381 11.063 76.672 1.00 50.79 86 SER B O 1
ATOM 2102 N N . GLY B 1 42 ? 55.272 9.187 76.130 1.00 52.81 87 GLY B N 1
ATOM 2103 C CA . GLY B 1 42 ? 55.856 8.443 77.243 1.00 49.93 87 GLY B CA 1
ATOM 2104 C C . GLY B 1 42 ? 55.399 8.911 78.609 1.00 50.58 87 GLY B C 1
ATOM 2105 O O . GLY B 1 42 ? 55.818 8.344 79.611 1.00 55.72 87 GLY B O 1
ATOM 2106 N N . GLY B 1 43 ? 54.532 9.918 78.691 1.00 46.86 88 GLY B N 1
ATOM 2107 C CA . GLY B 1 43 ? 53.983 10.320 79.988 1.00 49.89 88 GLY B CA 1
ATOM 2108 C C . GLY B 1 43 ? 52.853 9.415 80.451 1.00 48.27 88 GLY B C 1
ATOM 2109 O O . GLY B 1 43 ? 52.060 8.914 79.648 1.00 48.75 88 GLY B O 1
ATOM 2110 N N . LYS B 1 44 ? 52.797 9.200 81.759 1.00 47.74 89 LYS B N 1
ATOM 2111 C CA . LYS B 1 44 ? 51.714 8.476 82.407 1.00 56.10 89 LYS B CA 1
ATOM 2112 C C . LYS B 1 44 ? 51.269 9.177 83.693 1.00 56.12 89 LYS B C 1
ATOM 2113 O O . LYS B 1 44 ? 52.070 9.554 84.546 1.00 50.81 89 LYS B O 1
ATOM 2119 N N . GLN B 1 45 ? 49.962 9.372 83.802 1.00 53.16 90 GLN B N 1
ATOM 2120 C CA . GLN B 1 45 ? 49.356 9.795 85.050 1.00 51.74 90 GLN B CA 1
ATOM 2121 C C . GLN B 1 45 ? 48.447 8.706 85.590 1.00 52.51 90 GLN B C 1
ATOM 2122 O O . GLN B 1 45 ? 47.624 8.140 84.863 1.00 54.36 90 GLN B O 1
ATOM 2128 N N . TYR B 1 46 ? 48.576 8.469 86.888 1.00 49.53 91 TYR B N 1
ATOM 2129 C CA . TYR B 1 46 ? 47.794 7.446 87.572 1.00 61.49 91 TYR B CA 1
ATOM 2130 C C . TYR B 1 46 ? 46.916 8.091 88.632 1.00 59.94 91 TYR B C 1
ATOM 2131 O O . TYR B 1 46 ? 47.442 8.761 89.517 1.00 51.97 91 TYR B O 1
ATOM 2140 N N . VAL B 1 47 ? 45.606 7.874 88.556 1.00 58.39 92 VAL B N 1
ATOM 2141 C CA . VAL B 1 47 ? 44.682 8.497 89.497 1.00 56.23 92 VAL B CA 1
ATOM 2142 C C . VAL B 1 47 ? 44.059 7.435 90.395 1.00 56.55 92 VAL B C 1
ATOM 2143 O O . VAL B 1 47 ? 43.150 6.737 89.954 1.00 60.99 92 VAL B O 1
ATOM 2147 N N . SER B 1 48 ? 44.545 7.343 91.633 1.00 51.46 93 SER B N 1
ATOM 2148 C CA . SER B 1 48 ? 44.208 6.292 92.590 1.00 55.81 93 SER B CA 1
ATOM 2149 C C . SER B 1 48 ? 43.156 6.732 93.606 1.00 56.84 93 SER B C 1
ATOM 2150 O O . SER B 1 48 ? 42.662 7.862 93.560 1.00 63.51 93 SER B O 1
ATOM 2153 N N . SER B 1 49 ? 42.819 5.856 94.547 1.00 56.92 94 SER B N 1
ATOM 2154 C CA . SER B 1 49 ? 41.684 6.110 95.445 1.00 65.80 94 SER B CA 1
ATOM 2155 C C . SER B 1 49 ? 41.728 7.490 96.117 1.00 69.87 94 SER B C 1
ATOM 2156 O O . SER B 1 49 ? 42.613 7.792 96.913 1.00 78.42 94 SER B O 1
ATOM 2159 N N . GLY B 1 50 ? 40.798 8.363 95.742 1.00 66.09 95 GLY B N 1
ATOM 2160 C CA . GLY B 1 50 ? 40.692 9.717 96.270 1.00 59.28 95 GLY B CA 1
ATOM 2161 C C . GLY B 1 50 ? 41.518 10.759 95.536 1.00 63.90 95 GLY B C 1
ATOM 2162 O O . GLY B 1 50 ? 41.572 11.920 95.946 1.00 59.13 95 GLY B O 1
ATOM 2163 N N . GLY B 1 51 ? 42.148 10.357 94.437 1.00 61.07 96 GLY B N 1
ATOM 2164 C CA . GLY B 1 51 ? 42.936 11.281 93.635 1.00 59.97 96 GLY B CA 1
ATOM 2165 C C . GLY B 1 51 ? 42.022 12.048 92.700 1.00 56.99 96 GLY B C 1
ATOM 2166 O O . GLY B 1 51 ? 40.953 11.562 92.354 1.00 66.82 96 GLY B O 1
ATOM 2167 N N . SER B 1 52 ? 42.451 13.220 92.246 1.00 61.44 97 SER B N 1
ATOM 2168 C CA . SER B 1 52 ? 41.622 14.020 91.361 1.00 66.43 97 SER B CA 1
ATOM 2169 C C . SER B 1 52 ? 42.366 14.842 90.304 1.00 70.11 97 SER B C 1
ATOM 2170 O O . SER B 1 52 ? 43.095 15.780 90.626 1.00 61.09 97 SER B O 1
ATOM 2173 N N . ALA B 1 53 ? 42.109 14.532 89.034 1.00 59.87 98 ALA B N 1
ATOM 2174 C CA . ALA B 1 53 ? 42.692 15.266 87.918 1.00 53.06 98 ALA B CA 1
ATOM 2175 C C . ALA B 1 53 ? 41.619 16.078 87.213 1.00 54.16 98 ALA B C 1
ATOM 2176 O O . ALA B 1 53 ? 40.486 15.634 87.071 1.00 55.07 98 ALA B O 1
ATOM 2178 N N . THR B 1 54 ? 42.002 17.248 86.717 1.00 56.07 99 THR B N 1
ATOM 2179 C CA . THR B 1 54 ? 41.058 18.233 86.228 1.00 57.13 99 THR B CA 1
ATOM 2180 C C . THR B 1 54 ? 41.767 18.945 85.091 1.00 55.11 99 THR B C 1
ATOM 2181 O O . THR B 1 54 ? 42.913 19.352 85.231 1.00 64.87 99 THR B O 1
ATOM 2185 N N . SER B 1 55 ? 41.088 19.042 83.955 1.00 56.79 100 SER B N 1
ATOM 2186 C CA . SER B 1 55 ? 41.606 19.726 82.778 1.00 59.88 100 SER B CA 1
ATOM 2187 C C . SER B 1 55 ? 42.941 19.120 82.369 1.00 53.10 100 SER B C 1
ATOM 2188 O O . SER B 1 55 ? 43.930 19.823 82.203 1.00 61.52 100 SER B O 1
ATOM 2191 N N . THR B 1 56 ? 42.978 17.798 82.259 1.00 60.69 101 THR B N 1
ATOM 2192 C CA . THR B 1 56 ? 44.155 17.126 81.733 1.00 51.74 101 THR B CA 1
ATOM 2193 C C . THR B 1 56 ? 44.100 17.140 80.216 1.00 50.16 101 THR B C 1
ATOM 2194 O O . THR B 1 56 ? 43.065 16.872 79.611 1.00 48.40 101 THR B O 1
ATOM 2198 N N . THR B 1 57 ? 45.231 17.428 79.593 1.00 43.26 102 THR B N 1
ATOM 2199 C CA . THR B 1 57 ? 45.355 17.187 78.172 1.00 49.32 102 THR B CA 1
ATOM 2200 C C . THR B 1 57 ? 46.217 15.950 77.967 1.00 52.08 102 THR B C 1
ATOM 2201 O O . THR B 1 57 ? 47.232 15.792 78.640 1.00 49.82 102 THR B O 1
ATOM 2205 N N . ILE B 1 58 ? 45.827 15.088 77.033 1.00 50.87 103 ILE B N 1
ATOM 2206 C CA . ILE B 1 58 ? 46.550 13.844 76.809 1.00 46.07 103 ILE B CA 1
ATOM 2207 C C . ILE B 1 58 ? 46.894 13.795 75.340 1.00 46.28 103 ILE B C 1
ATOM 2208 O O . ILE B 1 58 ? 46.037 13.553 74.504 1.00 45.36 103 ILE B O 1
ATOM 2213 N N . ASN B 1 59 ? 48.178 13.964 75.049 1.00 41.46 104 ASN B N 1
ATOM 2214 C CA . ASN B 1 59 ? 48.649 13.983 73.686 1.00 40.70 104 ASN B CA 1
ATOM 2215 C C . ASN B 1 59 ? 49.265 12.632 73.274 1.00 38.25 104 ASN B C 1
ATOM 2216 O O . ASN B 1 59 ? 49.243 11.659 74.008 1.00 39.06 104 ASN B O 1
ATOM 2221 N N . ILE B 1 60 ? 49.789 12.584 72.064 1.00 42.11 105 ILE B N 1
ATOM 2222 C CA . ILE B 1 60 ? 50.233 11.358 71.425 1.00 46.46 105 ILE B CA 1
ATOM 2223 C C . ILE B 1 60 ? 51.243 10.614 72.318 1.00 53.19 105 ILE B C 1
ATOM 2224 O O . ILE B 1 60 ? 52.125 11.217 72.940 1.00 46.34 105 ILE B O 1
ATOM 2229 N N . GLY B 1 61 ? 51.048 9.309 72.506 1.00 52.28 106 GLY B N 1
ATOM 2230 C CA . GLY B 1 61 ? 51.920 8.511 73.369 1.00 44.75 106 GLY B CA 1
ATOM 2231 C C . GLY B 1 61 ? 51.719 8.677 74.854 1.00 47.33 106 GLY B C 1
ATOM 2232 O O . GLY B 1 61 ? 52.361 8.015 75.670 1.00 52.14 106 GLY B O 1
ATOM 2233 N N . GLY B 1 62 ? 50.781 9.543 75.213 1.00 44.01 107 GLY B N 1
ATOM 2234 C CA . GLY B 1 62 ? 50.447 9.775 76.610 1.00 46.73 107 GLY B CA 1
ATOM 2235 C C . GLY B 1 62 ? 49.235 8.985 77.069 1.00 43.65 107 GLY B C 1
ATOM 2236 O O . GLY B 1 62 ? 48.319 8.646 76.310 1.00 43.09 107 GLY B O 1
ATOM 2237 N N . VAL B 1 63 ? 49.238 8.657 78.352 1.00 46.87 108 VAL B N 1
ATOM 2238 C CA . VAL B 1 63 ? 48.099 7.942 78.916 1.00 46.77 108 VAL B CA 1
ATOM 2239 C C . VAL B 1 63 ? 47.753 8.453 80.311 1.00 51.68 108 VAL B C 1
ATOM 2240 O O . VAL B 1 63 ? 48.623 8.715 81.157 1.00 51.50 108 VAL B O 1
ATOM 2244 N N . GLN B 1 64 ? 46.449 8.623 80.511 1.00 45.60 109 GLN B N 1
ATOM 2245 C CA . GLN B 1 64 ? 45.884 8.750 81.845 1.00 42.41 109 GLN B CA 1
ATOM 2246 C C . GLN B 1 64 ? 45.167 7.489 82.301 1.00 43.41 109 GLN B C 1
ATOM 2247 O O . GLN B 1 64 ? 44.252 6.986 81.641 1.00 47.16 109 GLN B O 1
ATOM 2253 N N . HIS B 1 65 ? 45.593 6.995 83.458 1.00 42.37 110 HIS B N 1
ATOM 2254 C CA . HIS B 1 65 ? 45.007 5.833 84.099 1.00 45.65 110 HIS B CA 1
ATOM 2255 C C . HIS B 1 65 ? 44.152 6.292 85.268 1.00 50.39 110 HIS B C 1
ATOM 2256 O O . HIS B 1 65 ? 44.707 6.775 86.255 1.00 50.92 110 HIS B O 1
ATOM 2263 N N . VAL B 1 66 ? 42.834 6.113 85.161 1.00 47.08 111 VAL B N 1
ATOM 2264 C CA . VAL B 1 66 ? 41.912 6.389 86.251 1.00 50.98 111 VAL B CA 1
ATOM 2265 C C . VAL B 1 66 ? 41.578 5.079 86.940 1.00 50.39 111 VAL B C 1
ATOM 2266 O O . VAL B 1 66 ? 40.918 4.234 86.347 1.00 54.24 111 VAL B O 1
ATOM 2270 N N . SER B 1 67 ? 42.053 4.910 88.169 1.00 51.94 112 SER B N 1
ATOM 2271 C CA . SER B 1 67 ? 41.840 3.670 88.906 1.00 53.54 112 SER B CA 1
ATOM 2272 C C . SER B 1 67 ? 40.756 3.838 89.980 1.00 52.79 112 SER B C 1
ATOM 2273 O O . SER B 1 67 ? 40.172 4.917 90.138 1.00 51.07 112 SER B O 1
ATOM 2276 N N . SER B 1 68 ? 40.488 2.738 90.680 1.00 47.35 113 SER B N 1
ATOM 2277 C CA . SER B 1 68 ? 39.409 2.596 91.657 1.00 63.20 113 SER B CA 1
ATOM 2278 C C . SER B 1 68 ? 39.444 3.754 92.643 1.00 59.72 113 SER B C 1
ATOM 2279 O O . SER B 1 68 ? 40.481 4.012 93.238 1.00 60.83 113 SER B O 1
ATOM 2282 N N . GLY B 1 69 ? 38.341 4.475 92.787 1.00 55.68 114 GLY B N 1
ATOM 2283 C CA . GLY B 1 69 ? 38.281 5.623 93.692 1.00 52.96 114 GLY B CA 1
ATOM 2284 C C . GLY B 1 69 ? 38.768 6.898 93.041 1.00 55.24 114 GLY B C 1
ATOM 2285 O O . GLY B 1 69 ? 38.590 7.990 93.582 1.00 50.89 114 GLY B O 1
ATOM 2286 N N . GLY B 1 70 ? 39.374 6.766 91.864 1.00 56.63 115 GLY B N 1
ATOM 2287 C CA . GLY B 1 70 ? 39.971 7.906 91.191 1.00 48.31 115 GLY B CA 1
ATOM 2288 C C . GLY B 1 70 ? 38.958 8.642 90.348 1.00 49.82 115 GLY B C 1
ATOM 2289 O O . GLY B 1 70 ? 37.967 8.061 89.906 1.00 54.47 115 GLY B O 1
ATOM 2290 N N . SER B 1 71 ? 39.231 9.914 90.088 1.00 50.23 116 SER B N 1
ATOM 2291 C CA . SER B 1 71 ? 38.322 10.724 89.289 1.00 57.66 116 SER B CA 1
ATOM 2292 C C . SER B 1 71 ? 39.053 11.688 88.369 1.00 58.23 116 SER B C 1
ATOM 2293 O O . SER B 1 71 ? 39.932 12.440 88.787 1.00 56.08 116 SER B O 1
ATOM 2296 N N . ALA B 1 72 ? 38.628 11.701 87.110 1.00 56.44 117 ALA B N 1
ATOM 2297 C CA . ALA B 1 72 ? 39.196 12.625 86.151 1.00 50.63 117 ALA B CA 1
ATOM 2298 C C . ALA B 1 72 ? 38.085 13.421 85.495 1.00 54.45 117 ALA B C 1
ATOM 2299 O O . ALA B 1 72 ? 37.167 12.795 84.954 1.00 50.10 117 ALA B O 1
ATOM 2301 N N . THR B 1 73 ? 38.176 14.754 85.493 1.00 47.98 118 THR B N 1
ATOM 2302 C CA . THR B 1 73 ? 37.150 15.546 84.807 1.00 52.97 118 THR B CA 1
ATOM 2303 C C . THR B 1 73 ? 37.799 16.504 83.834 1.00 50.58 118 THR B C 1
ATOM 2304 O O . THR B 1 73 ? 38.845 17.085 84.116 1.00 60.22 118 THR B O 1
ATOM 2308 N N . SER B 1 74 ? 37.134 16.636 82.694 1.00 48.66 119 SER B N 1
ATOM 2309 C CA . SER B 1 74 ? 37.574 17.450 81.573 1.00 57.93 119 SER B CA 1
ATOM 2310 C C . SER B 1 74 ? 38.965 17.076 81.055 1.00 54.67 119 SER B C 1
ATOM 2311 O O . SER B 1 74 ? 39.760 17.948 80.690 1.00 56.80 119 SER B O 1
ATOM 2314 N N . SER B 1 75 ? 39.256 15.785 80.952 1.00 54.77 120 SER B N 1
ATOM 2315 C CA . SER B 1 75 ? 40.426 15.409 80.157 1.00 45.53 120 SER B CA 1
ATOM 2316 C C . SER B 1 75 ? 40.086 15.657 78.707 1.00 48.01 120 SER B C 1
ATOM 2317 O O . SER B 1 75 ? 38.940 15.437 78.302 1.00 54.29 120 SER B O 1
ATOM 2320 N N . THR B 1 76 ? 41.034 16.197 77.951 1.00 38.81 121 THR B N 1
ATOM 2321 C CA . THR B 1 76 ? 40.870 16.190 76.508 1.00 45.79 121 THR B CA 1
ATOM 2322 C C . THR B 1 76 ? 41.911 15.233 75.917 1.00 44.08 121 THR B C 1
ATOM 2323 O O . THR B 1 76 ? 43.091 15.220 76.305 1.00 44.75 121 THR B O 1
ATOM 2327 N N . ILE B 1 77 ? 41.428 14.342 75.062 1.00 39.92 122 ILE B N 1
ATOM 2328 C CA . ILE B 1 77 ? 42.277 13.293 74.513 1.00 41.30 122 ILE B CA 1
ATOM 2329 C C . ILE B 1 77 ? 42.563 13.646 73.078 1.00 42.97 122 ILE B C 1
ATOM 2330 O O . ILE B 1 77 ? 41.674 13.538 72.239 1.00 41.95 122 ILE B O 1
ATOM 2335 N N . ASN B 1 78 ? 43.800 14.061 72.829 1.00 38.75 123 ASN B N 1
ATOM 2336 C CA . ASN B 1 78 ? 44.194 14.415 71.483 1.00 34.74 123 ASN B CA 1
ATOM 2337 C C . ASN B 1 78 ? 44.770 13.189 70.788 1.00 36.81 123 ASN B C 1
ATOM 2338 O O . ASN B 1 78 ? 44.729 12.096 71.335 1.00 37.53 123 ASN B O 1
ATOM 2343 N N . SER B 1 79 ? 45.188 13.342 69.538 1.00 37.58 124 SER B N 1
ATOM 2344 C CA . SER B 1 79 ? 45.557 12.198 68.717 1.00 37.92 124 SER B CA 1
ATOM 2345 C C . SER B 1 79 ? 46.658 11.318 69.332 1.00 45.50 124 SER B C 1
ATOM 2346 O O . SER B 1 79 ? 47.606 11.809 69.928 1.00 42.60 124 SER B O 1
ATOM 2349 N N . GLY B 1 80 ? 46.475 10.000 69.320 1.00 44.87 125 GLY B N 1
ATOM 2350 C CA . GLY B 1 80 ? 47.424 9.085 69.915 1.00 39.10 125 GLY B CA 1
ATOM 2351 C C . GLY B 1 80 ? 47.441 9.018 71.419 1.00 40.86 125 GLY B C 1
ATOM 2352 O O . GLY B 1 80 ? 48.292 8.369 72.021 1.00 38.53 125 GLY B O 1
ATOM 2353 N N . GLY B 1 81 ? 46.527 9.752 72.039 1.00 42.79 126 GLY B N 1
ATOM 2354 C CA . GLY B 1 81 ? 46.449 9.759 73.485 1.00 37.06 126 GLY B CA 1
ATOM 2355 C C . GLY B 1 81 ? 45.390 8.776 73.946 1.00 34.43 126 GLY B C 1
ATOM 2356 O O . GLY B 1 81 ? 44.437 8.497 73.202 1.00 36.59 126 GLY B O 1
ATOM 2357 N N . HIS B 1 82 ? 45.544 8.297 75.175 1.00 38.92 127 HIS B N 1
ATOM 2358 C CA . HIS B 1 82 ? 44.538 7.440 75.790 1.00 39.87 127 HIS B CA 1
ATOM 2359 C C . HIS B 1 82 ? 44.141 7.898 77.183 1.00 39.42 127 HIS B C 1
ATOM 2360 O O . HIS B 1 82 ? 44.980 8.269 77.985 1.00 42.92 127 HIS B O 1
ATOM 2367 N N . GLN B 1 83 ? 42.858 7.761 77.498 1.00 38.18 128 GLN B N 1
ATOM 2368 C CA . GLN B 1 83 ? 42.414 7.672 78.869 1.00 38.40 128 GLN B CA 1
ATOM 2369 C C . GLN B 1 83 ? 41.868 6.275 79.124 1.00 40.44 128 GLN B C 1
ATOM 2370 O O . GLN B 1 83 ? 40.978 5.805 78.420 1.00 45.89 128 GLN B O 1
ATOM 2376 N N . HIS B 1 84 ? 42.415 5.595 80.125 1.00 40.19 129 HIS B N 1
ATOM 2377 C CA . HIS B 1 84 ? 41.926 4.290 80.541 1.00 41.60 129 HIS B CA 1
ATOM 2378 C C . HIS B 1 84 ? 41.145 4.451 81.841 1.00 45.68 129 HIS B C 1
ATOM 2379 O O . HIS B 1 84 ? 41.719 4.847 82.862 1.00 42.26 129 HIS B O 1
ATOM 2386 N N . VAL B 1 85 ? 39.860 4.119 81.788 1.00 43.54 130 VAL B N 1
ATOM 2387 C CA . VAL B 1 85 ? 38.971 4.211 82.943 1.00 46.56 130 VAL B CA 1
ATOM 2388 C C . VAL B 1 85 ? 38.787 2.785 83.465 1.00 48.86 130 VAL B C 1
ATOM 2389 O O . VAL B 1 85 ? 38.062 1.985 82.876 1.00 44.23 130 VAL B O 1
ATOM 2393 N N . SER B 1 86 ? 39.502 2.442 84.533 1.00 46.94 131 SER B N 1
ATOM 2394 C CA . SER B 1 86 ? 39.458 1.091 85.089 1.00 48.24 131 SER B CA 1
ATOM 2395 C C . SER B 1 86 ? 38.469 0.943 86.246 1.00 50.91 131 SER B C 1
ATOM 2396 O O . SER B 1 86 ? 37.831 1.925 86.624 1.00 50.94 131 SER B O 1
ATOM 2399 N N . SER B 1 87 ? 38.337 -0.279 86.761 1.00 52.00 132 SER B N 1
ATOM 2400 C CA . SER B 1 87 ? 37.350 -0.666 87.779 1.00 58.13 132 SER B CA 1
ATOM 2401 C C . SER B 1 87 ? 37.265 0.330 88.926 1.00 56.71 132 SER B C 1
ATOM 2402 O O . SER B 1 87 ? 38.268 0.757 89.494 1.00 58.16 132 SER B O 1
ATOM 2405 N N . GLY B 1 88 ? 36.049 0.795 89.187 1.00 52.12 133 GLY B N 1
ATOM 2406 C CA . GLY B 1 88 ? 35.820 1.782 90.232 1.00 46.73 133 GLY B CA 1
ATOM 2407 C C . GLY B 1 88 ? 36.325 3.165 89.892 1.00 45.74 133 GLY B C 1
ATOM 2408 O O . GLY B 1 88 ? 36.164 4.097 90.673 1.00 51.09 133 GLY B O 1
ATOM 2409 N N . GLY B 1 89 ? 36.862 3.338 88.690 1.00 45.93 134 GLY B N 1
ATOM 2410 C CA . GLY B 1 89 ? 37.330 4.650 88.251 1.00 48.16 134 GLY B CA 1
ATOM 2411 C C . GLY B 1 89 ? 36.211 5.469 87.634 1.00 49.45 134 GLY B C 1
ATOM 2412 O O . GLY B 1 89 ? 35.199 4.965 87.153 1.00 47.09 134 GLY B O 1
ATOM 2413 N N . SER B 1 90 ? 36.417 6.773 87.590 1.00 47.99 135 SER B N 1
ATOM 2414 C CA . SER B 1 90 ? 35.333 7.617 87.155 1.00 54.14 135 SER B CA 1
ATOM 2415 C C . SER B 1 90 ? 35.830 8.766 86.302 1.00 50.48 135 SER B C 1
ATOM 2416 O O . SER B 1 90 ? 36.629 9.557 86.794 1.00 54.53 135 SER B O 1
ATOM 2419 N N . ALA B 1 91 ? 35.342 8.876 85.068 1.00 45.45 136 ALA B N 1
ATOM 2420 C CA . ALA B 1 91 ? 35.655 10.053 84.252 1.00 46.80 136 ALA B CA 1
ATOM 2421 C C . ALA B 1 91 ? 34.385 10.827 83.966 1.00 51.00 136 ALA B C 1
ATOM 2422 O O . ALA B 1 91 ? 33.336 10.207 83.752 1.00 49.85 136 A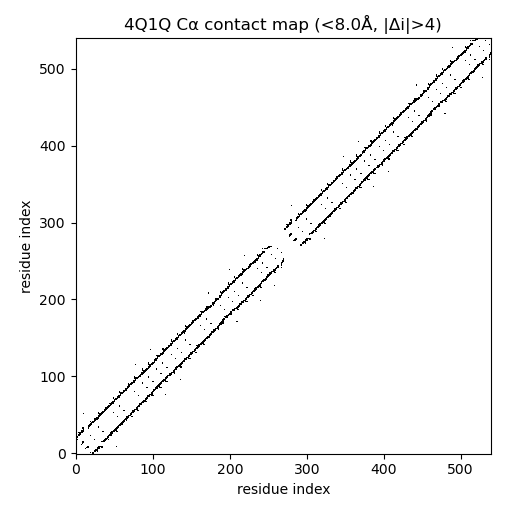LA B O 1
ATOM 2424 N N . THR B 1 92 ? 34.515 12.154 83.908 1.00 48.24 137 THR B N 1
ATOM 2425 C CA . THR B 1 92 ? 33.375 12.999 83.579 1.00 46.87 137 THR B CA 1
ATOM 2426 C C . THR B 1 92 ? 33.718 14.091 82.582 1.00 50.33 137 THR B C 1
ATOM 2427 O O . THR B 1 92 ? 34.758 14.738 82.665 1.00 53.92 137 THR B O 1
ATOM 2431 N N . ASN B 1 93 ? 32.819 14.290 81.624 1.00 46.97 138 ASN B N 1
ATOM 2432 C CA . ASN B 1 93 ? 32.964 15.367 80.659 1.00 50.64 138 ASN B CA 1
ATOM 2433 C C . ASN B 1 93 ? 34.342 15.401 80.007 1.00 54.15 138 ASN B C 1
ATOM 2434 O O . ASN B 1 93 ? 35.018 16.436 79.923 1.00 52.13 138 ASN B O 1
ATOM 2439 N N . THR B 1 94 ? 34.718 14.224 79.523 1.00 49.21 139 THR B N 1
ATOM 2440 C CA . THR B 1 94 ? 35.917 14.032 78.717 1.00 45.41 139 THR B CA 1
ATOM 2441 C C . THR B 1 94 ? 35.581 14.466 77.301 1.00 47.60 139 THR B C 1
ATOM 2442 O O . THR B 1 94 ? 34.456 14.303 76.807 1.00 49.00 139 THR B O 1
ATOM 2446 N N . THR B 1 95 ? 36.565 15.070 76.650 1.00 41.16 140 THR B N 1
ATOM 2447 C CA . THR B 1 95 ? 36.470 15.359 75.230 1.00 42.83 140 THR B CA 1
ATOM 2448 C C . THR B 1 95 ? 37.454 14.488 74.463 1.00 45.19 140 THR B C 1
ATOM 2449 O O . THR B 1 95 ? 38.654 14.482 74.743 1.00 44.70 140 THR B O 1
ATOM 2453 N N . VAL B 1 96 ? 36.963 13.780 73.452 1.00 45.49 141 VAL B N 1
ATOM 2454 C CA . VAL B 1 96 ? 37.821 12.901 72.673 1.00 41.75 141 VAL B CA 1
ATOM 2455 C C . VAL B 1 96 ? 37.931 13.467 71.270 1.00 40.96 141 VAL B C 1
ATOM 2456 O O . VAL B 1 96 ? 36.962 13.565 70.513 1.00 38.03 141 VAL B O 1
ATOM 2460 N N . ASN B 1 97 ? 39.142 13.912 70.957 1.00 36.61 142 ASN B N 1
ATOM 2461 C CA . ASN B 1 97 ? 39.397 14.520 69.662 1.00 37.49 142 ASN B CA 1
ATOM 2462 C C . ASN B 1 97 ? 39.951 13.470 68.724 1.00 37.54 142 ASN B C 1
ATOM 2463 O O . ASN B 1 97 ? 40.068 12.316 69.130 1.00 35.45 142 ASN B O 1
ATOM 2468 N N . ASN B 1 98 ? 40.259 13.875 67.500 1.00 35.34 143 ASN B N 1
ATOM 2469 C CA . ASN B 1 98 ? 40.693 12.980 66.441 1.00 42.96 143 ASN B CA 1
ATOM 2470 C C . ASN B 1 98 ? 41.917 12.176 66.877 1.00 46.60 143 ASN B C 1
ATOM 2471 O O . ASN B 1 98 ? 42.853 12.736 67.478 1.00 38.65 143 ASN B O 1
ATOM 2476 N N . GLY B 1 99 ? 41.850 10.867 66.622 1.00 44.99 144 GLY B N 1
ATOM 2477 C CA . GLY B 1 99 ? 42.922 9.941 66.993 1.00 42.54 144 GLY B CA 1
ATOM 2478 C C . GLY B 1 99 ? 43.002 9.577 68.468 1.00 40.53 144 GLY B C 1
ATOM 2479 O O . GLY B 1 99 ? 43.783 8.720 68.895 1.00 41.14 144 GLY B O 1
ATOM 2480 N N . GLY B 1 100 ? 42.209 10.269 69.279 1.00 38.47 145 GLY B N 1
ATOM 2481 C CA . GLY B 1 100 ? 42.164 10.002 70.704 1.00 35.74 145 GLY B CA 1
ATOM 2482 C C . GLY B 1 100 ? 41.181 8.892 71.026 1.00 36.54 145 GLY B C 1
ATOM 2483 O O . GLY B 1 100 ? 40.194 8.667 70.313 1.00 37.00 145 GLY B O 1
ATOM 2484 N N . ARG B 1 101 ? 41.436 8.221 72.143 1.00 39.98 146 ARG B N 1
ATOM 2485 C CA . ARG B 1 101 ? 40.572 7.141 72.611 1.00 41.48 146 ARG B CA 1
ATOM 2486 C C . ARG B 1 101 ? 40.341 7.145 74.119 1.00 37.15 146 ARG B C 1
ATOM 2487 O O . ARG B 1 101 ? 41.282 7.080 74.911 1.00 37.87 146 ARG B O 1
ATOM 2495 N N . GLN B 1 102 ? 39.064 7.139 74.490 1.00 32.79 147 GLN B N 1
ATOM 2496 C CA . GLN B 1 102 ? 38.656 6.840 75.849 1.00 35.42 147 GLN B CA 1
ATOM 2497 C C . GLN B 1 102 ? 38.211 5.401 75.871 1.00 36.19 147 GLN B C 1
ATOM 2498 O O . GLN B 1 102 ? 37.368 4.988 75.071 1.00 38.02 147 GLN B O 1
ATOM 2504 N N . THR B 1 103 ? 38.816 4.640 76.772 1.00 35.75 148 THR B N 1
ATOM 2505 C CA . THR B 1 103 ? 38.453 3.242 76.932 1.00 38.53 148 THR B CA 1
ATOM 2506 C C . THR B 1 103 ? 37.931 2.987 78.345 1.00 43.26 148 THR B C 1
ATOM 2507 O O . THR B 1 103 ? 38.619 3.242 79.330 1.00 42.20 148 THR B O 1
ATOM 2511 N N . VAL B 1 104 ? 36.701 2.497 78.429 1.00 42.45 149 VAL B N 1
ATOM 2512 C CA . VAL B 1 104 ? 36.077 2.179 79.711 1.00 38.61 149 VAL B CA 1
ATOM 2513 C C . VAL B 1 104 ? 36.074 0.664 79.882 1.00 39.80 149 VAL B C 1
ATOM 2514 O O . VAL B 1 104 ? 35.407 -0.071 79.160 1.00 47.89 149 VAL B O 1
ATOM 2518 N N . PHE B 1 105 ? 36.863 0.228 80.855 1.00 39.67 150 PHE B N 1
ATOM 2519 C CA . PHE B 1 105 ? 37.124 -1.163 81.145 1.00 40.97 150 PHE B CA 1
ATOM 2520 C C . PHE B 1 105 ? 36.141 -1.652 82.198 1.00 44.59 150 PHE B C 1
ATOM 2521 O O . PHE B 1 105 ? 35.343 -0.881 82.720 1.00 45.88 150 PHE B O 1
ATOM 2529 N N . SER B 1 106 ? 36.249 -2.928 82.551 1.00 43.97 151 SER B N 1
ATOM 2530 C CA . SER B 1 106 ? 35.417 -3.560 83.566 1.00 50.76 151 SER B CA 1
ATOM 2531 C C . SER B 1 106 ? 35.312 -2.737 84.845 1.00 49.66 151 SER B C 1
ATOM 2532 O O . SER B 1 106 ? 36.315 -2.330 85.437 1.00 56.83 151 SER B O 1
ATOM 2535 N N . GLY B 1 107 ? 34.079 -2.374 85.182 1.00 44.82 152 GLY B N 1
ATOM 2536 C CA . GLY B 1 107 ? 33.808 -1.629 86.399 1.00 49.03 152 GLY B CA 1
ATOM 2537 C C . GLY B 1 107 ? 34.012 -0.140 86.272 1.00 49.58 152 GLY B C 1
ATOM 2538 O O . GLY B 1 107 ? 33.673 0.623 87.177 1.00 47.35 152 GLY B O 1
ATOM 2539 N N . GLY B 1 108 ? 34.527 0.318 85.135 1.00 48.12 153 GLY B N 1
ATOM 2540 C CA . GLY B 1 108 ? 34.708 1.757 85.008 1.00 39.50 153 GLY B CA 1
ATOM 2541 C C . GLY B 1 108 ? 33.466 2.533 84.627 1.00 41.33 153 GLY B C 1
ATOM 2542 O O . GLY B 1 108 ? 32.522 1.986 84.077 1.00 41.36 153 GLY B O 1
ATOM 2543 N N . SER B 1 109 ? 33.514 3.847 84.778 1.00 41.23 154 SER B N 1
ATOM 2544 C CA . SER B 1 109 ? 32.363 4.659 84.469 1.00 51.62 154 SER B CA 1
ATOM 2545 C C . SER B 1 109 ? 32.750 5.961 83.773 1.00 46.54 154 SER B C 1
ATOM 2546 O O . SER B 1 109 ? 33.669 6.630 84.208 1.00 50.53 154 SER B O 1
ATOM 2549 N N . ALA B 1 110 ? 32.082 6.316 82.681 1.00 41.61 155 ALA B N 1
ATOM 2550 C CA . ALA B 1 110 ? 32.348 7.580 82.024 1.00 41.66 155 ALA B CA 1
ATOM 2551 C C . ALA B 1 110 ? 31.026 8.304 81.897 1.00 44.77 155 ALA B C 1
ATOM 2552 O O . ALA B 1 110 ? 30.073 7.672 81.478 1.00 45.54 155 ALA B O 1
ATOM 2562 N N . GLY B 1 112 ? 29.164 11.841 80.371 1.00 43.69 157 GLY B N 1
ATOM 2563 C CA . GLY B 1 112 ? 29.242 13.090 79.628 1.00 46.86 157 GLY B CA 1
ATOM 2564 C C . GLY B 1 112 ? 30.317 13.258 78.574 1.00 48.16 157 GLY B C 1
ATOM 2565 O O . GLY B 1 112 ? 30.663 14.384 78.202 1.00 55.95 157 GLY B O 1
ATOM 2566 N N . THR B 1 113 ? 30.771 12.145 78.012 1.00 50.80 158 THR B N 1
ATOM 2567 C CA . THR B 1 113 ? 31.875 12.181 77.069 1.00 43.39 158 THR B CA 1
ATOM 2568 C C . THR B 1 113 ? 31.430 12.809 75.763 1.00 42.17 158 THR B C 1
ATOM 2569 O O . THR B 1 113 ? 30.364 12.486 75.237 1.00 47.19 158 THR B O 1
ATOM 2573 N N . ILE B 1 114 ? 32.247 13.716 75.249 1.00 41.41 159 ILE B N 1
ATOM 2574 C CA . ILE B 1 114 ? 32.000 14.382 73.979 1.00 36.73 159 ILE B CA 1
ATOM 2575 C C . ILE B 1 114 ? 33.047 13.888 72.998 1.00 47.54 159 ILE B C 1
ATOM 2576 O O . ILE B 1 114 ? 34.256 14.035 73.231 1.00 40.86 159 ILE B O 1
ATOM 2581 N N . ILE B 1 115 ? 32.571 13.225 71.946 1.00 42.17 160 ILE B N 1
ATOM 2582 C CA . ILE B 1 115 ? 33.477 12.553 71.035 1.00 41.85 160 ILE B CA 1
ATOM 2583 C C . ILE B 1 115 ? 33.381 13.334 69.745 1.00 42.84 160 ILE B C 1
ATOM 2584 O O . ILE B 1 115 ? 32.331 13.302 69.098 1.00 41.63 160 ILE B O 1
ATOM 2589 N N . ASN B 1 116 ? 34.468 14.023 69.402 1.00 37.87 161 ASN B N 1
ATOM 2590 C CA . ASN B 1 116 ? 34.551 14.771 68.151 1.00 40.33 161 ASN B CA 1
ATOM 2591 C C . ASN B 1 116 ? 35.043 13.882 67.016 1.00 43.14 161 ASN B C 1
ATOM 2592 O O . ASN B 1 116 ? 35.195 12.663 67.172 1.00 41.67 161 ASN B O 1
ATOM 2597 N N . SER B 1 117 ? 35.241 14.514 65.866 1.00 41.03 162 SER B N 1
ATOM 2598 C CA . SER B 1 117 ? 35.554 13.815 64.625 1.00 45.36 162 SER B CA 1
ATOM 2599 C C . SER B 1 117 ? 36.873 13.048 64.738 1.00 44.25 162 SER B C 1
ATOM 2600 O O . SER B 1 117 ? 37.866 13.590 65.222 1.00 45.73 162 SER B O 1
ATOM 2603 N N . GLY B 1 118 ? 36.865 11.776 64.349 1.00 42.33 163 GLY B N 1
ATOM 2604 C CA . GLY B 1 118 ? 38.017 10.897 64.527 1.00 43.69 163 GLY B CA 1
ATOM 2605 C C . GLY B 1 118 ? 38.292 10.324 65.909 1.00 41.76 163 GLY B C 1
ATOM 2606 O O . GLY B 1 118 ? 39.231 9.558 66.128 1.00 40.75 163 GLY B O 1
ATOM 2607 N N . GLY B 1 119 ? 37.529 10.759 66.899 1.00 40.65 164 GLY B N 1
ATOM 2608 C CA . GLY B 1 119 ? 37.684 10.180 68.219 1.00 41.85 164 GLY B CA 1
ATOM 2609 C C . GLY B 1 119 ? 36.882 8.902 68.347 1.00 35.37 164 GLY B C 1
ATOM 2610 O O . GLY B 1 119 ? 35.930 8.695 67.606 1.00 35.96 164 GLY B O 1
ATOM 2611 N N . ASP B 1 120 ? 37.263 8.087 69.324 1.00 39.66 165 ASP B N 1
ATOM 2612 C CA . ASP B 1 120 ? 36.626 6.822 69.631 1.00 41.72 165 ASP B CA 1
ATOM 2613 C C . ASP B 1 120 ? 36.400 6.728 71.127 1.00 36.96 165 ASP B C 1
ATOM 2614 O O . ASP B 1 120 ? 37.230 7.108 71.964 1.00 37.11 165 ASP B O 1
ATOM 2619 N N . GLN B 1 121 ? 35.271 6.120 71.464 1.00 38.53 166 GLN B N 1
ATOM 2620 C CA . GLN B 1 121 ? 35.047 5.689 72.835 1.00 37.45 166 GLN B CA 1
ATOM 2621 C C . GLN B 1 121 ? 34.715 4.210 72.815 1.00 38.30 166 GLN B C 1
ATOM 2622 O O . GLN B 1 121 ? 33.824 3.771 72.074 1.00 37.50 166 GLN B O 1
ATOM 2628 N N . TYR B 1 122 ? 35.402 3.478 73.691 1.00 35.04 167 TYR B N 1
ATOM 2629 C CA . TYR B 1 122 ? 35.322 2.025 73.703 1.00 38.30 167 TYR B CA 1
ATOM 2630 C C . TYR B 1 122 ? 34.819 1.633 75.079 1.00 43.26 167 TYR B C 1
ATOM 2631 O O . TYR B 1 122 ? 35.456 1.955 76.071 1.00 40.35 167 TYR B O 1
ATOM 2640 N N . VAL B 1 123 ? 33.670 0.971 75.123 1.00 40.25 168 VAL B N 1
ATOM 2641 C CA . VAL B 1 123 ? 33.051 0.638 76.401 1.00 40.62 168 VAL B CA 1
ATOM 2642 C C . VAL B 1 123 ? 32.962 -0.863 76.404 1.00 34.88 168 VAL B C 1
ATOM 2643 O O . VAL B 1 123 ? 32.162 -1.439 75.684 1.00 41.82 168 VAL B O 1
ATOM 2647 N N . ILE B 1 124 ? 33.869 -1.495 77.141 1.00 40.40 169 ILE B N 1
ATOM 2648 C CA . ILE B 1 124 ? 34.042 -2.926 76.949 1.00 42.43 169 ILE B CA 1
ATOM 2649 C C . ILE B 1 124 ? 34.165 -3.656 78.273 1.00 43.06 169 ILE B C 1
ATOM 2650 O O . ILE B 1 124 ? 34.450 -3.049 79.317 1.00 51.28 169 ILE B O 1
ATOM 2655 N N . SER B 1 125 ? 33.916 -4.958 78.204 1.00 45.29 170 SER B N 1
ATOM 2656 C CA . SER B 1 125 ? 34.236 -5.868 79.300 1.00 47.85 170 SER B CA 1
ATOM 2657 C C . SER B 1 125 ? 33.538 -5.505 80.614 1.00 46.90 170 SER B C 1
ATOM 2658 O O . SER B 1 125 ? 34.118 -5.703 81.671 1.00 52.88 170 SER B O 1
ATOM 2661 N N . GLY B 1 126 ? 32.330 -4.952 80.600 1.00 48.59 171 GLY B N 1
ATOM 2662 C CA . GLY B 1 126 ? 31.677 -4.569 81.849 1.00 48.17 171 GLY B CA 1
ATOM 2663 C C . GLY B 1 126 ? 31.746 -3.076 82.144 1.00 54.06 171 GLY B C 1
ATOM 2664 O O . GLY B 1 126 ? 31.219 -2.623 83.150 1.00 50.12 171 GLY B O 1
ATOM 2665 N N . GLY B 1 127 ? 32.338 -2.265 81.271 1.00 43.69 172 GLY B N 1
ATOM 2666 C CA . GLY B 1 127 ? 32.393 -0.847 81.558 1.00 43.70 172 GLY B CA 1
ATOM 2667 C C . GLY B 1 127 ? 31.031 -0.278 81.258 1.00 42.69 172 GLY B C 1
ATOM 2668 O O . GLY B 1 127 ? 30.240 -0.930 80.570 1.00 41.42 172 GLY B O 1
ATOM 2669 N N . SER B 1 128 ? 30.808 0.950 81.724 1.00 40.35 173 SER B N 1
ATOM 2670 C CA . SER B 1 128 ? 29.566 1.656 81.480 1.00 40.47 173 SER B CA 1
ATOM 2671 C C . SER B 1 128 ? 29.828 3.116 81.142 1.00 44.47 173 SER B C 1
ATOM 2672 O O . SER B 1 128 ? 30.737 3.745 81.659 1.00 41.37 173 SER B O 1
ATOM 2675 N N . ALA B 1 129 ? 28.951 3.690 80.332 1.00 36.62 174 ALA B N 1
ATOM 2676 C CA . ALA B 1 129 ? 29.063 5.075 79.972 1.00 42.47 174 ALA B CA 1
ATOM 2677 C C . ALA B 1 129 ? 27.652 5.614 79.905 1.00 42.21 174 ALA B C 1
ATOM 2678 O O . ALA B 1 129 ? 26.712 4.908 79.531 1.00 46.00 174 ALA B O 1
ATOM 2680 N N . THR B 1 130 ? 27.516 6.870 80.300 1.00 41.91 175 THR B N 1
ATOM 2681 C CA . THR B 1 130 ? 26.215 7.509 80.242 1.00 41.04 175 THR B CA 1
ATOM 2682 C C . THR B 1 130 ? 26.380 8.870 79.562 1.00 45.45 175 THR B C 1
ATOM 2683 O O . THR B 1 130 ? 27.353 9.578 79.821 1.00 43.00 175 THR B O 1
ATOM 2687 N N . SER B 1 131 ? 25.465 9.201 78.654 1.00 38.52 176 SER B N 1
ATOM 2688 C CA . SER B 1 131 ? 25.339 10.528 78.071 1.00 42.05 176 SER B CA 1
ATOM 2689 C C . SER B 1 131 ? 26.515 10.892 77.177 1.00 43.88 176 SER B C 1
ATOM 2690 O O . SER B 1 131 ? 26.883 12.067 77.071 1.00 48.93 176 SER B O 1
ATOM 2693 N N . ALA B 1 132 ? 27.066 9.913 76.469 1.00 45.60 177 ALA B N 1
ATOM 2694 C CA . ALA B 1 132 ? 28.064 10.269 75.481 1.00 42.34 177 ALA B CA 1
ATOM 2695 C C . ALA B 1 132 ? 27.376 11.049 74.385 1.00 39.11 177 ALA B C 1
ATOM 2696 O O . ALA B 1 132 ? 26.221 10.761 74.043 1.00 44.13 177 ALA B O 1
ATOM 2698 N N . SER B 1 133 ? 28.067 12.033 73.829 1.00 37.60 178 SER B N 1
ATOM 2699 C CA . SER B 1 133 ? 27.661 12.600 72.545 1.00 40.81 178 SER B CA 1
ATOM 2700 C C . SER B 1 133 ? 28.593 12.139 71.430 1.00 43.55 178 SER B C 1
ATOM 2701 O O . SER B 1 133 ? 29.792 12.438 71.481 1.00 40.08 178 SER B O 1
ATOM 2704 N N . VAL B 1 134 ? 28.035 11.517 70.395 1.00 39.04 179 VAL B N 1
ATOM 2705 C CA . VAL B 1 134 ? 28.800 11.053 69.254 1.00 37.36 179 VAL B CA 1
ATOM 2706 C C . VAL B 1 134 ? 28.542 11.956 68.064 1.00 43.49 179 VAL B C 1
ATOM 2707 O O . VAL B 1 134 ? 27.440 11.925 67.494 1.00 39.84 179 VAL B O 1
ATOM 2711 N N . THR B 1 135 ? 29.540 12.784 67.751 1.00 40.82 180 THR B N 1
ATOM 2712 C CA . THR B 1 135 ? 29.349 13.888 66.793 1.00 38.67 180 THR B CA 1
ATOM 2713 C C . THR B 1 135 ? 29.850 13.382 65.465 1.00 35.62 180 THR B C 1
ATOM 2714 O O . THR B 1 135 ? 30.181 12.197 65.341 1.00 37.26 180 THR B O 1
ATOM 2718 N N . SER B 1 136 ? 29.847 14.258 64.466 1.00 37.45 181 SER B N 1
ATOM 2719 C CA . SER B 1 136 ? 30.234 13.881 63.114 1.00 38.00 181 SER B CA 1
ATOM 2720 C C . SER B 1 136 ? 31.651 13.286 63.037 1.00 38.03 181 SER B C 1
ATOM 2721 O O . SER B 1 136 ? 32.614 13.864 63.558 1.00 37.23 181 SER B O 1
ATOM 2724 N N . GLY B 1 137 ? 31.754 12.090 62.452 1.00 40.19 182 GLY B N 1
ATOM 2725 C CA . GLY B 1 137 ? 33.024 11.364 62.349 1.00 42.54 182 GLY B CA 1
ATOM 2726 C C . GLY B 1 137 ? 33.509 10.721 63.634 1.00 39.48 182 GLY B C 1
ATOM 2727 O O . GLY B 1 137 ? 34.580 10.125 63.665 1.00 43.03 182 GLY B O 1
ATOM 2728 N N . ALA B 1 138 ? 32.721 10.823 64.698 1.00 38.32 183 ALA B N 1
ATOM 2729 C CA . ALA B 1 138 ? 33.019 10.157 65.964 1.00 34.84 183 ALA B CA 1
ATOM 2730 C C . ALA B 1 138 ? 32.490 8.712 66.006 1.00 35.97 183 ALA B C 1
ATOM 2731 O O . ALA B 1 138 ? 31.581 8.337 65.260 1.00 35.74 183 ALA B O 1
ATOM 2733 N N . ARG B 1 139 ? 33.111 7.840 66.787 1.00 36.04 184 ARG B N 1
ATOM 2734 C CA . ARG B 1 139 ? 32.635 6.456 66.877 1.00 38.06 184 ARG B CA 1
ATOM 2735 C C . ARG B 1 139 ? 32.598 6.047 68.330 1.00 33.88 184 ARG B C 1
ATOM 2736 O O . ARG B 1 139 ? 33.432 6.427 69.174 1.00 38.56 184 ARG B O 1
ATOM 2744 N N . GLN B 1 140 ? 31.525 5.346 68.639 1.00 35.54 185 GLN B N 1
ATOM 2745 C CA . GLN B 1 140 ? 31.475 4.659 69.917 1.00 33.54 185 GLN B CA 1
ATOM 2746 C C . GLN B 1 140 ? 31.320 3.160 69.686 1.00 37.44 185 GLN B C 1
ATOM 2747 O O . GLN B 1 140 ? 30.469 2.758 68.882 1.00 36.14 185 GLN B O 1
ATOM 2753 N N . PHE B 1 141 ? 32.094 2.369 70.433 1.00 39.70 186 PHE B N 1
ATOM 2754 C CA . PHE B 1 141 ? 32.070 0.902 70.344 1.00 36.42 186 PHE B CA 1
ATOM 2755 C C . PHE B 1 141 ? 31.673 0.311 71.695 1.00 37.18 186 PHE B C 1
ATOM 2756 O O . PHE B 1 141 ? 32.204 0.678 72.745 1.00 38.08 186 PHE B O 1
ATOM 2764 N N . VAL B 1 142 ? 30.707 -0.602 71.676 1.00 37.91 187 VAL B N 1
ATOM 2765 C CA . VAL B 1 142 ? 30.346 -1.292 72.909 1.00 37.10 187 VAL B CA 1
ATOM 2766 C C . VAL B 1 142 ? 30.346 -2.797 72.659 1.00 37.12 187 VAL B C 1
ATOM 2767 O O . VAL B 1 142 ? 29.744 -3.299 71.703 1.00 36.50 187 VAL B O 1
ATOM 2771 N N . SER B 1 143 ? 31.059 -3.523 73.518 1.00 41.04 188 SER B N 1
ATOM 2772 C CA . SER B 1 143 ? 31.017 -4.983 73.452 1.00 46.08 188 SER B CA 1
ATOM 2773 C C . SER B 1 143 ? 31.310 -5.727 74.756 1.00 46.14 188 SER B C 1
ATOM 2774 O O . SER B 1 143 ? 31.683 -5.132 75.769 1.00 44.12 188 SER B O 1
ATOM 2777 N N . SER B 1 144 ? 31.198 -7.052 74.682 1.00 52.97 189 SER B N 1
ATOM 2778 C CA . SER B 1 144 ? 31.405 -7.970 75.803 1.00 49.57 189 SER B CA 1
ATOM 2779 C C . SER B 1 144 ? 31.101 -7.386 77.169 1.00 50.56 189 SER B C 1
ATOM 2780 O O . SER B 1 144 ? 32.018 -7.134 77.951 1.00 58.10 189 SER B O 1
ATOM 2783 N N . GLY B 1 145 ? 29.820 -7.197 77.465 1.00 45.81 190 GLY B N 1
ATOM 2784 C CA . GLY B 1 145 ? 29.419 -6.708 78.785 1.00 47.10 190 GLY B CA 1
ATOM 2785 C C . GLY B 1 145 ? 29.394 -5.190 78.867 1.00 46.16 190 GLY B C 1
ATOM 2786 O O . GLY B 1 145 ? 28.900 -4.608 79.831 1.00 48.69 190 GLY B O 1
ATOM 2787 N N . GLY B 1 146 ? 29.921 -4.508 77.857 1.00 44.17 191 GLY B N 1
ATOM 2788 C CA . GLY B 1 146 ? 29.924 -3.046 77.888 1.00 42.80 191 GLY B CA 1
ATOM 2789 C C . GLY B 1 146 ? 28.483 -2.614 77.809 1.00 39.01 191 GLY B C 1
ATOM 2790 O O . GLY B 1 146 ? 27.695 -3.266 77.137 1.00 43.90 191 GLY B O 1
ATOM 2791 N N . ILE B 1 147 ? 28.133 -1.556 78.534 1.00 43.25 192 ILE B N 1
ATOM 2792 C CA . ILE B 1 147 ? 26.778 -1.037 78.519 1.00 46.83 192 ILE B CA 1
ATOM 2793 C C . ILE B 1 147 ? 26.871 0.472 78.347 1.00 43.29 192 ILE B C 1
ATOM 2794 O O . ILE B 1 147 ? 27.625 1.117 79.073 1.00 41.43 192 ILE B O 1
ATOM 2799 N N . VAL B 1 148 ? 26.070 1.041 77.448 1.00 40.77 193 VAL B N 1
ATOM 2800 C CA . VAL B 1 148 ? 26.058 2.500 77.278 1.00 42.92 193 VAL B CA 1
ATOM 2801 C C . VAL B 1 148 ? 24.638 3.016 77.426 1.00 44.39 193 VAL B C 1
ATOM 2802 O O . VAL B 1 148 ? 23.695 2.422 76.908 1.00 49.31 193 VAL B O 1
ATOM 2806 N N . LYS B 1 149 ? 24.482 4.137 78.117 1.00 46.68 194 LYS B N 1
ATOM 2807 C CA . LYS B 1 149 ? 23.143 4.607 78.422 1.00 46.51 194 LYS B CA 1
ATOM 2808 C C . LYS B 1 149 ? 23.008 6.063 78.008 1.00 46.65 194 LYS B C 1
ATOM 2809 O O . LYS B 1 149 ? 23.856 6.905 78.297 1.00 43.96 194 LYS B O 1
ATOM 2815 N N . ALA B 1 150 ? 21.890 6.350 77.348 1.00 39.10 195 ALA B N 1
ATOM 2816 C CA . ALA B 1 150 ? 21.533 7.717 76.987 1.00 44.34 195 ALA B CA 1
ATOM 2817 C C . ALA B 1 150 ? 22.520 8.340 76.013 1.00 41.77 195 ALA B C 1
ATOM 2818 O O . ALA B 1 150 ? 22.830 9.526 76.164 1.00 38.72 195 ALA B O 1
ATOM 2820 N N . THR B 1 151 ? 22.969 7.554 75.031 1.00 42.83 196 THR B N 1
ATOM 2821 C CA . THR B 1 151 ? 23.914 8.054 74.029 1.00 39.61 196 THR B CA 1
ATOM 2822 C C . THR B 1 151 ? 23.150 8.941 73.047 1.00 38.20 196 THR B C 1
ATOM 2823 O O . THR B 1 151 ? 22.040 8.604 72.651 1.00 41.50 196 THR B O 1
ATOM 2827 N N . SER B 1 152 ? 23.713 10.073 72.641 1.00 39.84 197 SER B N 1
ATOM 2828 C CA . SER B 1 152 ? 23.139 10.855 71.544 1.00 40.59 197 SER B CA 1
ATOM 2829 C C . SER B 1 152 ? 24.085 10.684 70.387 1.00 38.85 197 SER B C 1
ATOM 2830 O O . SER B 1 152 ? 25.266 11.012 70.489 1.00 39.39 197 SER B O 1
ATOM 2833 N N . VAL B 1 153 ? 23.568 10.086 69.330 1.00 36.41 198 VAL B N 1
ATOM 2834 C CA . VAL B 1 153 ? 24.349 9.801 68.144 1.00 37.15 198 VAL B CA 1
ATOM 2835 C C . VAL B 1 153 ? 23.851 10.856 67.176 1.00 36.87 198 VAL B C 1
ATOM 2836 O O . VAL B 1 153 ? 22.766 10.748 66.608 1.00 41.17 198 VAL B O 1
ATOM 2840 N N . ASN B 1 154 ? 24.659 11.892 67.038 1.00 36.87 199 ASN B N 1
ATOM 2841 C CA . ASN B 1 154 ? 24.281 13.069 66.287 1.00 39.04 199 ASN B CA 1
ATOM 2842 C C . ASN B 1 154 ? 24.728 12.890 64.866 1.00 36.65 199 ASN B C 1
ATOM 2843 O O . ASN B 1 154 ? 25.167 11.810 64.432 1.00 40.75 199 ASN B O 1
ATOM 2848 N N . SER B 1 155 ? 24.584 13.988 64.141 1.00 37.57 200 SER B N 1
ATOM 2849 C CA . SER B 1 155 ? 24.772 13.930 62.699 1.00 45.15 200 SER B CA 1
ATOM 2850 C C . SER B 1 155 ? 26.187 13.472 62.360 1.00 43.37 200 SER B C 1
ATOM 2851 O O . SER B 1 155 ? 27.135 14.007 62.922 1.00 40.19 200 SER B O 1
ATOM 2854 N N . GLY B 1 156 ? 26.310 12.489 61.470 1.00 45.12 201 GLY B N 1
ATOM 2855 C CA . GLY B 1 156 ? 27.584 11.854 61.138 1.00 43.32 201 GLY B CA 1
ATOM 2856 C C . GLY B 1 156 ? 28.201 10.947 62.189 1.00 43.14 201 GLY B C 1
ATOM 2857 O O . GLY B 1 156 ? 29.291 10.421 61.970 1.00 46.56 201 GLY B O 1
ATOM 2858 N N . GLY B 1 157 ? 27.569 10.802 63.351 1.00 41.19 202 GLY B N 1
ATOM 2859 C CA . GLY B 1 157 ? 28.082 9.922 64.406 1.00 39.04 202 GLY B CA 1
ATOM 2860 C C . GLY B 1 157 ? 27.751 8.465 64.136 1.00 37.48 202 GLY B C 1
ATOM 2861 O O . GLY B 1 157 ? 26.768 8.155 63.450 1.00 34.36 202 GLY B O 1
ATOM 2862 N N . ARG B 1 158 ? 28.564 7.559 64.672 1.00 38.56 203 ARG B N 1
ATOM 2863 C CA . ARG B 1 158 ? 28.335 6.120 64.518 1.00 36.17 203 ARG B CA 1
ATOM 2864 C C . ARG B 1 158 ? 28.521 5.362 65.821 1.00 35.88 203 ARG B C 1
ATOM 2865 O O . ARG B 1 158 ? 29.545 5.515 66.490 1.00 37.58 203 ARG B O 1
ATOM 2873 N N . GLN B 1 159 ? 27.509 4.581 66.186 1.00 33.32 204 GLN B N 1
ATOM 2874 C CA . GLN B 1 159 ? 27.569 3.707 67.350 1.00 36.64 204 GLN B CA 1
ATOM 2875 C C . GLN B 1 159 ? 27.515 2.250 66.888 1.00 34.60 204 GLN B C 1
ATOM 2876 O O . GLN B 1 159 ? 26.709 1.854 66.044 1.00 35.72 204 GLN B O 1
ATOM 2882 N N . TYR B 1 160 ? 28.452 1.480 67.422 1.00 34.11 205 TYR B N 1
ATOM 2883 C CA . TYR B 1 160 ? 28.645 0.084 67.082 1.00 32.27 205 TYR B CA 1
ATOM 2884 C C . TYR B 1 160 ? 28.294 -0.750 68.298 1.00 32.92 205 TYR B C 1
ATOM 2885 O O . TYR B 1 160 ? 29.030 -0.717 69.284 1.00 32.55 205 TYR B O 1
ATOM 2894 N N . VAL B 1 161 ? 27.188 -1.488 68.197 1.00 35.01 206 VAL B N 1
ATOM 2895 C CA . VAL B 1 161 ? 26.755 -2.377 69.260 1.00 35.04 206 VAL B CA 1
ATOM 2896 C C . VAL B 1 161 ? 27.082 -3.787 68.798 1.00 36.59 206 VAL B C 1
ATOM 2897 O O . VAL B 1 161 ? 26.308 -4.457 68.118 1.00 40.39 206 VAL B O 1
ATOM 2901 N N . ARG B 1 162 ? 28.260 -4.204 69.245 1.00 41.80 207 ARG B N 1
ATOM 2902 C CA . ARG B 1 162 ? 28.840 -5.466 68.850 1.00 37.03 207 ARG B CA 1
ATOM 2903 C C . ARG B 1 162 ? 28.545 -6.556 69.875 1.00 41.60 207 ARG B C 1
ATOM 2904 O O . ARG B 1 162 ? 27.853 -6.357 70.878 1.00 42.35 207 ARG B O 1
ATOM 2912 N N . ASP B 1 163 ? 29.076 -7.736 69.599 1.00 46.76 208 ASP B N 1
ATOM 2913 C CA . ASP B 1 163 ? 28.739 -8.934 70.364 1.00 48.94 208 ASP B CA 1
ATOM 2914 C C . ASP B 1 163 ? 28.893 -8.802 71.882 1.00 44.23 208 ASP B C 1
ATOM 2915 O O . ASP B 1 163 ? 29.956 -8.432 72.382 1.00 47.84 208 ASP B O 1
ATOM 2920 N N . GLY B 1 164 ? 27.798 -9.062 72.592 1.00 46.95 209 GLY B N 1
ATOM 2921 C CA . GLY B 1 164 ? 27.706 -8.848 74.029 1.00 42.44 209 GLY B CA 1
ATOM 2922 C C . GLY B 1 164 ? 27.553 -7.419 74.514 1.00 46.84 209 GLY B C 1
ATOM 2923 O O . GLY B 1 164 ? 27.453 -7.188 75.716 1.00 43.38 209 GLY B O 1
ATOM 2924 N N . GLY B 1 165 ? 27.512 -6.427 73.628 1.00 44.37 210 GLY B N 1
ATOM 2925 C CA . GLY B 1 165 ? 27.394 -5.066 74.125 1.00 41.80 210 GLY B CA 1
ATOM 2926 C C . GLY B 1 165 ? 25.938 -4.678 74.264 1.00 38.25 210 GLY B C 1
ATOM 2927 O O . GLY B 1 165 ? 25.097 -5.237 73.591 1.00 36.57 210 GLY B O 1
ATOM 2928 N N . SER B 1 166 ? 25.622 -3.686 75.083 1.00 42.24 211 SER B N 1
ATOM 2929 C CA . SER B 1 166 ? 24.251 -3.211 75.175 1.00 42.86 211 SER B CA 1
ATOM 2930 C C . SER B 1 166 ? 24.186 -1.695 75.169 1.00 40.09 211 SER B C 1
ATOM 2931 O O . SER B 1 166 ? 25.014 -0.998 75.765 1.00 39.13 211 SER B O 1
ATOM 2934 N N . ALA B 1 167 ? 23.148 -1.204 74.501 1.00 38.56 212 ALA B N 1
ATOM 2935 C CA . ALA B 1 167 ? 22.858 0.222 74.497 1.00 37.66 212 ALA B CA 1
ATOM 2936 C C . ALA B 1 167 ? 21.426 0.378 74.964 1.00 37.42 212 ALA B C 1
ATOM 2937 O O . ALA B 1 167 ? 20.535 -0.319 74.472 1.00 46.20 212 ALA B O 1
ATOM 2939 N N . THR B 1 168 ? 21.203 1.343 75.840 1.00 38.17 213 THR B N 1
ATOM 2940 C CA . THR B 1 168 ? 19.872 1.677 76.323 1.00 41.74 213 THR B CA 1
ATOM 2941 C C . THR B 1 168 ? 19.638 3.174 76.155 1.00 45.44 213 THR B C 1
ATOM 2942 O O . THR B 1 168 ? 20.552 3.965 76.395 1.00 42.13 213 THR B O 1
ATOM 2946 N N . ASP B 1 169 ? 18.412 3.533 75.777 1.00 40.24 214 ASP B N 1
ATOM 2947 C CA . ASP B 1 169 ? 17.975 4.915 75.647 1.00 42.43 214 ASP B CA 1
ATOM 2948 C C . ASP B 1 169 ? 18.839 5.712 74.674 1.00 40.09 214 ASP B C 1
ATOM 2949 O O . ASP B 1 169 ? 19.088 6.898 74.891 1.00 40.47 214 ASP B O 1
ATOM 2954 N N . THR B 1 170 ? 19.231 5.088 73.569 1.00 39.04 215 THR B N 1
ATOM 2955 C CA . THR B 1 170 ? 20.039 5.790 72.584 1.00 37.41 215 THR B CA 1
ATOM 2956 C C . THR B 1 170 ? 19.123 6.684 71.780 1.00 35.85 215 THR B C 1
ATOM 2957 O O . THR B 1 170 ? 18.010 6.310 71.439 1.00 41.01 215 THR B O 1
ATOM 2961 N N . VAL B 1 171 ? 19.615 7.869 71.473 1.00 33.70 216 VAL B N 1
ATOM 2962 C CA . VAL B 1 171 ? 18.956 8.819 70.593 1.00 42.19 216 VAL B CA 1
ATOM 2963 C C . VAL B 1 171 ? 19.749 8.975 69.292 1.00 36.09 216 VAL B C 1
ATOM 2964 O O . VAL B 1 171 ? 20.920 9.337 69.277 1.00 42.29 216 VAL B O 1
ATOM 2968 N N . LEU B 1 172 ? 19.087 8.687 68.184 1.00 36.42 217 LEU B N 1
ATOM 2969 C CA . LEU B 1 172 ? 19.626 8.904 66.860 1.00 35.36 217 LEU B CA 1
ATOM 2970 C C . LEU B 1 172 ? 19.049 10.113 66.155 1.00 36.41 217 LEU B C 1
ATOM 2971 O O . LEU B 1 172 ? 17.876 10.116 65.759 1.00 38.66 217 LEU B O 1
ATOM 2976 N N . ASN B 1 173 ? 19.917 11.072 65.867 1.00 35.02 218 ASN B N 1
ATOM 2977 C CA . ASN B 1 173 ? 19.542 12.279 65.127 1.00 40.78 218 ASN B CA 1
ATOM 2978 C C . ASN B 1 173 ? 19.981 12.244 63.671 1.00 41.96 218 ASN B C 1
ATOM 2979 O O . ASN B 1 173 ? 20.382 11.188 63.202 1.00 50.30 218 ASN B O 1
ATOM 2984 N N . ASN B 1 174 ? 19.836 13.339 62.931 1.00 42.80 219 ASN B N 1
ATOM 2985 C CA . ASN B 1 174 ? 19.942 13.342 61.468 1.00 38.32 219 ASN B CA 1
ATOM 2986 C C . ASN B 1 174 ? 21.281 12.893 60.886 1.00 43.48 219 ASN B C 1
ATOM 2987 O O . ASN B 1 174 ? 22.287 13.605 60.976 1.00 42.49 219 ASN B O 1
ATOM 2992 N N . THR B 1 175 ? 21.246 11.690 60.318 1.00 44.67 220 THR B N 1
ATOM 2993 C CA . THR B 1 175 ? 22.366 10.950 59.743 1.00 45.59 220 THR B CA 1
ATOM 2994 C C . THR B 1 175 ? 23.204 10.305 60.849 1.00 40.06 220 THR B C 1
ATOM 2995 O O . THR B 1 175 ? 24.235 9.697 60.558 1.00 44.32 220 THR B O 1
ATOM 2999 N N . GLY B 1 176 ? 22.755 10.413 62.098 1.00 37.30 221 GLY B N 1
ATOM 3000 C CA . GLY B 1 176 ? 23.198 9.508 63.145 1.00 39.55 221 GLY B CA 1
ATOM 3001 C C . GLY B 1 176 ? 22.878 8.053 62.824 1.00 38.29 221 GLY B C 1
ATOM 3002 O O . GLY B 1 176 ? 21.746 7.725 62.459 1.00 37.02 221 GLY B O 1
ATOM 3003 N N . ARG B 1 177 ? 23.826 7.157 63.088 1.00 38.34 222 ARG B N 1
ATOM 3004 C CA . ARG B 1 177 ? 23.644 5.725 62.794 1.00 34.91 222 ARG B CA 1
ATOM 3005 C C . ARG B 1 177 ? 24.002 4.843 63.983 1.00 31.58 222 ARG B C 1
ATOM 3006 O O . ARG B 1 177 ? 25.034 4.981 64.625 1.00 32.30 222 ARG B O 1
ATOM 3014 N N . GLN B 1 178 ? 23.173 3.840 64.222 1.00 33.41 223 GLN B N 1
ATOM 3015 C CA . GLN B 1 178 ? 23.468 2.794 65.183 1.00 34.01 223 GLN B CA 1
ATOM 3016 C C . GLN B 1 178 ? 23.474 1.457 64.480 1.00 36.08 223 GLN B C 1
ATOM 3017 O O . GLN B 1 178 ? 22.506 1.068 63.822 1.00 33.91 223 GLN B O 1
ATOM 3023 N N . PHE B 1 179 ? 24.572 0.742 64.697 1.00 36.89 224 PHE B N 1
ATOM 3024 C CA . PHE B 1 179 ? 24.733 -0.533 64.046 1.00 33.35 224 PHE B CA 1
ATOM 3025 C C . PHE B 1 179 ? 24.708 -1.589 65.144 1.00 31.28 224 PHE B C 1
ATOM 3026 O O . PHE B 1 179 ? 25.667 -1.692 65.918 1.00 35.40 224 PHE B O 1
ATOM 3034 N N . VAL B 1 180 ? 23.704 -2.454 65.121 1.00 32.46 225 VAL B N 1
ATOM 3035 C CA . VAL B 1 180 ? 23.604 -3.521 66.116 1.00 35.06 225 VAL B CA 1
ATOM 3036 C C . VAL B 1 180 ? 23.908 -4.865 65.458 1.00 37.09 225 VAL B C 1
ATOM 3037 O O . VAL B 1 180 ? 23.107 -5.406 64.695 1.00 36.38 225 VAL B O 1
ATOM 3041 N N . SER B 1 181 ? 25.071 -5.415 65.785 1.00 38.39 226 SER B N 1
ATOM 3042 C CA . SER B 1 181 ? 25.553 -6.665 65.205 1.00 42.81 226 SER B CA 1
ATOM 3043 C C . SER B 1 181 ? 25.144 -7.891 66.028 1.00 42.90 226 SER B C 1
ATOM 3044 O O . SER B 1 181 ? 24.631 -7.770 67.152 1.00 41.48 226 SER B O 1
ATOM 3047 N N . SER B 1 182 ? 25.439 -9.087 65.527 1.00 41.58 227 SER B N 1
ATOM 3048 C CA . SER B 1 182 ? 25.030 -10.296 66.246 1.00 46.43 227 SER B CA 1
ATOM 3049 C C . SER B 1 182 ? 25.531 -10.290 67.687 1.00 45.00 227 SER B C 1
ATOM 3050 O O . SER B 1 182 ? 26.691 -9.958 67.941 1.00 46.30 227 SER B O 1
ATOM 3053 N N . GLY B 1 183 ? 24.640 -10.630 68.614 1.00 43.83 228 GLY B N 1
ATOM 3054 C CA . GLY B 1 183 ? 24.990 -10.690 70.027 1.00 41.47 228 GLY B CA 1
ATOM 3055 C C . GLY B 1 183 ? 24.849 -9.333 70.682 1.00 45.79 228 GLY B C 1
ATOM 3056 O O . GLY B 1 183 ? 24.953 -9.220 71.905 1.00 48.95 228 GLY B O 1
ATOM 3057 N N . GLY B 1 184 ? 24.632 -8.295 69.869 1.00 42.97 229 GLY B N 1
ATOM 3058 C CA . GLY B 1 184 ? 24.522 -6.958 70.427 1.00 39.35 229 GLY B CA 1
ATOM 3059 C C . GLY B 1 184 ? 23.049 -6.714 70.675 1.00 38.67 229 GLY B C 1
ATOM 3060 O O . GLY B 1 184 ? 22.219 -7.304 69.990 1.00 39.45 229 GLY B O 1
ATOM 3061 N N . SER B 1 185 ? 22.755 -5.810 71.604 1.00 40.72 230 SER B N 1
ATOM 3062 C CA . SER B 1 185 ? 21.384 -5.560 72.010 1.00 50.43 230 SER B CA 1
ATOM 3063 C C . SER B 1 185 ? 21.130 -4.073 72.256 1.00 40.88 230 SER B C 1
ATOM 3064 O O . SER B 1 185 ? 21.912 -3.367 72.886 1.00 40.03 230 SER B O 1
ATOM 3067 N N . ALA B 1 186 ? 20.000 -3.593 71.766 1.00 40.61 231 ALA B N 1
ATOM 3068 C CA . ALA B 1 186 ? 19.660 -2.195 71.946 1.00 40.90 231 ALA B CA 1
ATOM 3069 C C . ALA B 1 186 ? 18.241 -2.106 72.490 1.00 40.43 231 ALA B C 1
ATOM 3070 O O . ALA B 1 186 ? 17.339 -2.777 71.974 1.00 38.13 231 ALA B O 1
ATOM 3072 N N . ALA B 1 187 ? 18.055 -1.253 73.498 1.00 39.83 232 ALA B N 1
ATOM 3073 C CA . ALA B 1 187 ? 16.768 -1.156 74.179 1.00 44.79 232 ALA B CA 1
ATOM 3074 C C . ALA B 1 187 ? 16.414 0.308 74.193 1.00 39.67 232 ALA B C 1
ATOM 3075 O O . ALA B 1 187 ? 17.249 1.177 74.432 1.00 41.92 232 ALA B O 1
ATOM 3077 N N . LYS B 1 188 ? 15.157 0.542 73.849 1.00 39.13 233 LYS B N 1
ATOM 3078 C CA . LYS B 1 188 ? 14.574 1.861 73.969 1.00 39.58 233 LYS B CA 1
ATOM 3079 C C . LYS B 1 188 ? 15.312 2.903 73.148 1.00 37.50 233 LYS B C 1
ATOM 3080 O O . LYS B 1 188 ? 15.563 4.001 73.619 1.00 41.53 233 LYS B O 1
ATOM 3086 N N . THR B 1 189 ? 15.578 2.574 71.891 1.00 38.32 234 THR B N 1
ATOM 3087 C CA . THR B 1 189 ? 16.173 3.537 70.984 1.00 35.67 234 THR B CA 1
ATOM 3088 C C . THR B 1 189 ? 15.069 4.468 70.516 1.00 37.65 234 THR B C 1
ATOM 3089 O O . THR B 1 189 ? 13.976 4.036 70.143 1.00 33.42 234 THR B O 1
ATOM 3093 N N . THR B 1 190 ? 15.399 5.752 70.490 1.00 40.39 235 THR B N 1
ATOM 3094 C CA . THR B 1 190 ? 14.606 6.763 69.826 1.00 38.15 235 THR B CA 1
ATOM 3095 C C . THR B 1 190 ? 15.243 7.120 68.491 1.00 36.80 235 THR B C 1
ATOM 3096 O O . THR B 1 190 ? 16.365 7.624 68.466 1.00 34.77 235 THR B O 1
ATOM 3100 N N . ILE B 1 191 ? 14.499 6.943 67.404 1.00 35.26 236 ILE B N 1
ATOM 3101 C CA . ILE B 1 191 ? 14.990 7.288 66.072 1.00 34.70 236 ILE B CA 1
ATOM 3102 C C . ILE B 1 191 ? 14.367 8.560 65.500 1.00 34.99 236 ILE B C 1
ATOM 3103 O O . ILE B 1 191 ? 13.254 8.553 64.983 1.00 36.73 236 ILE B O 1
ATOM 3108 N N . ASN B 1 192 ? 15.078 9.674 65.620 1.00 36.66 237 ASN B N 1
ATOM 3109 C CA . ASN B 1 192 ? 14.610 10.946 65.094 1.00 36.17 237 ASN B CA 1
ATOM 3110 C C . ASN B 1 192 ? 14.839 11.055 63.607 1.00 35.37 237 ASN B C 1
ATOM 3111 O O . ASN B 1 192 ? 15.307 10.131 62.944 1.00 36.43 237 ASN B O 1
ATOM 3116 N N . SER B 1 193 ? 14.440 12.193 63.066 1.00 35.77 238 SER B N 1
ATOM 3117 C CA . SER B 1 193 ? 14.461 12.356 61.626 1.00 42.37 238 SER B CA 1
ATOM 3118 C C . SER B 1 193 ? 15.886 12.215 61.072 1.00 37.95 238 SER B C 1
ATOM 3119 O O . SER B 1 193 ? 16.826 12.830 61.557 1.00 41.20 238 SER B O 1
ATOM 3122 N N . GLY B 1 194 ? 16.044 11.365 60.065 1.00 39.83 239 GLY B N 1
ATOM 3123 C CA . GLY B 1 194 ? 17.340 11.105 59.466 1.00 42.13 239 GLY B CA 1
ATOM 3124 C C . GLY B 1 194 ? 18.161 10.103 60.257 1.00 41.94 239 GLY B C 1
ATOM 3125 O O . GLY B 1 194 ? 19.229 9.745 59.799 1.00 42.38 239 GLY B O 1
ATOM 3126 N N . GLY B 1 195 ? 17.695 9.596 61.394 1.00 34.97 240 GLY B N 1
ATOM 3127 C CA . GLY B 1 195 ? 18.460 8.580 62.098 1.00 37.55 240 GLY B CA 1
ATOM 3128 C C . GLY B 1 195 ? 18.248 7.219 61.460 1.00 33.83 240 GLY B C 1
ATOM 3129 O O . GLY B 1 195 ? 17.196 6.927 60.918 1.00 33.06 240 GLY B O 1
ATOM 3130 N N . GLY B 1 196 ? 19.230 6.339 61.598 1.00 35.86 241 GLY B N 1
ATOM 3131 C CA . GLY B 1 196 ? 19.221 5.012 60.974 1.00 29.21 241 GLY B CA 1
ATOM 3132 C C . GLY B 1 196 ? 19.711 4.040 62.027 1.00 35.22 241 GLY B C 1
ATOM 3133 O O . GLY B 1 196 ? 20.830 4.170 62.516 1.00 32.43 241 GLY B O 1
ATOM 3142 N N . TYR B 1 198 ? 20.431 0.031 62.278 1.00 34.26 243 TYR B N 1
ATOM 3143 C CA . TYR B 1 198 ? 20.646 -1.144 61.442 1.00 35.09 243 TYR B CA 1
ATOM 3144 C C . TYR B 1 198 ? 20.853 -2.356 62.327 1.00 36.11 243 TYR B C 1
ATOM 3145 O O . TYR B 1 198 ? 21.775 -2.410 63.135 1.00 38.00 243 TYR B O 1
ATOM 3154 N N . LEU B 1 199 ? 19.998 -3.347 62.137 1.00 40.26 244 LEU B N 1
ATOM 3155 C CA . LEU B 1 199 ? 20.122 -4.581 62.884 1.00 38.00 244 LEU B CA 1
ATOM 3156 C C . LEU B 1 199 ? 20.773 -5.598 61.949 1.00 40.99 244 LEU B C 1
ATOM 3157 O O . LEU B 1 199 ? 20.121 -6.256 61.141 1.00 39.20 244 LEU B O 1
ATOM 3162 N N . TYR B 1 200 ? 22.090 -5.697 62.066 1.00 42.84 245 TYR B N 1
ATOM 3163 C CA . TYR B 1 200 ? 22.859 -6.665 61.302 1.00 44.70 245 TYR B CA 1
ATOM 3164 C C . TYR B 1 200 ? 23.067 -7.928 62.113 1.00 43.30 245 TYR B C 1
ATOM 3165 O O . TYR B 1 200 ? 24.185 -8.241 62.506 1.00 44.67 245 TYR B O 1
ATOM 3174 N N . GLY B 1 201 ? 21.994 -8.648 62.390 1.00 46.67 246 GLY B N 1
ATOM 3175 C CA . GLY B 1 201 ? 22.082 -9.825 63.238 1.00 49.95 246 GLY B CA 1
ATOM 3176 C C . GLY B 1 201 ? 21.725 -9.509 64.676 1.00 48.56 246 GLY B C 1
ATOM 3177 O O . GLY B 1 201 ? 21.426 -10.410 65.454 1.00 44.86 246 GLY B O 1
ATOM 3178 N N . GLY B 1 202 ? 21.734 -8.226 65.024 1.00 42.24 247 GLY B N 1
ATOM 3179 C CA . GLY B 1 202 ? 21.404 -7.834 66.381 1.00 44.26 247 GLY B CA 1
ATOM 3180 C C . GLY B 1 202 ? 19.928 -7.742 66.711 1.00 42.24 247 GLY B C 1
ATOM 3181 O O . GLY B 1 202 ? 19.047 -7.794 65.851 1.00 43.52 247 GLY B O 1
ATOM 3182 N N . SER B 1 203 ? 19.684 -7.537 67.997 1.00 41.23 248 SER B N 1
ATOM 3183 C CA . SER B 1 203 ? 18.364 -7.554 68.595 1.00 44.05 248 SER B CA 1
ATOM 3184 C C . SER B 1 203 ? 17.939 -6.180 69.085 1.00 42.09 248 SER B C 1
ATOM 3185 O O . SER B 1 203 ? 18.712 -5.460 69.720 1.00 43.32 248 SER B O 1
ATOM 3188 N N . ALA B 1 204 ? 16.695 -5.792 68.832 1.00 43.02 249 ALA B N 1
ATOM 3189 C CA . ALA B 1 204 ? 16.227 -4.513 69.366 1.00 44.72 249 ALA B CA 1
ATOM 3190 C C . ALA B 1 204 ? 14.863 -4.650 70.018 1.00 39.30 249 ALA B C 1
ATOM 3191 O O . ALA B 1 204 ? 13.983 -5.325 69.485 1.00 43.57 249 ALA B O 1
ATOM 3193 N N . THR B 1 205 ? 14.668 -3.947 71.126 1.00 44.32 250 THR B N 1
ATOM 3194 C CA . THR B 1 205 ? 13.362 -3.916 71.782 1.00 45.61 250 THR B CA 1
ATOM 3195 C C . THR B 1 205 ? 12.979 -2.504 72.168 1.00 40.28 250 THR B C 1
ATOM 3196 O O . THR B 1 205 ? 13.828 -1.711 72.574 1.00 44.64 250 THR B O 1
ATOM 3200 N N . GLY B 1 206 ? 11.695 -2.195 72.021 1.00 41.64 251 GLY B N 1
ATOM 3201 C CA . GLY B 1 206 ? 11.167 -0.943 72.559 1.00 40.38 251 GLY B CA 1
ATOM 3202 C C . GLY B 1 206 ? 11.625 0.249 71.742 1.00 39.10 251 GLY B C 1
ATOM 3203 O O . GLY B 1 206 ? 11.963 1.279 72.306 1.00 42.90 251 GLY B O 1
ATOM 3204 N N . THR B 1 207 ? 11.701 0.102 70.423 1.00 39.23 252 THR B N 1
ATOM 3205 C CA . THR B 1 207 ? 12.186 1.201 69.604 1.00 36.51 252 THR B CA 1
ATOM 3206 C C . THR B 1 207 ? 11.030 2.135 69.273 1.00 36.79 252 THR B C 1
ATOM 3207 O O . THR B 1 207 ? 9.917 1.674 69.015 1.00 36.25 252 THR B O 1
ATOM 3211 N N . SER B 1 208 ? 11.309 3.433 69.291 1.00 36.42 253 SER B N 1
ATOM 3212 C CA . SER B 1 208 ? 10.389 4.442 68.777 1.00 37.82 253 SER B CA 1
ATOM 3213 C C . SER B 1 208 ? 10.922 5.064 67.490 1.00 36.70 253 SER B C 1
ATOM 3214 O O . SER B 1 208 ? 12.024 5.607 67.503 1.00 35.30 253 SER B O 1
ATOM 3217 N N . ILE B 1 209 ? 10.150 4.968 66.408 1.00 32.00 254 ILE B N 1
ATOM 3218 C CA . ILE B 1 209 ? 10.542 5.541 65.120 1.00 34.90 254 ILE B CA 1
ATOM 3219 C C . ILE B 1 209 ? 9.691 6.742 64.744 1.00 35.11 254 ILE B C 1
ATOM 3220 O O . ILE B 1 209 ? 8.551 6.585 64.300 1.00 39.29 254 ILE B O 1
ATOM 3225 N N . TYR B 1 210 ? 10.247 7.934 64.945 1.00 34.33 255 TYR B N 1
ATOM 3226 C CA . TYR B 1 210 ? 9.556 9.176 64.638 1.00 36.92 255 TYR B CA 1
ATOM 3227 C C . TYR B 1 210 ? 9.745 9.589 63.189 1.00 39.09 255 TYR B C 1
ATOM 3228 O O . TYR B 1 210 ? 10.438 8.917 62.430 1.00 34.16 255 TYR B O 1
ATOM 3237 N N . ASN B 1 211 ? 9.075 10.678 62.825 1.00 37.71 256 ASN B N 1
ATOM 3238 C CA . ASN B 1 211 ? 9.139 11.205 61.467 1.00 39.61 256 ASN B CA 1
ATOM 3239 C C . ASN B 1 211 ? 10.565 11.223 60.931 1.00 39.92 256 ASN B C 1
ATOM 3240 O O . ASN B 1 211 ? 11.469 11.778 61.563 1.00 43.46 256 ASN B O 1
ATOM 3245 N N . GLY B 1 212 ? 10.727 10.609 59.761 1.00 38.18 257 GLY B N 1
ATOM 3246 C CA . GLY B 1 212 ? 11.981 10.566 59.040 1.00 35.95 257 GLY B CA 1
ATOM 3247 C C . GLY B 1 212 ? 13.015 9.657 59.669 1.00 37.06 257 GLY B C 1
ATOM 3248 O O . GLY B 1 212 ? 14.133 9.620 59.212 1.00 36.90 257 GLY B O 1
ATOM 3249 N N . GLY B 1 213 ? 12.671 8.839 60.655 1.00 41.56 258 GLY B N 1
ATOM 3250 C CA . GLY B 1 213 ? 13.599 7.855 61.189 1.00 36.31 258 GLY B CA 1
ATOM 3251 C C . GLY B 1 213 ? 13.400 6.509 60.534 1.00 35.85 258 GLY B C 1
ATOM 3252 O O . GLY B 1 213 ? 12.330 6.152 60.017 1.00 32.54 258 GLY B O 1
ATOM 3253 N N . ARG B 1 214 ? 14.462 5.718 60.567 1.00 33.89 259 ARG B N 1
ATOM 3254 C CA . ARG B 1 214 ? 14.361 4.431 59.886 1.00 33.03 259 ARG B CA 1
ATOM 3255 C C . ARG B 1 214 ? 15.015 3.350 60.712 1.00 32.24 259 ARG B C 1
ATOM 3256 O O . ARG B 1 214 ? 16.118 3.528 61.238 1.00 32.97 259 ARG B O 1
ATOM 3264 N N . GLN B 1 215 ? 14.322 2.222 60.813 1.00 33.46 260 GLN B N 1
ATOM 3265 C CA . GLN B 1 215 ? 14.955 1.016 61.321 1.00 33.61 260 GLN B CA 1
ATOM 3266 C C . GLN B 1 215 ? 15.099 0.016 60.184 1.00 35.13 260 GLN B C 1
ATOM 3267 O O . GLN B 1 215 ? 14.153 -0.285 59.468 1.00 36.67 260 GLN B O 1
ATOM 3273 N N . TYR B 1 216 ? 16.308 -0.500 60.013 1.00 39.11 261 TYR B N 1
ATOM 3274 C CA . TYR B 1 216 ? 16.609 -1.457 58.955 1.00 34.57 261 TYR B CA 1
ATOM 3275 C C . TYR B 1 216 ? 16.926 -2.820 59.556 1.00 36.34 261 TYR B C 1
ATOM 3276 O O . TYR B 1 216 ? 17.948 -2.971 60.235 1.00 38.96 261 TYR B O 1
ATOM 3285 N N . VAL B 1 217 ? 16.053 -3.796 59.325 1.00 37.35 262 VAL B N 1
ATOM 3286 C CA . VAL B 1 217 ? 16.170 -5.103 59.967 1.00 38.36 262 VAL B CA 1
ATOM 3287 C C . VAL B 1 217 ? 16.684 -6.142 58.977 1.00 38.70 262 VAL B C 1
ATOM 3288 O O . VAL B 1 217 ? 15.949 -6.583 58.096 1.00 41.15 262 VAL B O 1
ATOM 3292 N N . SER B 1 218 ? 17.969 -6.458 59.084 1.00 35.66 263 SER B N 1
ATOM 3293 C CA . SER B 1 218 ? 18.611 -7.297 58.068 1.00 43.34 263 SER B CA 1
ATOM 3294 C C . SER B 1 218 ? 18.791 -8.720 58.566 1.00 46.30 263 SER B C 1
ATOM 3295 O O . SER B 1 218 ? 18.286 -9.083 59.630 1.00 52.67 263 SER B O 1
ATOM 3298 N N . SER B 1 219 ? 19.454 -9.533 57.752 1.00 50.59 264 SER B N 1
ATOM 3299 C CA . SER B 1 219 ? 19.495 -10.977 57.965 1.00 49.36 264 SER B CA 1
ATOM 3300 C C . SER B 1 219 ? 19.924 -11.316 59.383 1.00 42.81 264 SER B C 1
ATOM 3301 O O . SER B 1 219 ? 20.986 -10.893 59.842 1.00 50.67 264 SER B O 1
ATOM 3304 N N . GLY B 1 220 ? 19.097 -12.086 60.080 1.00 39.97 265 GLY B N 1
ATOM 3305 C CA . GLY B 1 220 ? 19.414 -12.478 61.447 1.00 41.36 265 GLY B CA 1
ATOM 3306 C C . GLY B 1 220 ? 18.931 -11.472 62.469 1.00 44.94 265 GLY B C 1
ATOM 3307 O O . GLY B 1 220 ? 18.922 -11.784 63.662 1.00 47.10 265 GLY B O 1
ATOM 3308 N N . GLY B 1 221 ? 18.652 -10.249 62.026 1.00 44.89 266 GLY B N 1
ATOM 3309 C CA . GLY B 1 221 ? 18.279 -9.175 62.947 1.00 49.52 266 GLY B CA 1
ATOM 3310 C C . GLY B 1 221 ? 16.874 -9.366 63.468 1.00 45.70 266 GLY B C 1
ATOM 3311 O O . GLY B 1 221 ? 15.992 -9.894 62.788 1.00 50.77 266 GLY B O 1
ATOM 3312 N N . SER B 1 222 ? 16.617 -8.865 64.665 1.00 48.83 267 SER B N 1
ATOM 3313 C CA . SER B 1 222 ? 15.304 -9.108 65.228 1.00 44.83 267 SER B CA 1
ATOM 3314 C C . SER B 1 222 ? 14.851 -7.878 65.981 1.00 40.17 267 SER B C 1
ATOM 3315 O O . SER B 1 222 ? 15.608 -7.370 66.799 1.00 36.77 267 SER B O 1
ATOM 3318 N N . ALA B 1 223 ? 13.594 -7.487 65.819 1.00 35.95 268 ALA B N 1
ATOM 3319 C CA . ALA B 1 223 ? 13.102 -6.373 66.613 1.00 43.93 268 ALA B CA 1
ATOM 3320 C C . ALA B 1 223 ? 11.760 -6.707 67.230 1.00 38.89 268 ALA B C 1
ATOM 3321 O O . ALA B 1 223 ? 10.921 -7.313 66.568 1.00 43.15 268 ALA B O 1
ATOM 3323 N N . THR B 1 224 ? 11.540 -6.177 68.427 1.00 39.55 269 THR B N 1
ATOM 3324 C CA . THR B 1 224 ? 10.361 -6.494 69.206 1.00 42.01 269 THR B CA 1
ATOM 3325 C C . THR B 1 224 ? 9.849 -5.200 69.815 1.00 41.16 269 THR B C 1
ATOM 3326 O O . THR B 1 224 ? 10.639 -4.420 70.344 1.00 39.44 269 THR B O 1
ATOM 3330 N N . ASN B 1 225 ? 8.538 -4.987 69.769 1.00 40.07 270 ASN B N 1
ATOM 3331 C CA . ASN B 1 225 ? 7.955 -3.830 70.440 1.00 45.84 270 ASN B CA 1
ATOM 3332 C C . ASN B 1 225 ? 8.495 -2.534 69.850 1.00 41.36 270 ASN B C 1
ATOM 3333 O O . ASN B 1 225 ? 9.313 -1.825 70.436 1.00 47.68 270 ASN B O 1
ATOM 3338 N N . THR B 1 226 ? 8.063 -2.285 68.623 1.00 44.32 271 THR B N 1
ATOM 3339 C CA . THR B 1 226 ? 8.483 -1.107 67.889 1.00 41.42 271 THR B CA 1
ATOM 3340 C C . THR B 1 226 ? 7.244 -0.276 67.645 1.00 42.10 271 THR B C 1
ATOM 3341 O O . THR B 1 226 ? 6.215 -0.827 67.266 1.00 39.85 271 THR B O 1
ATOM 3345 N N . THR B 1 227 ? 7.347 1.029 67.875 1.00 35.87 272 THR B N 1
ATOM 3346 C CA . THR B 1 227 ? 6.258 1.926 67.535 1.00 41.49 272 THR B CA 1
ATOM 3347 C C . THR B 1 227 ? 6.765 2.821 66.416 1.00 35.02 272 THR B C 1
ATOM 3348 O O . THR B 1 227 ? 7.826 3.422 66.518 1.00 38.19 272 THR B O 1
ATOM 3352 N N . VAL B 1 228 ? 6.004 2.848 65.336 1.00 32.50 273 VAL B N 1
ATOM 3353 C CA . VAL B 1 228 ? 6.362 3.580 64.131 1.00 35.32 273 VAL B CA 1
ATOM 3354 C C . VAL B 1 228 ? 5.342 4.677 63.916 1.00 32.68 273 VAL B C 1
ATOM 3355 O O . VAL B 1 228 ? 4.190 4.407 63.593 1.00 36.63 273 VAL B O 1
ATOM 3359 N N . TYR B 1 229 ? 5.774 5.920 64.093 1.00 37.16 274 TYR B N 1
ATOM 3360 C CA . TYR B 1 229 ? 4.895 7.069 64.025 1.00 32.46 274 TYR B CA 1
ATOM 3361 C C . TYR B 1 229 ? 4.877 7.626 62.618 1.00 38.31 274 TYR B C 1
ATOM 3362 O O . TYR B 1 229 ? 5.581 7.140 61.729 1.00 37.08 274 TYR B O 1
ATOM 3371 N N . SER B 1 230 ? 4.086 8.673 62.408 1.00 34.35 275 SER B N 1
ATOM 3372 C CA . SER B 1 230 ? 3.995 9.200 61.052 1.00 37.48 275 SER B CA 1
ATOM 3373 C C . SER B 1 230 ? 5.368 9.564 60.480 1.00 36.22 275 SER B C 1
ATOM 3374 O O . SER B 1 230 ? 6.169 10.231 61.118 1.00 36.59 275 SER B O 1
ATOM 3377 N N . GLY B 1 231 ? 5.629 9.076 59.272 1.00 36.30 276 GLY B N 1
ATOM 3378 C CA . GLY B 1 231 ? 6.849 9.343 58.530 1.00 38.14 276 GLY B CA 1
ATOM 3379 C C . GLY B 1 231 ? 8.026 8.466 58.914 1.00 35.27 276 GLY B C 1
ATOM 3380 O O . GLY B 1 231 ? 9.069 8.588 58.285 1.00 36.67 276 GLY B O 1
ATOM 3381 N N . GLY B 1 232 ? 7.866 7.590 59.906 1.00 35.97 277 GLY B N 1
ATOM 3382 C CA . GLY B 1 232 ? 8.896 6.654 60.334 1.00 34.45 277 GLY B CA 1
ATOM 3383 C C . GLY B 1 232 ? 8.739 5.424 59.459 1.00 33.76 277 GLY B C 1
ATOM 3384 O O . GLY B 1 232 ? 7.679 5.126 58.913 1.00 33.45 277 GLY B O 1
ATOM 3385 N N . ARG B 1 233 ? 9.792 4.632 59.363 1.00 36.78 278 ARG B N 1
ATOM 3386 C CA . ARG B 1 233 ? 9.702 3.378 58.628 1.00 33.96 278 ARG B CA 1
ATOM 3387 C C . ARG B 1 233 ? 10.471 2.289 59.336 1.00 35.38 278 ARG B C 1
ATOM 3388 O O . ARG B 1 233 ? 11.610 2.498 59.768 1.00 33.61 278 ARG B O 1
ATOM 3396 N N . GLN B 1 234 ? 9.830 1.134 59.474 1.00 35.87 279 GLN B N 1
ATOM 3397 C CA . GLN B 1 234 ? 10.518 -0.092 59.875 1.00 36.04 279 GLN B CA 1
ATOM 3398 C C . GLN B 1 234 ? 10.632 -0.937 58.614 1.00 40.32 279 GLN B C 1
ATOM 3399 O O . GLN B 1 234 ? 9.637 -1.311 57.992 1.00 40.64 279 GLN B O 1
ATOM 3405 N N . HIS B 1 235 ? 11.873 -1.154 58.193 1.00 34.90 280 HIS B N 1
ATOM 3406 C CA . HIS B 1 235 ? 12.170 -1.737 56.897 1.00 38.09 280 HIS B CA 1
ATOM 3407 C C . HIS B 1 235 ? 12.781 -3.092 57.141 1.00 44.81 280 HIS B C 1
ATOM 3408 O O . HIS B 1 235 ? 13.871 -3.162 57.703 1.00 45.27 280 HIS B O 1
ATOM 3415 N N . VAL B 1 236 ? 12.068 -4.137 56.738 1.00 41.32 281 VAL B N 1
ATOM 3416 C CA . VAL B 1 236 ? 12.492 -5.509 56.977 1.00 44.54 281 VAL B CA 1
ATOM 3417 C C . VAL B 1 236 ? 12.958 -6.141 55.677 1.00 47.53 281 VAL B C 1
ATOM 3418 O O . VAL B 1 236 ? 12.212 -6.169 54.698 1.00 48.12 281 VAL B O 1
ATOM 3422 N N . TYR B 1 237 ? 14.210 -6.593 55.698 1.00 44.07 282 TYR B N 1
ATOM 3423 C CA . TYR B 1 237 ? 14.814 -7.258 54.552 1.00 40.87 282 TYR B CA 1
ATOM 3424 C C . TYR B 1 237 ? 14.833 -8.761 54.735 1.00 43.63 282 TYR B C 1
ATOM 3425 O O . TYR B 1 237 ? 14.383 -9.309 55.754 1.00 42.17 282 TYR B O 1
ATOM 3434 N N . ILE B 1 238 ? 15.373 -9.423 53.716 1.00 47.96 283 ILE B N 1
ATOM 3435 C CA . ILE B 1 238 ? 15.395 -10.884 53.713 1.00 48.25 283 ILE B CA 1
ATOM 3436 C C . ILE B 1 238 ? 16.109 -11.424 54.959 1.00 52.37 283 ILE B C 1
ATOM 3437 O O . ILE B 1 238 ? 17.169 -10.923 55.356 1.00 62.81 283 ILE B O 1
ATOM 3442 N N . ASP B 1 239 ? 15.480 -12.396 55.616 1.00 47.73 284 ASP B N 1
ATOM 3443 C CA . ASP B 1 239 ? 15.992 -13.041 56.838 1.00 52.77 284 ASP B CA 1
ATOM 3444 C C . ASP B 1 239 ? 16.026 -12.154 58.087 1.00 54.03 284 ASP B C 1
ATOM 3445 O O . ASP B 1 239 ? 16.586 -12.502 59.137 1.00 49.74 284 ASP B O 1
ATOM 3450 N N . GLY B 1 240 ? 15.374 -10.998 58.009 1.00 55.09 285 GLY B N 1
ATOM 3451 C CA . GLY B 1 240 ? 15.108 -10.244 59.239 1.00 53.72 285 GLY B CA 1
ATOM 3452 C C . GLY B 1 240 ? 13.725 -10.549 59.778 1.00 42.34 285 GLY B C 1
ATOM 3453 O O . GLY B 1 240 ? 12.818 -10.872 59.002 1.00 42.51 285 GLY B O 1
ATOM 3454 N N . ASN B 1 241 ? 13.558 -10.402 61.090 1.00 46.38 286 ASN B N 1
ATOM 3455 C CA . ASN B 1 241 ? 12.269 -10.665 61.730 1.00 51.71 286 ASN B CA 1
ATOM 3456 C C . ASN B 1 241 ? 11.843 -9.526 62.632 1.00 46.91 286 ASN B C 1
ATOM 3457 O O . ASN B 1 241 ? 12.655 -8.999 63.384 1.00 44.61 286 ASN B O 1
ATOM 3462 N N . VAL B 1 242 ? 10.561 -9.178 62.583 1.00 45.54 287 VAL B N 1
ATOM 3463 C CA . VAL B 1 242 ? 10.043 -8.265 63.586 1.00 44.77 287 VAL B CA 1
ATOM 3464 C C . VAL B 1 242 ? 8.753 -8.783 64.195 1.00 45.96 287 VAL B C 1
ATOM 3465 O O . VAL B 1 242 ? 7.957 -9.458 63.537 1.00 41.55 287 VAL B O 1
ATOM 3469 N N . THR B 1 243 ? 8.550 -8.428 65.460 1.00 40.79 288 THR B N 1
ATOM 3470 C CA . THR B 1 243 ? 7.294 -8.782 66.084 1.00 44.78 288 THR B CA 1
ATOM 3471 C C . THR B 1 243 ? 6.845 -7.622 66.976 1.00 44.54 288 THR B C 1
ATOM 3472 O O . THR B 1 243 ? 7.663 -6.842 67.475 1.00 43.82 288 THR B O 1
ATOM 3476 N N . GLU B 1 244 ? 5.525 -7.481 67.078 1.00 45.99 289 GLU B N 1
ATOM 3477 C CA . GLU B 1 244 ? 4.862 -6.487 67.914 1.00 46.39 289 GLU B CA 1
ATOM 3478 C C . GLU B 1 244 ? 5.265 -5.079 67.468 1.00 42.82 289 GLU B C 1
ATOM 3479 O O . GLU B 1 244 ? 5.698 -4.231 68.248 1.00 44.42 289 GLU B O 1
ATOM 3485 N N . THR B 1 245 ? 5.124 -4.857 66.171 1.00 41.48 290 THR B N 1
ATOM 3486 C CA . THR B 1 245 ? 5.231 -3.512 65.624 1.00 42.34 290 THR B CA 1
ATOM 3487 C C . THR B 1 245 ? 3.870 -2.831 65.637 1.00 41.25 290 THR B C 1
ATOM 3488 O O . THR B 1 245 ? 2.905 -3.343 65.092 1.00 43.46 290 THR B O 1
ATOM 3492 N N . THR B 1 246 ? 3.772 -1.661 66.255 1.00 42.89 291 THR B N 1
ATOM 3493 C CA . THR B 1 246 ? 2.578 -0.844 66.155 1.00 44.56 291 THR B CA 1
ATOM 3494 C C . THR B 1 246 ? 2.825 0.245 65.113 1.00 45.42 291 THR B C 1
ATOM 3495 O O . THR B 1 246 ? 3.731 1.058 65.309 1.00 45.28 291 THR B O 1
ATOM 3499 N N . ILE B 1 247 ? 2.046 0.258 64.033 1.00 39.36 292 ILE B N 1
ATOM 3500 C CA . ILE B 1 247 ? 2.116 1.333 63.043 1.00 41.93 292 ILE B CA 1
ATOM 3501 C C . ILE B 1 247 ? 1.009 2.352 63.280 1.00 43.32 292 ILE B C 1
ATOM 3502 O O . ILE B 1 247 ? -0.171 2.033 63.176 1.00 48.16 292 ILE B O 1
ATOM 3507 N N . THR B 1 248 ? 1.378 3.578 63.631 1.00 38.46 293 THR B N 1
ATOM 3508 C CA . THR B 1 248 ? 0.372 4.621 63.758 1.00 39.21 293 THR B CA 1
ATOM 3509 C C . THR B 1 248 ? 0.127 5.272 62.406 1.00 40.92 293 THR B C 1
ATOM 3510 O O . THR B 1 248 ? 0.767 4.999 61.391 1.00 38.84 293 THR B O 1
ATOM 3514 N N . SER B 1 249 ? -0.877 6.135 62.371 1.00 38.80 294 SER B N 1
ATOM 3515 C CA . SER B 1 249 ? -1.241 6.710 61.087 1.00 44.50 294 SER B CA 1
ATOM 3516 C C . SER B 1 249 ? -0.077 7.467 60.445 1.00 38.50 294 SER B C 1
ATOM 3517 O O . SER B 1 249 ? 0.435 8.421 61.012 1.00 43.30 294 SER B O 1
ATOM 3520 N N . GLY B 1 250 ? 0.263 7.078 59.229 1.00 37.37 295 GLY B N 1
ATOM 3521 C CA . GLY B 1 250 ? 1.311 7.693 58.421 1.00 39.29 295 GLY B CA 1
ATOM 3522 C C . GLY B 1 250 ? 2.659 7.025 58.642 1.00 37.70 295 GLY B C 1
ATOM 3523 O O . GLY B 1 250 ? 3.620 7.349 57.955 1.00 39.86 295 GLY B O 1
ATOM 3524 N N . GLY B 1 251 ? 2.729 6.073 59.567 1.00 34.59 296 GLY B N 1
ATOM 3525 C CA . GLY B 1 251 ? 3.897 5.234 59.748 1.00 42.97 296 GLY B CA 1
ATOM 3526 C C . GLY B 1 251 ? 3.901 4.149 58.690 1.00 39.64 296 GLY B C 1
ATOM 3527 O O . GLY B 1 251 ? 2.875 3.905 58.070 1.00 37.11 296 GLY B O 1
ATOM 3536 N N . LEU B 1 253 ? 5.361 0.068 57.712 1.00 40.28 298 LEU B N 1
ATOM 3537 C CA . LEU B 1 253 ? 6.102 -1.186 57.837 1.00 39.75 298 LEU B CA 1
ATOM 3538 C C . LEU B 1 253 ? 6.268 -1.724 56.426 1.00 42.28 298 LEU B C 1
ATOM 3539 O O . LEU B 1 253 ? 5.283 -1.922 55.704 1.00 39.05 298 LEU B O 1
ATOM 3544 N N . GLN B 1 254 ? 7.525 -1.885 56.023 1.00 41.07 299 GLN B N 1
ATOM 3545 C CA . GLN B 1 254 ? 7.865 -2.390 54.697 1.00 43.03 299 GLN B CA 1
ATOM 3546 C C . GLN B 1 254 ? 8.696 -3.647 54.836 1.00 45.44 299 GLN B C 1
ATOM 3547 O O . GLN B 1 254 ? 9.783 -3.590 55.411 1.00 44.62 299 GLN B O 1
ATOM 3553 N N . VAL B 1 255 ? 8.113 -4.753 54.379 1.00 46.42 300 VAL B N 1
ATOM 3554 C CA . VAL B 1 255 ? 8.697 -6.082 54.436 1.00 48.31 300 VAL B CA 1
ATOM 3555 C C . VAL B 1 255 ? 9.010 -6.476 53.005 1.00 51.31 300 VAL B C 1
ATOM 3556 O O . VAL B 1 255 ? 8.115 -6.588 52.172 1.00 51.26 300 VAL B O 1
ATOM 3560 N N . GLU B 1 256 ? 10.302 -6.616 52.736 1.00 54.40 301 GLU B N 1
ATOM 3561 C CA . GLU B 1 256 ? 10.760 -7.177 51.479 1.00 52.99 301 GLU B CA 1
ATOM 3562 C C . GLU B 1 256 ? 10.606 -8.697 51.471 1.00 52.50 301 GLU B C 1
ATOM 3563 O O . GLU B 1 256 ? 10.348 -9.344 52.497 1.00 50.93 301 GLU B O 1
ATOM 3569 N N . ALA B 1 257 ? 10.761 -9.273 50.283 1.00 59.10 302 ALA B N 1
ATOM 3570 C CA . ALA B 1 257 ? 10.497 -10.695 50.091 1.00 52.36 302 ALA B CA 1
ATOM 3571 C C . ALA B 1 257 ? 11.511 -11.489 50.879 1.00 51.35 302 ALA B C 1
ATOM 3572 O O . ALA B 1 257 ? 12.709 -11.239 50.777 1.00 58.35 302 ALA B O 1
ATOM 3574 N N . GLY B 1 258 ? 11.022 -12.438 51.661 1.00 52.64 303 GLY B N 1
ATOM 3575 C CA . GLY B 1 258 ? 11.875 -13.146 52.604 1.00 55.72 303 GLY B CA 1
ATOM 3576 C C . GLY B 1 258 ? 12.008 -12.495 53.965 1.00 55.07 303 GLY B C 1
ATOM 3577 O O . GLY B 1 258 ? 12.645 -13.054 54.858 1.00 51.62 303 GLY B O 1
ATOM 3578 N N . GLY B 1 259 ? 11.363 -11.351 54.159 1.00 56.50 304 GLY B N 1
ATOM 3579 C CA . GLY B 1 259 ? 11.287 -10.759 55.483 1.00 52.48 304 GLY B CA 1
ATOM 3580 C C . GLY B 1 259 ? 10.420 -11.631 56.377 1.00 50.70 304 GLY B C 1
ATOM 3581 O O . GLY B 1 259 ? 9.872 -12.632 55.920 1.00 52.78 304 GLY B O 1
ATOM 3582 N N . SER B 1 260 ? 10.291 -11.260 57.647 1.00 51.17 305 SER B N 1
ATOM 3583 C CA . SER B 1 260 ? 9.459 -12.026 58.572 1.00 51.12 305 SER B CA 1
ATOM 3584 C C . SER B 1 260 ? 9.048 -11.225 59.807 1.00 47.82 305 SER B C 1
ATOM 3585 O O . SER B 1 260 ? 9.888 -10.838 60.617 1.00 49.03 305 SER B O 1
ATOM 3588 N N . ALA B 1 261 ? 7.746 -10.990 59.943 1.00 45.05 306 ALA B N 1
ATOM 3589 C CA . ALA B 1 261 ? 7.208 -10.253 61.080 1.00 45.64 306 ALA B CA 1
ATOM 3590 C C . ALA B 1 261 ? 6.022 -10.991 61.693 1.00 46.16 306 ALA B C 1
ATOM 3591 O O . ALA B 1 261 ? 5.735 -12.129 61.328 1.00 54.29 306 ALA B O 1
ATOM 3593 N N . SER B 1 262 ? 5.334 -10.338 62.624 1.00 53.06 307 SER B N 1
ATOM 3594 C CA . SER B 1 262 ? 4.202 -10.958 63.300 1.00 52.87 307 SER B CA 1
ATOM 3595 C C . SER B 1 262 ? 3.723 -10.073 64.437 1.00 55.71 307 SER B C 1
ATOM 3596 O O . SER B 1 262 ? 4.460 -9.202 64.903 1.00 49.96 307 SER B O 1
ATOM 3599 N N . LYS B 1 263 ? 2.474 -10.291 64.841 1.00 51.47 308 LYS B N 1
ATOM 3600 C CA . LYS B 1 263 ? 1.804 -9.477 65.845 1.00 54.27 308 LYS B CA 1
ATOM 3601 C C . LYS B 1 263 ? 1.947 -7.979 65.550 1.00 55.74 308 LYS B C 1
ATOM 3602 O O . LYS B 1 263 ? 2.351 -7.144 66.366 1.00 48.56 308 LYS B O 1
ATOM 3608 N N . VAL B 1 264 ? 1.605 -7.671 64.309 1.00 50.18 309 VAL B N 1
ATOM 3609 C CA . VAL B 1 264 ? 1.494 -6.300 63.839 1.00 51.85 309 VAL B CA 1
ATOM 3610 C C . VAL B 1 264 ? 0.179 -5.666 64.283 1.00 50.05 309 VAL B C 1
ATOM 3611 O O . VAL B 1 264 ? -0.897 -6.214 64.044 1.00 50.86 309 VAL B O 1
ATOM 3615 N N . ILE B 1 265 ? 0.290 -4.519 64.943 1.00 47.63 310 ILE B N 1
ATOM 3616 C CA . ILE B 1 265 ? -0.839 -3.651 65.205 1.00 47.77 310 ILE B CA 1
ATOM 3617 C C . ILE B 1 265 ? -0.853 -2.496 64.199 1.00 49.66 310 ILE B C 1
ATOM 3618 O O . ILE B 1 265 ? -0.044 -1.576 64.306 1.00 44.42 310 ILE B O 1
ATOM 3623 N N . GLN B 1 266 ? -1.765 -2.553 63.231 1.00 42.20 311 GLN B N 1
ATOM 3624 C CA . GLN B 1 266 ? -1.867 -1.542 62.189 1.00 45.51 311 GLN B CA 1
ATOM 3625 C C . GLN B 1 266 ? -3.020 -0.595 62.460 1.00 49.52 311 GLN B C 1
ATOM 3626 O O . GLN B 1 266 ? -4.177 -0.948 62.222 1.00 45.28 311 GLN B O 1
ATOM 3632 N N . ASN B 1 267 ? -2.719 0.589 62.984 1.00 40.27 312 ASN B N 1
ATOM 3633 C CA . ASN B 1 267 ? -3.765 1.574 63.195 1.00 41.02 312 ASN B CA 1
ATOM 3634 C C . ASN B 1 267 ? -4.228 2.080 61.843 1.00 44.36 312 ASN B C 1
ATOM 3635 O O . ASN B 1 267 ? -3.574 1.867 60.822 1.00 44.09 312 ASN B O 1
ATOM 3640 N N . SER B 1 268 ? -5.426 2.648 61.831 1.00 42.86 313 SER B N 1
ATOM 3641 C CA . SER B 1 268 ? -5.978 3.200 60.606 1.00 42.43 313 SER B CA 1
ATOM 3642 C C . SER B 1 268 ? -5.097 4.337 60.107 1.00 40.95 313 SER B C 1
ATOM 3643 O O . SER B 1 268 ? -4.775 5.244 60.871 1.00 44.21 313 SER B O 1
ATOM 3646 N N . GLY B 1 269 ? -4.691 4.240 58.841 1.00 41.43 314 GLY B N 1
ATOM 3647 C CA . GLY B 1 269 ? -3.749 5.138 58.194 1.00 45.16 314 GLY B CA 1
ATOM 3648 C C . GLY B 1 269 ? -2.303 4.677 58.293 1.00 41.10 314 GLY B C 1
ATOM 3649 O O . GLY B 1 269 ? -1.435 5.318 57.729 1.00 39.82 314 GLY B O 1
ATOM 3650 N N . GLY B 1 270 ? -2.012 3.632 59.057 1.00 37.58 315 GLY B N 1
ATOM 3651 C CA . GLY B 1 270 ? -0.674 3.036 59.139 1.00 38.57 315 GLY B CA 1
ATOM 3652 C C . GLY B 1 270 ? -0.488 2.101 57.961 1.00 43.61 315 GLY B C 1
ATOM 3653 O O . GLY B 1 270 ? -1.396 1.343 57.639 1.00 40.31 315 GLY B O 1
ATOM 3654 N N . ALA B 1 271 ? 0.625 2.242 57.244 1.00 38.26 316 ALA B N 1
ATOM 3655 C CA . ALA B 1 271 ? 0.874 1.552 55.989 1.00 35.74 316 ALA B CA 1
ATOM 3656 C C . ALA B 1 271 ? 1.671 0.265 56.184 1.00 41.31 316 ALA B C 1
ATOM 3657 O O . ALA B 1 271 ? 2.633 0.167 56.960 1.00 40.63 316 ALA B O 1
ATOM 3659 N N . VAL B 1 272 ? 1.236 -0.767 55.479 1.00 40.49 317 VAL B N 1
ATOM 3660 C CA . VAL B 1 272 ? 1.981 -2.012 55.453 1.00 42.12 317 VAL B CA 1
ATOM 3661 C C . VAL B 1 272 ? 2.100 -2.408 53.994 1.00 44.06 317 VAL B C 1
ATOM 3662 O O . VAL B 1 272 ? 1.127 -2.477 53.231 1.00 43.20 317 VAL B O 1
ATOM 3666 N N . ILE B 1 273 ? 3.361 -2.634 53.657 1.00 44.72 318 ILE B N 1
ATOM 3667 C CA . ILE B 1 273 ? 3.799 -3.009 52.333 1.00 42.63 318 ILE B CA 1
ATOM 3668 C C . ILE B 1 273 ? 4.485 -4.362 52.444 1.00 48.14 318 ILE B C 1
ATOM 3669 O O . ILE B 1 273 ? 5.364 -4.568 53.298 1.00 46.97 318 ILE B O 1
ATOM 3674 N N . THR B 1 274 ? 3.991 -5.293 51.634 1.00 47.75 319 THR B N 1
ATOM 3675 C CA . THR B 1 274 ? 4.532 -6.644 51.526 1.00 50.97 319 THR B CA 1
ATOM 3676 C C . THR B 1 274 ? 4.782 -6.985 50.078 1.00 52.57 319 THR B C 1
ATOM 3677 O O . THR B 1 274 ? 4.232 -6.353 49.176 1.00 50.61 319 THR B O 1
ATOM 3681 N N . ASN B 1 275 ? 5.643 -7.975 49.878 1.00 54.57 320 ASN B N 1
ATOM 3682 C CA . ASN B 1 275 ? 5.939 -8.483 48.546 1.00 58.22 320 ASN B CA 1
ATOM 3683 C C . ASN B 1 275 ? 5.850 -10.007 48.469 1.00 58.25 320 ASN B C 1
ATOM 3684 O O . ASN B 1 275 ? 6.394 -10.652 47.578 1.00 57.60 320 ASN B O 1
ATOM 3689 N N . THR B 1 276 ? 5.066 -10.561 49.381 1.00 57.13 321 THR B N 1
ATOM 3690 C CA . THR B 1 276 ? 4.982 -11.993 49.579 1.00 67.31 321 THR B CA 1
ATOM 3691 C C . THR B 1 276 ? 3.758 -12.163 50.466 1.00 65.65 321 THR B C 1
ATOM 3692 O O . THR B 1 276 ? 3.544 -11.367 51.385 1.00 65.45 321 THR B O 1
ATOM 3696 N N . SER B 1 277 ? 2.962 -13.184 50.170 1.00 59.11 322 SER B N 1
ATOM 3697 C CA . SER B 1 277 ? 1.728 -13.454 50.895 1.00 58.54 322 SER B CA 1
ATOM 3698 C C . SER B 1 277 ? 1.979 -13.977 52.303 1.00 61.34 322 SER B C 1
ATOM 3699 O O . SER B 1 277 ? 1.107 -13.877 53.165 1.00 63.78 322 SER B O 1
ATOM 3702 N N . ALA B 1 278 ? 3.146 -14.568 52.537 1.00 67.61 323 ALA B N 1
ATOM 3703 C CA . ALA B 1 278 ? 3.456 -15.086 53.875 1.00 74.76 323 ALA B CA 1
ATOM 3704 C C . ALA B 1 278 ? 4.108 -14.072 54.815 1.00 72.88 323 ALA B C 1
ATOM 3705 O O . ALA B 1 278 ? 4.427 -14.413 55.953 1.00 71.01 323 ALA B O 1
ATOM 3707 N N . ALA B 1 279 ? 4.272 -12.832 54.359 1.00 72.71 324 ALA B N 1
ATOM 3708 C CA . ALA B 1 279 ? 5.164 -11.874 55.010 1.00 66.12 324 ALA B CA 1
ATOM 3709 C C . ALA B 1 279 ? 4.676 -11.415 56.380 1.00 58.54 324 ALA B C 1
ATOM 3710 O O . ALA B 1 279 ? 5.489 -11.287 57.291 1.00 58.30 324 ALA B O 1
ATOM 3712 N N . VAL B 1 280 ? 3.377 -11.183 56.539 1.00 59.95 325 VAL B N 1
ATOM 3713 C CA . VAL B 1 280 ? 2.860 -10.523 57.740 1.00 72.06 325 VAL B CA 1
ATOM 3714 C C . VAL B 1 280 ? 1.752 -11.278 58.463 1.00 86.53 325 VAL B C 1
ATOM 3715 O O . VAL B 1 280 ? 0.910 -11.894 57.814 1.00 103.02 325 VAL B O 1
ATOM 3719 N N . SER B 1 281 ? 1.769 -11.224 59.795 1.00 91.78 326 SER B N 1
ATOM 3720 C CA . SER B 1 281 ? 0.633 -11.607 60.636 1.00 82.59 326 SER B CA 1
ATOM 3721 C C . SER B 1 281 ? 0.141 -10.446 61.493 1.00 88.02 326 SER B C 1
ATOM 3722 O O . SER B 1 281 ? 0.866 -9.965 62.368 1.00 75.80 326 SER B O 1
ATOM 3725 N N . GLY B 1 282 ? -1.104 -10.032 61.263 1.00 97.96 327 GLY B N 1
ATOM 3726 C CA . GLY B 1 282 ? -1.746 -8.975 62.037 1.00 104.90 327 GLY B CA 1
ATOM 3727 C C . GLY B 1 282 ? -2.380 -9.468 63.326 1.00 100.23 327 GLY B C 1
ATOM 3728 O O . GLY B 1 282 ? -1.703 -10.014 64.197 1.00 90.42 327 GLY B O 1
#

InterPro domains:
  IPR003991 Pertactin virulence factor family [PR01484] (725-745)
  IPR003991 Pertactin virulence factor family [PR01484] (905-926)
  IPR003991 Pertactin virulence factor family [PR01484] (944-969)
  IPR003991 Pertactin virulence factor family [PR01484] (969-989)
  IPR004899 Pertactin, central region [PF03212] (506-626)
  IPR005546 Autotransporter beta-domain [PF03797] (728-967)
  IPR005546 Autotransporter beta-domain [PS51208] (721-989)
  IPR005546 Autotransporter beta-domain [SM00869] (725-978)
  IPR006315 Outer membrane autotransporter barrel domain [TIGR01414] (533-989)
  IPR011050 Pectin lyase fold/virulence factor [SSF51126] (71-353)
  IPR011050 Pectin lyase fold/virulence factor [SSF51126] (290-632)
  IPR012332 Autotransporter, pectate lyase C-like domain superfamily [G3DSA:2.160.20.20] (153-573)
  IPR024973 ESPR domain [PF13018] (1-46)
  IPR030930 Adhesin of bacterial autotransporter system [PF16168] (132-182)
  IPR030930 Adhesin of bacterial autotransporter system [PF16168] (205-258)
  IPR030930 Adhesin of bacterial autotransporter system [PF16168] (326-384)
  IPR030930 Adhesin of bacterial autotransporter system [TIGR04415] (78-115)
  IPR030930 Adhesin of bacterial autotransporter system [TIGR04415] (116-153)
  IPR030930 Adhesin of bacterial autotransporter system [TIGR04415] (154-191)
  IPR030930 Adhesin of bacterial autotransporter system [TIGR04415] (194-229)

Nearest PDB structures (foldseek):
  4q1q-assembly2_B  TM=1.002E+00  e=6.026E-41  Escherichia coli ETEC H10407
  7ko9-assembly1_A  TM=7.770E-01  e=2.232E-16  Escherichia coli
  4kh3-assembly1_A  TM=6.843E-01  e=1.152E-17  Escherichia coli CFT073
  7koh-assembly4_D  TM=6.437E-01  e=8.311E-17  Escherichia coli O157:H7
  7koh-assembly1_A  TM=6.047E-01  e=9.432E-15  Escherichia coli O157:H7

Foldseek 3Di:
DEEEECAEEADPGPHAEEFDAPYYYECYEFDASHEYEFDANGEYENYEFDANGEYEFYANGEYEAYEFDARGEYEFEANGEYEQYEFEANGEYEYEANGEYCYEFYANGEYEFEHQGEYENYEFDANGEYEFDQNGEYEAYEQEANGEYEFEANGEYECYEFDACGEYEADANGEYECYEFDANYEEFNLGEYENYEFEANGEYEFEANYEYEQYEWYANYEYEFEANGEYENYEFDQNTYEYEPNGAYENYHYDDNGDYHYDDPRHYYD/DEEEELAEAEDPDPHQEEFEQPEEYEAYEFEANHEYEFYANGEYEQYEFEANGEYEFDANGEYEAYEFYANGEYEFEANGEYECYEFEANGEYEFEANGEYVYEYDANGEYEFEHHGEYEAYEFEANYEYEFEDNGEYECYEQEANGEYEFDAHGEYENYEFYANREYEHDANGEYEQYEFDANYEEFHLGEYENYEFDANGEYEFEANYEYEHYEWEANGEYAFEANGEYENYEFDANTYEHEPNGAYEPYHYYVNGDYHYDDPRHYYD

Solvent-accessible surface area: 20829 Å² total

Sequence (540 aa):
KAAYDNQTIGRGETSKSHLSAGDTAKNTTINSGGKQYVSSGGSATSTTINIGGVQHVSSGGSATSSTINSGGHQHVSSGGSATNTTVNNGGRQTVFSGGSAGTIINSGGDQYVISGGSATSASVTSGARQFVSSGGIVKATSVNSGGRQYVRDGGSATDTVLNNTGRQFVSSGGSAAKTTINSGGGYLYGGSATGTSIYNGGRQYVSSGGSATNTTVYSGGRQHVYIDGNVTETTITSGGLQVEAGGSASKVIQNSGGAVITNTSAAVSGKAAYDNQTIGRGETSKSHLSAGDTAKNTTINSGGKQYVSSGGSATSTTINIGGVQHVSSGGSATSSTINSGGHQHVSSGGSATNTTVNNGGRQTVFSGGSAGTIINSGGDQYVISGGSATSASVTSGARQFVSSGGIVKATSVNSGGRQYVRDGGSATDTVLNNTGRQFVSSGGSAAKTTINSGGGYLYGGSATGTSIYNGGRQYVSSGGSATNTTVYSGGRQHVYIDGNVTETTITSGGLQVEAGGSASKVIQNSGGAVITNTSAAVSG

Organism: Escherichia coli O78:H11 (strain H10407 / ETEC) (NCBI:txid316401)

Secondary structure (DSSP, 8-state):
--EEES-EESTTSS----B-TT-EEES-EE-TT-EEEE-TT-EEES-EE-TT-EEEE-TT-EEES-EE-TT-EEEE-TT-EEES-EE-TT-EEEE-TT-B---EE-TT-EEEEETT-EEES-EE-TT-EEEEETT-EEES-EE-TT-EEEE-TT-EEES-EE-TT-EEEEETT-EEES-EE-TT---EEB-EEEEEEE-TT-EEEE-TT-EEEEEEE-TT-EEEE-TT-EEEEEEE-TT--EE-TT-EEEEEEE-TT---B-SSTTSB--/--EEES-EESTTSSB---B-TT-EEES-EE-TT-EEEE-TT-EEES-EE-TT-EEEE-TT-EEES-EE-TT-EEEE-TT-EEES-EE-TT-EEEE-TT-B---EE-TT-EEEEETT-EEES-EE-TT-EEEEETT-EEES-EE-TT-EEEE-TT-EEES-EE-TT-EEEEETT-EEES-EE-TT---EEB-EEEEEEE-TT-EEEE-TT-EEEEEEE-TT-EEEE-TT-EEEEEEE-TT--EE-TT-EEES-EE-TT---B-SSTTS---

Radius of gyration: 30.93 Å; Cα contacts (8 Å, |Δi|>4): 2133; chains: 2; bounding box: 85×70×70 Å

B-factor: mean 59.58, std 18.99, range [29.21, 131.44]